Protein AF-0000000087553576 (afdb_homodimer)

Foldseek 3Di:
DQPFPDDLLFKFWAFKFKFFQQATDLLCVLVCPVDDRHPRLPNPVCRVVVLQDVVQPVFAFPQLSQLLRRLVRRCVVLVCLVVCVVCLQQEEEEEQEQLLRQVLVVVLVVCCVVVNVVPSPPVSNGPNPSQSNQVSNCVSSVHNHHGGYAYDWLQRQLVRVQVVSVCQSVSSHAKYKGKYWDDDDPSVVVVCVVVVPPWAAFGTMMMITMMGGPNVQVVVVGFGLWTWPDKDKDFDPDPPDDLLRVVLVVVVVCVVVPQDAQEEEEWGAVSLDPVVVNVVNCVVVVPNHDYHYSCNVRNHHINCGQVSRVVVVSCQLVVSDPDHDPIQWYKYWHAHNRGMIMIIIIGRGSD/DQPFPDDLLFKFWAFKFKFFQQATDLLCVLVCPVDDRHPRLPNPVCPVPVLQDVVLPVQDFSQLSQLLRRLVRRCVVLVCLVVCVVCLAQEEEEEQEQLLRQVLVVVLVVCCVVVNVVPSPPVSNPQNPSQSNQVSNCVSSVHNHHGGYAYDWLQRQLVRVQVVSVCQSVSSHAKYKGKYWDDDDPVVVVVCVVVVPVWAAFGTMMMITMMGGPNVQVVVVGFGLWTWPDKDKDFDPDPPDDLLRVVLVVVVVCVVVPQDAQEEEEWGAVSLDPVVVNVVNCVVVVPNHDYHYSCNVRNHHINCGQVSRVVVVSCQLVVSDPDHDPIQWYWYWHAHNRGMIMIIIIGRGSD

pLDDT: mean 80.17, std 20.2, range [25.12, 98.69]

Secondary structure (DSSP, 8-state):
-----S-TT-EEEEEEEEEBTTBS-HHHHHTT-------TT-BTTB-HHHHS-HHHHTT--HHHHHHHHHHHHHHHHHT-HHHHHH-GGGEEEEEE--SGGGHHHHHHHHHHHHH-GGGS-GGGS----TTHHHHHHHHHHT--S-EEEEEBTBTHHHHHHHHHHHHHHTTS-SEEEEEEEE--SHHHHHHHHHTT--SPBPPPEEEEEEEEEHHHHHHTT---SEEEEEEEEEE---SSS-HHHHHHHHHHHHHHTT--EEEEEE-S-GGGS-HHHHHHHHHHTT---EEE-HHHHH-B-GGGHHHHHHHHHHHHHTT-SS----SSEEEEEEE-TTSEEEEEEEEE---/-----S-TT-EEEEEEEEEBTTBS-HHHHHTT-------TT-BTTB-HHHHS-HHHHTT--HHHHHHHHHHHHHHHHHT-HHHHHH-GGGEEEEEE--SGGGHHHHHHHHHHHHH-GGGS-GGGS-S--TTHHHHHHHHHHT--S-EEEEEBTBTHHHHHHHHHHHHHHTTS-SEEEEEEEE--SHHHHHHHHHTT--SPBPPPEEEEEEEEEHHHHHHTT---SEEEEEEEEEE---SSS-HHHHHHHHHHHHHHTT--EEEEEE-S-GGGS-HHHHHHHHHHTT---EEE-HHHHH-B-GGGHHHHHHHHHHHHHTT-SS----SSEEEEEEE-TTSEEEEEEEEE---

Structure (mmCIF, N/CA/C/O backbone):
data_AF-0000000087553576-model_v1
#
loop_
_entity.id
_entity.type
_entity.pdbx_description
1 polymer 'Beta-ketoacyl synthase-like N-terminal domain-containing protein'
#
loop_
_atom_site.group_PDB
_atom_site.id
_atom_site.type_symbol
_atom_site.label_atom_id
_atom_site.label_alt_id
_atom_site.label_comp_id
_atom_site.label_asym_id
_atom_site.label_entity_id
_atom_site.label_seq_id
_atom_site.pdbx_PDB_ins_code
_atom_site.Cartn_x
_atom_site.Cartn_y
_atom_site.Cartn_z
_atom_site.occupancy
_atom_site.B_iso_or_equiv
_atom_site.auth_seq_id
_atom_site.auth_comp_id
_atom_site.auth_asym_id
_atom_site.auth_atom_id
_atom_site.pdbx_PDB_model_num
ATOM 1 N N . MET A 1 1 ? -10.414 -38.25 12.234 1 25.2 1 MET A N 1
ATOM 2 C CA . MET A 1 1 ? -10.352 -36.812 12.578 1 25.2 1 MET A CA 1
ATOM 3 C C . MET A 1 1 ? -9.25 -36.125 11.789 1 25.2 1 MET A C 1
ATOM 5 O O . MET A 1 1 ? -8.07 -36.469 11.914 1 25.2 1 MET A O 1
ATOM 9 N N . ILE A 1 2 ? -9.43 -35.562 10.648 1 35.22 2 ILE A N 1
ATOM 10 C CA . ILE A 1 2 ? -8.422 -35.094 9.688 1 35.22 2 ILE A CA 1
ATOM 11 C C . ILE A 1 2 ? -7.527 -34.031 10.32 1 35.22 2 ILE A C 1
ATOM 13 O O . ILE A 1 2 ? -8.023 -33.062 10.883 1 35.22 2 ILE A O 1
ATOM 17 N N . GLN A 1 3 ? -6.406 -34.406 10.805 1 36.97 3 GLN A N 1
ATOM 18 C CA . GLN A 1 3 ? -5.426 -33.594 11.516 1 36.97 3 GLN A CA 1
ATOM 19 C C . GLN A 1 3 ? -5.109 -32.312 10.742 1 36.97 3 GLN A C 1
ATOM 21 O O . GLN A 1 3 ? -4.582 -32.375 9.625 1 36.97 3 GLN A O 1
ATOM 26 N N . ASN A 1 4 ? -5.938 -31.297 10.867 1 48.88 4 ASN A N 1
ATOM 27 C CA . ASN A 1 4 ? -5.773 -30 10.227 1 48.88 4 ASN A CA 1
ATOM 28 C C . ASN A 1 4 ? -4.465 -29.328 10.633 1 48.88 4 ASN A C 1
ATOM 30 O O . ASN A 1 4 ? -4.125 -29.281 11.812 1 48.88 4 ASN A O 1
ATOM 34 N N . ASN A 1 5 ? -3.383 -29.453 9.781 1 50.81 5 ASN A N 1
ATOM 35 C CA . ASN A 1 5 ? -2.021 -29 10.039 1 50.81 5 ASN A CA 1
ATOM 36 C C . ASN A 1 5 ? -1.957 -27.484 10.172 1 50.81 5 ASN A C 1
ATOM 38 O O . ASN A 1 5 ? -0.874 -26.891 10.125 1 50.81 5 ASN A O 1
ATOM 42 N N . PHE A 1 6 ? -3.248 -26.891 10.188 1 56.44 6 PHE A N 1
ATOM 43 C CA . PHE A 1 6 ? -3.094 -25.438 10.305 1 56.44 6 PHE A CA 1
ATOM 44 C C . PHE A 1 6 ? -3.834 -24.906 11.531 1 56.44 6 PHE A C 1
ATOM 46 O O . PHE A 1 6 ? -4.844 -25.484 11.938 1 56.44 6 PHE A O 1
ATOM 53 N N . SER A 1 7 ? -3.119 -24.094 12.219 1 68.44 7 SER A N 1
ATOM 54 C CA . SER A 1 7 ? -3.723 -23.453 13.383 1 68.44 7 SER A CA 1
ATOM 55 C C . SER A 1 7 ? -4.918 -22.594 12.984 1 68.44 7 SER A C 1
ATOM 57 O O . SER A 1 7 ? -5.016 -22.141 11.844 1 68.44 7 SER A O 1
ATOM 59 N N . ALA A 1 8 ? -5.852 -22.516 13.781 1 70.5 8 ALA A N 1
ATOM 60 C CA . ALA A 1 8 ? -7.039 -21.688 13.617 1 70.5 8 ALA A CA 1
ATOM 61 C C . ALA A 1 8 ? -6.656 -20.266 13.234 1 70.5 8 ALA A C 1
ATOM 63 O O . ALA A 1 8 ? -7.391 -19.594 12.5 1 70.5 8 ALA A O 1
ATOM 64 N N . GLU A 1 9 ? -5.438 -19.969 13.5 1 83.38 9 GLU A N 1
ATOM 65 C CA . GLU A 1 9 ? -5.047 -18.578 13.305 1 83.38 9 GLU A CA 1
ATOM 66 C C . GLU A 1 9 ? -4.211 -18.406 12.039 1 83.38 9 GLU A C 1
ATOM 68 O O . GLU A 1 9 ? -3.887 -17.281 11.641 1 83.38 9 GLU A O 1
ATOM 73 N N . SER A 1 10 ? -4.07 -19.578 11.406 1 92.56 10 SER A N 1
ATOM 74 C CA . SER A 1 10 ? -3.299 -19.5 10.164 1 92.56 10 SER A CA 1
ATOM 75 C C . SER A 1 10 ? -4.055 -18.719 9.094 1 92.56 10 SER A C 1
ATOM 77 O O . SER A 1 10 ? -5.281 -18.781 9.023 1 92.56 10 SER A O 1
ATOM 79 N N . ILE A 1 11 ? -3.334 -17.984 8.328 1 96.62 11 ILE A N 1
ATOM 80 C CA . ILE A 1 11 ? -3.936 -17.312 7.18 1 96.62 11 ILE A CA 1
ATOM 81 C C . ILE A 1 11 ? -3.924 -18.25 5.973 1 96.62 11 ILE A C 1
ATOM 83 O O . ILE A 1 11 ? -2.877 -18.781 5.605 1 96.62 11 ILE A O 1
ATOM 87 N N . VAL A 1 12 ? -5.09 -18.469 5.363 1 97.38 12 VAL A N 1
ATOM 88 C CA . VAL A 1 12 ? -5.211 -19.438 4.281 1 97.38 12 VAL A CA 1
ATOM 89 C C . VAL A 1 12 ? -5.75 -18.75 3.027 1 97.38 12 VAL A C 1
ATOM 91 O O . VAL A 1 12 ? -6.395 -17.703 3.111 1 97.38 12 VAL A O 1
ATOM 94 N N . ILE A 1 13 ? -5.363 -19.281 1.893 1 98.19 13 ILE A N 1
ATOM 95 C CA . ILE A 1 13 ? -6.02 -18.984 0.626 1 98.19 13 ILE A CA 1
ATOM 96 C C . ILE A 1 13 ? -7.223 -19.891 0.434 1 98.19 13 ILE A C 1
ATOM 98 O O . ILE A 1 13 ? -7.07 -21.109 0.321 1 98.19 13 ILE A O 1
ATOM 102 N N . SER A 1 14 ? -8.375 -19.375 0.372 1 97.44 14 SER A N 1
ATOM 103 C CA . SER A 1 14 ? -9.57 -20.219 0.323 1 97.44 14 SER A CA 1
ATOM 104 C C . SER A 1 14 ? -10.094 -20.359 -1.103 1 97.44 14 SER A C 1
ATOM 106 O O . SER A 1 14 ? -10.742 -21.344 -1.44 1 97.44 14 SER A O 1
ATOM 108 N N . GLU A 1 15 ? -9.836 -19.328 -1.854 1 97.44 15 GLU A N 1
ATOM 109 C CA . GLU A 1 15 ? -10.289 -19.391 -3.238 1 97.44 15 GLU A CA 1
ATOM 110 C C . GLU A 1 15 ? -9.398 -18.562 -4.152 1 97.44 15 GLU A C 1
ATOM 112 O O . GLU A 1 15 ? -8.742 -17.625 -3.701 1 97.44 15 GLU A O 1
ATOM 117 N N . ILE A 1 16 ? -9.375 -18.953 -5.398 1 97.88 16 ILE A N 1
ATOM 118 C CA . ILE A 1 16 ? -8.695 -18.219 -6.457 1 97.88 16 ILE A CA 1
ATOM 119 C C . ILE A 1 16 ? -9.688 -17.859 -7.559 1 97.88 16 ILE A C 1
ATOM 121 O O . ILE A 1 16 ? -10.445 -18.719 -8.023 1 97.88 16 ILE A O 1
ATOM 125 N N . GLY A 1 17 ? -9.789 -16.547 -7.855 1 96.38 17 GLY A N 1
ATOM 126 C CA . GLY A 1 17 ? -10.445 -16.094 -9.07 1 96.38 17 GLY A CA 1
ATOM 127 C C . GLY A 1 17 ? -9.477 -15.836 -10.211 1 96.38 17 GLY A C 1
ATOM 128 O O . GLY A 1 17 ? -8.344 -15.398 -9.984 1 96.38 17 GLY A O 1
ATOM 129 N N . PHE A 1 18 ? -9.898 -16.094 -11.445 1 94.25 18 PHE A N 1
ATOM 130 C CA . PHE A 1 18 ? -9.016 -15.953 -12.602 1 94.25 18 PHE A CA 1
ATOM 131 C C . PHE A 1 18 ? -9.812 -15.609 -13.852 1 94.25 18 PHE A C 1
ATOM 133 O O . PHE A 1 18 ? -10.945 -16.078 -14.023 1 94.25 18 PHE A O 1
ATOM 140 N N . ASN A 1 19 ? -9.172 -14.711 -14.578 1 88.75 19 ASN A N 1
ATOM 141 C CA . ASN A 1 19 ? -9.75 -14.344 -15.867 1 88.75 19 ASN A CA 1
ATOM 142 C C . ASN A 1 19 ? -8.664 -14.133 -16.922 1 88.75 19 ASN A C 1
ATOM 144 O O . ASN A 1 19 ? -7.668 -13.461 -16.672 1 88.75 19 ASN A O 1
ATOM 148 N N . SER A 1 20 ? -8.828 -14.805 -18.078 1 87.44 20 SER A N 1
ATOM 149 C CA . SER A 1 20 ? -7.953 -14.641 -19.234 1 87.44 20 SER A CA 1
ATOM 150 C C . SER A 1 20 ? -8.703 -14.914 -20.531 1 87.44 20 SER A C 1
ATOM 152 O O . SER A 1 20 ? -9.828 -15.406 -20.516 1 87.44 20 SER A O 1
ATOM 154 N N . PRO A 1 21 ? -8.125 -14.547 -21.672 1 82.5 21 PRO A N 1
ATOM 155 C CA . PRO A 1 21 ? -8.766 -14.898 -22.953 1 82.5 21 PRO A CA 1
ATOM 156 C C . PRO A 1 21 ? -8.922 -16.406 -23.141 1 82.5 21 PRO A C 1
ATOM 158 O O . PRO A 1 21 ? -9.672 -16.844 -24.016 1 82.5 21 PRO A O 1
ATOM 161 N N . TYR A 1 22 ? -8.352 -17.203 -22.312 1 84.25 22 TYR A N 1
ATOM 162 C CA . TYR A 1 22 ? -8.398 -18.641 -22.422 1 84.25 22 TYR A CA 1
ATOM 163 C C . TYR A 1 22 ? -9.383 -19.25 -21.422 1 84.25 22 TYR A C 1
ATOM 165 O O . TYR A 1 22 ? -9.484 -20.469 -21.297 1 84.25 22 TYR A O 1
ATOM 173 N N . GLY A 1 23 ? -10.07 -18.328 -20.703 1 83.69 23 GLY A N 1
ATOM 174 C CA . GLY A 1 23 ? -11.07 -18.812 -19.766 1 83.69 23 GLY A CA 1
ATOM 175 C C . GLY A 1 23 ? -10.812 -18.359 -18.344 1 83.69 23 GLY A C 1
ATOM 176 O O . GLY A 1 23 ? -9.984 -17.469 -18.109 1 83.69 23 GLY A O 1
ATOM 177 N N . THR A 1 24 ? -11.539 -18.969 -17.391 1 87.88 24 THR A N 1
ATOM 178 C CA . THR A 1 24 ? -11.5 -18.516 -16 1 87.88 24 THR A CA 1
ATOM 179 C C . THR A 1 24 ? -10.953 -19.609 -15.086 1 87.88 24 THR A C 1
ATOM 181 O O . THR A 1 24 ? -10.922 -19.453 -13.867 1 87.88 24 THR A O 1
ATOM 184 N N . ASP A 1 25 ? -10.555 -20.734 -15.703 1 89.12 25 ASP A N 1
ATOM 185 C CA . ASP A 1 25 ? -9.961 -21.812 -14.922 1 89.12 25 ASP A CA 1
ATOM 186 C C . ASP A 1 25 ? -8.438 -21.766 -15 1 89.12 25 ASP A C 1
ATOM 188 O O . ASP A 1 25 ? -7.852 -22.078 -16.047 1 89.12 25 ASP A O 1
ATOM 192 N N . ILE A 1 26 ? -7.852 -21.547 -13.844 1 91.94 26 ILE A N 1
ATOM 193 C CA . ILE A 1 26 ? -6.418 -21.266 -13.82 1 91.94 26 ILE A CA 1
ATOM 194 C C . ILE A 1 26 ? -5.641 -22.547 -14.125 1 91.94 26 ILE A C 1
ATOM 196 O O . ILE A 1 26 ? -4.574 -22.5 -14.742 1 91.94 26 ILE A O 1
ATOM 200 N N . ASN A 1 27 ? -6.117 -23.719 -13.734 1 92.56 27 ASN A N 1
ATOM 201 C CA . ASN A 1 27 ? -5.434 -24.984 -14.039 1 92.56 27 ASN A CA 1
ATOM 202 C C . ASN A 1 27 ? -5.477 -25.297 -15.531 1 92.56 27 ASN A C 1
ATOM 204 O O . ASN A 1 27 ? -4.516 -25.828 -16.078 1 92.56 27 ASN A O 1
ATOM 208 N N . SER A 1 28 ? -6.598 -24.953 -16.125 1 89.62 28 SER A N 1
ATOM 209 C CA . SER A 1 28 ? -6.676 -25.094 -17.578 1 89.62 28 SER A CA 1
ATOM 210 C C . SER A 1 28 ? -5.688 -24.156 -18.266 1 89.62 28 SER A C 1
ATOM 212 O O . SER A 1 28 ? -5.105 -24.516 -19.297 1 89.62 28 SER A O 1
ATOM 214 N N . TYR A 1 29 ? -5.531 -22.969 -17.719 1 90.69 29 TYR A N 1
ATOM 215 C CA . TYR A 1 29 ? -4.551 -22.031 -18.25 1 90.69 29 TYR A CA 1
ATOM 216 C C . TYR A 1 29 ? -3.143 -22.609 -18.156 1 90.69 29 TYR A C 1
ATOM 218 O O . TYR A 1 29 ? -2.371 -22.531 -19.109 1 90.69 29 TYR A O 1
ATOM 226 N N . PHE A 1 30 ? -2.771 -23.25 -17.016 1 93.38 30 PHE A N 1
ATOM 227 C CA . PHE A 1 30 ? -1.439 -23.797 -16.797 1 93.38 30 PHE A CA 1
ATOM 228 C C . PHE A 1 30 ? -1.208 -25.031 -17.672 1 93.38 30 PHE A C 1
ATOM 230 O O . PHE A 1 30 ? -0.065 -25.359 -17.984 1 93.38 30 PHE A O 1
ATOM 237 N N . SER A 1 31 ? -2.166 -25.688 -18.047 1 84.81 31 SER A N 1
ATOM 238 C CA . SER A 1 31 ? -2.025 -26.906 -18.859 1 84.81 31 SER A CA 1
ATOM 239 C C . SER A 1 31 ? -1.972 -26.562 -20.344 1 84.81 31 SER A C 1
ATOM 241 O O . SER A 1 31 ? -1.744 -27.438 -21.172 1 84.81 31 SER A O 1
ATOM 243 N N . GLN A 1 32 ? -1.809 -25.109 -20.641 1 67.38 32 GLN A N 1
ATOM 244 C CA . GLN A 1 32 ? -1.728 -24.625 -22.016 1 67.38 32 GLN A CA 1
ATOM 245 C C . GLN A 1 32 ? -2.723 -25.359 -22.906 1 67.38 32 GLN A C 1
ATOM 247 O O . GLN A 1 32 ? -2.449 -25.578 -24.094 1 67.38 32 GLN A O 1
ATOM 252 N N . VAL A 1 33 ? -3.611 -26 -22.297 1 52.41 33 VAL A N 1
ATOM 253 C CA . VAL A 1 33 ? -4.57 -26.641 -23.188 1 52.41 33 VAL A CA 1
ATOM 254 C C . VAL A 1 33 ? -5.199 -25.594 -24.109 1 52.41 33 VAL A C 1
ATOM 256 O O . VAL A 1 33 ? -5.82 -24.641 -23.641 1 52.41 33 VAL A O 1
ATOM 259 N N . ALA A 1 34 ? -4.387 -25.125 -25.094 1 47.47 34 ALA A N 1
ATOM 260 C CA . ALA A 1 34 ? -4.676 -24.234 -26.203 1 47.47 34 ALA A CA 1
ATOM 261 C C . ALA A 1 34 ? -6.18 -24.062 -26.406 1 47.47 34 ALA A C 1
ATOM 263 O O . ALA A 1 34 ? -6.797 -24.844 -27.141 1 47.47 34 ALA A O 1
ATOM 264 N N . SER A 1 35 ? -6.863 -23.984 -25.359 1 51.59 35 SER A N 1
ATOM 265 C CA . SER A 1 35 ? -8.227 -23.781 -25.828 1 51.59 35 SER A CA 1
ATOM 266 C C . SER A 1 35 ? -8.367 -22.469 -26.594 1 51.59 35 SER A C 1
ATOM 268 O O . SER A 1 35 ? -7.527 -21.578 -26.453 1 51.59 35 SER A O 1
ATOM 270 N N . LYS A 1 36 ? -9.258 -22.438 -27.625 1 52.62 36 LYS A N 1
ATOM 271 C CA . LYS A 1 36 ? -9.711 -21.312 -28.438 1 52.62 36 LYS A CA 1
ATOM 272 C C . LYS A 1 36 ? -9.859 -20.062 -27.594 1 52.62 36 LYS A C 1
ATOM 274 O O . LYS A 1 36 ? -10.406 -20.109 -26.484 1 52.62 36 LYS A O 1
ATOM 279 N N . GLN A 1 37 ? -8.992 -19.109 -27.859 1 54.78 37 GLN A N 1
ATOM 280 C CA . GLN A 1 37 ? -9.07 -17.781 -27.266 1 54.78 37 GLN A CA 1
ATOM 281 C C . GLN A 1 37 ? -10.523 -17.344 -27.078 1 54.78 37 GLN A C 1
ATOM 283 O O . GLN A 1 37 ? -11.32 -17.422 -28.031 1 54.78 37 GLN A O 1
ATOM 288 N N . ILE A 1 38 ? -11.141 -17.422 -25.922 1 48.62 38 ILE A N 1
ATOM 289 C CA . ILE A 1 38 ? -12.438 -16.812 -25.656 1 48.62 38 ILE A CA 1
ATOM 290 C C . ILE A 1 38 ? -12.25 -15.375 -25.203 1 48.62 38 ILE A C 1
ATOM 292 O O . ILE A 1 38 ? -11.227 -15.039 -24.594 1 48.62 38 ILE A O 1
ATOM 296 N N . SER A 1 39 ? -12.992 -14.391 -25.719 1 44.31 39 SER A N 1
ATOM 297 C CA . SER A 1 39 ? -12.883 -12.984 -25.344 1 44.31 39 SER A CA 1
ATOM 298 C C . SER A 1 39 ? -12.781 -12.82 -23.844 1 44.31 39 SER A C 1
ATOM 300 O O . SER A 1 39 ? -13.594 -13.367 -23.094 1 44.31 39 SER A O 1
ATOM 302 N N . SER A 1 40 ? -11.703 -12.562 -23.234 1 47.59 40 SER A N 1
ATOM 303 C CA . SER A 1 40 ? -11.227 -12.438 -21.875 1 47.59 40 SER A CA 1
ATOM 304 C C . SER A 1 40 ? -12.195 -11.617 -21.016 1 47.59 40 SER A C 1
ATOM 306 O O . SER A 1 40 ? -12.125 -11.633 -19.797 1 47.59 40 SER A O 1
ATOM 308 N N . HIS A 1 41 ? -12.953 -10.625 -21.609 1 46.41 41 HIS A N 1
ATOM 309 C CA . HIS A 1 41 ? -13.703 -9.641 -20.844 1 46.41 41 HIS A CA 1
ATOM 310 C C . HIS A 1 41 ? -15.008 -10.227 -20.312 1 46.41 41 HIS A C 1
ATOM 312 O O . HIS A 1 41 ? -15.688 -9.609 -19.5 1 46.41 41 HIS A O 1
ATOM 318 N N . ILE A 1 42 ? -15.523 -11.328 -21.031 1 41.41 42 ILE A N 1
ATOM 319 C CA . ILE A 1 42 ? -16.875 -11.781 -20.703 1 41.41 42 ILE A CA 1
ATOM 320 C C . ILE A 1 42 ? -16.797 -13.062 -19.875 1 41.41 42 ILE A C 1
ATOM 322 O O . ILE A 1 42 ? -16.312 -14.094 -20.359 1 41.41 42 ILE A O 1
ATOM 326 N N . ILE A 1 43 ? -16.516 -12.906 -18.703 1 46.59 43 ILE A N 1
ATOM 327 C CA . ILE A 1 43 ? -16.828 -14.125 -17.953 1 46.59 43 ILE A CA 1
ATOM 328 C C . ILE A 1 43 ? -18.281 -14.516 -18.188 1 46.59 43 ILE A C 1
ATOM 330 O O . ILE A 1 43 ? -19.203 -13.758 -17.875 1 46.59 43 ILE A O 1
ATOM 334 N N . GLU A 1 44 ? -18.594 -15.297 -19.047 1 40 44 GLU A N 1
ATOM 335 C CA . GLU A 1 44 ? -19.922 -15.719 -19.438 1 40 44 GLU A CA 1
ATOM 336 C C . GLU A 1 44 ? -20.922 -15.555 -18.281 1 40 44 GLU A C 1
ATOM 338 O O . GLU A 1 44 ? -22.016 -15.047 -18.484 1 40 44 GLU A O 1
ATOM 343 N N . ASP A 1 45 ? -20.703 -16.25 -17.297 1 40.25 45 ASP A N 1
ATOM 344 C CA . ASP A 1 45 ? -21.75 -16.391 -16.281 1 40.25 45 ASP A CA 1
ATOM 345 C C . ASP A 1 45 ? -21.828 -15.141 -15.406 1 40.25 45 ASP A C 1
ATOM 347 O O . ASP A 1 45 ? -22.703 -15.031 -14.547 1 40.25 45 ASP A O 1
ATOM 351 N N . HIS A 1 46 ? -20.766 -14.359 -15.305 1 37.88 46 HIS A N 1
ATOM 352 C CA . HIS A 1 46 ? -20.875 -13.188 -14.445 1 37.88 46 HIS A CA 1
ATOM 353 C C . HIS A 1 46 ? -20.734 -11.898 -15.25 1 37.88 46 HIS A C 1
ATOM 355 O O . HIS A 1 46 ? -19.641 -11.57 -15.727 1 37.88 46 HIS A O 1
ATOM 361 N N . ASP A 1 47 ? -21.516 -11.523 -16.047 1 40.72 47 ASP A N 1
ATOM 362 C CA . ASP A 1 47 ? -21.594 -10.203 -16.672 1 40.72 47 ASP A CA 1
ATOM 363 C C . ASP A 1 47 ? -21.25 -9.102 -15.664 1 40.72 47 ASP A C 1
ATOM 365 O O . ASP A 1 47 ? -22 -8.867 -14.719 1 40.72 47 ASP A O 1
ATOM 369 N N . PRO A 1 48 ? -19.953 -8.828 -15.57 1 44.31 48 PRO A N 1
ATOM 370 C CA . PRO A 1 48 ? -19.703 -7.742 -14.625 1 44.31 48 PRO A CA 1
ATOM 371 C C . PRO A 1 48 ? -20.828 -6.703 -14.602 1 44.31 48 PRO A C 1
ATOM 373 O O . PRO A 1 48 ? -21.078 -6.07 -13.57 1 44.31 48 PRO A O 1
ATOM 376 N N . GLN A 1 49 ? -21.344 -6.516 -15.836 1 43.16 49 GLN A N 1
ATOM 377 C CA . GLN A 1 49 ? -22.438 -5.566 -15.945 1 43.16 49 GLN A CA 1
ATOM 378 C C . GLN A 1 49 ? -23.641 -6.008 -15.102 1 43.16 49 GLN A C 1
ATOM 380 O O . GLN A 1 49 ? -24.484 -5.191 -14.742 1 43.16 49 GLN A O 1
ATOM 385 N N . LYS A 1 50 ? -23.609 -7.238 -15.023 1 45.56 50 LYS A N 1
ATOM 386 C CA . LYS A 1 50 ? -24.75 -7.684 -14.211 1 45.56 50 LYS A CA 1
ATOM 387 C C . LYS A 1 50 ? -24.547 -7.324 -12.742 1 45.56 50 LYS A C 1
ATOM 389 O O . LYS A 1 50 ? -25.516 -7.191 -11.992 1 45.56 50 LYS A O 1
ATOM 394 N N . PHE A 1 51 ? -23.406 -7.328 -12.438 1 44.44 51 PHE A N 1
ATOM 395 C CA . PHE A 1 51 ? -23.172 -7.055 -11.023 1 44.44 51 PHE A CA 1
ATOM 396 C C . PHE A 1 51 ? -22.812 -5.594 -10.805 1 44.44 51 PHE A C 1
ATOM 398 O O . PHE A 1 51 ? -22.75 -5.125 -9.672 1 44.44 51 PHE A O 1
ATOM 405 N N . LEU A 1 52 ? -22.344 -5.062 -11.883 1 51.66 52 LEU A N 1
ATOM 406 C CA . LEU A 1 52 ? -22 -3.65 -11.742 1 51.66 52 LEU A CA 1
ATOM 407 C C . LEU A 1 52 ? -23.25 -2.781 -11.789 1 51.66 52 LEU A C 1
ATOM 409 O O . LEU A 1 52 ? -24.141 -3.012 -12.617 1 51.66 52 LEU A O 1
ATOM 413 N N . LYS A 1 53 ? -23.5 -2.109 -10.891 1 47.5 53 LYS A N 1
ATOM 414 C CA . LYS A 1 53 ? -24.562 -1.117 -10.938 1 47.5 53 LYS A CA 1
ATOM 415 C C . LYS A 1 53 ? -24.422 -0.211 -12.156 1 47.5 53 LYS A C 1
ATOM 417 O O . LYS A 1 53 ? -23.312 0.041 -12.625 1 47.5 53 LYS A O 1
ATOM 422 N N . PRO A 1 54 ? -25.5 -0.127 -12.969 1 42.62 54 PRO A N 1
ATOM 423 C CA . PRO A 1 54 ? -25.5 0.661 -14.203 1 42.62 54 PRO A CA 1
ATOM 424 C C . PRO A 1 54 ? -24.656 1.927 -14.109 1 42.62 54 PRO A C 1
ATOM 426 O O . PRO A 1 54 ? -23.984 2.305 -15.07 1 42.62 54 PRO A O 1
ATOM 429 N N . LYS A 1 55 ? -24.891 2.777 -13.273 1 40.62 55 LYS A N 1
ATOM 430 C CA . LYS A 1 55 ? -24.266 4.098 -13.25 1 40.62 55 LYS A CA 1
ATOM 431 C C . LYS A 1 55 ? -22.75 3.988 -13.227 1 40.62 55 LYS A C 1
ATOM 433 O O . LYS A 1 55 ? -22.047 4.934 -13.586 1 40.62 55 LYS A O 1
ATOM 438 N N . GLY A 1 56 ? -22.188 2.83 -12.914 1 42.97 56 GLY A N 1
ATOM 439 C CA . GLY A 1 56 ? -20.75 2.795 -12.656 1 42.97 56 GLY A CA 1
ATOM 440 C C . GLY A 1 56 ? -19.953 2.213 -13.805 1 42.97 56 GLY A C 1
ATOM 441 O O . GLY A 1 56 ? -18.719 2.271 -13.805 1 42.97 56 GLY A O 1
ATOM 442 N N . GLN A 1 57 ? -20.656 1.512 -14.773 1 42.66 57 GLN A N 1
ATOM 443 C CA . GLN A 1 57 ? -19.922 0.715 -15.75 1 42.66 57 GLN A CA 1
ATOM 444 C C . GLN A 1 57 ? -19.359 1.591 -16.875 1 42.66 57 GLN A C 1
ATOM 446 O O . GLN A 1 57 ? -18.312 1.289 -17.453 1 42.66 57 GLN A O 1
ATOM 451 N N . ARG A 1 58 ? -20.203 2.625 -17.219 1 41.53 58 ARG A N 1
ATOM 452 C CA . ARG A 1 58 ? -19.906 3.268 -18.5 1 41.53 58 ARG A CA 1
ATOM 453 C C . ARG A 1 58 ? -18.516 3.883 -18.5 1 41.53 58 ARG A C 1
ATOM 455 O O . ARG A 1 58 ? -17.938 4.16 -19.562 1 41.53 58 ARG A O 1
ATOM 462 N N . PHE A 1 59 ? -17.969 3.832 -17.234 1 47.84 59 PHE A N 1
ATOM 463 C CA . PHE A 1 59 ? -16.75 4.629 -17.328 1 47.84 59 PHE A CA 1
ATOM 464 C C . PHE A 1 59 ? -15.586 3.902 -16.672 1 47.84 59 PHE A C 1
ATOM 466 O O . PHE A 1 59 ? -14.617 4.535 -16.25 1 47.84 59 PHE A O 1
ATOM 473 N N . LEU A 1 60 ? -15.773 2.443 -16.891 1 60.31 60 LEU A N 1
ATOM 474 C CA . LEU A 1 60 ? -14.633 1.796 -16.25 1 60.31 60 LEU A CA 1
ATOM 475 C C . LEU A 1 60 ? -13.586 1.409 -17.281 1 60.31 60 LEU A C 1
ATOM 477 O O . LEU A 1 60 ? -13.922 0.94 -18.375 1 60.31 60 LEU A O 1
ATOM 481 N N . ASN A 1 61 ? -12.383 1.674 -16.953 1 64.56 61 ASN A N 1
ATOM 482 C CA . ASN A 1 61 ? -11.312 1.229 -17.844 1 64.56 61 ASN A CA 1
ATOM 483 C C . ASN A 1 61 ? -11.141 -0.286 -17.781 1 64.56 61 ASN A C 1
ATOM 485 O O . ASN A 1 61 ? -11.68 -0.95 -16.906 1 64.56 61 ASN A O 1
ATOM 489 N N . LYS A 1 62 ? -10.508 -0.814 -18.781 1 71.25 62 LYS A N 1
ATOM 490 C CA . LYS A 1 62 ? -10.375 -2.256 -18.969 1 71.25 62 LYS A CA 1
ATOM 491 C C . LYS A 1 62 ? -9.742 -2.916 -17.75 1 71.25 62 LYS A C 1
ATOM 493 O O . LYS A 1 62 ? -10.172 -3.994 -17.328 1 71.25 62 LYS A O 1
ATOM 498 N N . ALA A 1 63 ? -8.695 -2.297 -17.172 1 77.31 63 ALA A N 1
ATOM 499 C CA . ALA A 1 63 ? -8.039 -2.85 -15.992 1 77.31 63 ALA A CA 1
ATOM 500 C C . ALA A 1 63 ? -9.023 -2.979 -14.836 1 77.31 63 ALA A C 1
ATOM 502 O O . ALA A 1 63 ? -9 -3.969 -14.102 1 77.31 63 ALA A O 1
ATOM 503 N N . THR A 1 64 ? -9.844 -1.995 -14.672 1 77.62 64 THR A N 1
ATOM 504 C CA . THR A 1 64 ? -10.844 -2.006 -13.602 1 77.62 64 THR A CA 1
ATOM 505 C C . THR A 1 64 ? -11.883 -3.098 -13.844 1 77.62 64 THR A C 1
ATOM 507 O O . THR A 1 64 ? -12.297 -3.777 -12.906 1 77.62 64 THR A O 1
ATOM 510 N N . LEU A 1 65 ? -12.242 -3.262 -15.094 1 77.81 65 LEU A N 1
ATOM 511 C CA . LEU A 1 65 ? -13.211 -4.297 -15.43 1 77.81 65 LEU A CA 1
ATOM 512 C C . LEU A 1 65 ? -12.656 -5.684 -15.125 1 77.81 65 LEU A C 1
ATOM 514 O O . LEU A 1 65 ? -13.359 -6.523 -14.555 1 77.81 65 LEU A O 1
ATOM 518 N N . ILE A 1 66 ? -11.453 -5.93 -15.523 1 82.75 66 ILE A N 1
ATOM 519 C CA . ILE A 1 66 ? -10.828 -7.227 -15.289 1 82.75 66 ILE A CA 1
ATOM 520 C C . ILE A 1 66 ? -10.656 -7.449 -13.789 1 82.75 66 ILE A C 1
ATOM 522 O O . ILE A 1 66 ? -10.883 -8.555 -13.281 1 82.75 66 ILE A O 1
ATOM 526 N N . TYR A 1 67 ? -10.273 -6.375 -13.094 1 86.56 67 TYR A N 1
ATOM 527 C CA . TYR A 1 67 ? -10.133 -6.441 -11.641 1 86.56 67 TYR A CA 1
ATOM 528 C C . TYR A 1 67 ? -11.438 -6.871 -10.984 1 86.56 67 TYR A C 1
ATOM 530 O O . TYR A 1 67 ? -11.453 -7.793 -10.164 1 86.56 67 TYR A O 1
ATOM 538 N N . CYS A 1 68 ? -12.516 -6.184 -11.336 1 84.75 68 CYS A N 1
ATOM 539 C CA . CYS A 1 68 ? -13.82 -6.461 -10.734 1 84.75 68 CYS A CA 1
ATOM 540 C C . CYS A 1 68 ? -14.289 -7.867 -11.086 1 84.75 68 CYS A C 1
ATOM 542 O O . CYS A 1 68 ? -14.797 -8.586 -10.227 1 84.75 68 CYS A O 1
ATOM 544 N N . ASN A 1 69 ? -14.062 -8.273 -12.297 1 85.62 69 ASN A N 1
ATOM 545 C CA . ASN A 1 69 ? -14.5 -9.594 -12.734 1 85.62 69 ASN A CA 1
ATOM 546 C C . ASN A 1 69 ? -13.797 -10.703 -11.961 1 85.62 69 ASN A C 1
ATOM 548 O O . ASN A 1 69 ? -14.43 -11.664 -11.523 1 85.62 69 ASN A O 1
ATOM 552 N N . THR A 1 70 ? -12.539 -10.562 -11.867 1 91.88 70 THR A N 1
ATOM 553 C CA . THR A 1 70 ? -11.781 -11.617 -11.203 1 91.88 70 THR A CA 1
ATOM 554 C C . THR A 1 70 ? -12.078 -11.641 -9.711 1 91.88 70 THR A C 1
ATOM 556 O O . THR A 1 70 ? -12.164 -12.703 -9.102 1 91.88 70 THR A O 1
ATOM 559 N N . ALA A 1 71 ? -12.227 -10.461 -9.078 1 92.38 71 ALA A N 1
ATOM 560 C CA . ALA A 1 71 ? -12.57 -10.375 -7.66 1 92.38 71 ALA A CA 1
ATOM 561 C C . ALA A 1 71 ? -13.938 -11 -7.391 1 92.38 71 ALA A C 1
ATOM 563 O O . ALA A 1 71 ? -14.102 -11.766 -6.441 1 92.38 71 ALA A O 1
ATOM 564 N N . PHE A 1 72 ? -14.914 -10.719 -8.25 1 90.12 72 PHE A N 1
ATOM 565 C CA . PHE A 1 72 ? -16.25 -11.281 -8.086 1 90.12 72 PHE A CA 1
ATOM 566 C C . PHE A 1 72 ? -16.234 -12.797 -8.289 1 90.12 72 PHE A C 1
ATOM 568 O O . PHE A 1 72 ? -16.969 -13.523 -7.633 1 90.12 72 PHE A O 1
ATOM 575 N N . HIS A 1 73 ? -15.43 -13.188 -9.258 1 91.56 73 HIS A N 1
ATOM 576 C CA . HIS A 1 73 ? -15.281 -14.625 -9.477 1 91.56 73 HIS A CA 1
ATOM 577 C C . HIS A 1 73 ? -14.852 -15.336 -8.203 1 91.56 73 HIS A C 1
ATOM 579 O O . HIS A 1 73 ? -15.445 -16.344 -7.828 1 91.56 73 HIS A O 1
ATOM 585 N N . ALA A 1 74 ? -13.883 -14.805 -7.5 1 94.88 74 ALA A N 1
ATOM 586 C CA . ALA A 1 74 ? -13.398 -15.406 -6.262 1 94.88 74 ALA A CA 1
ATOM 587 C C . ALA A 1 74 ? -14.445 -15.32 -5.16 1 94.88 74 ALA A C 1
ATOM 589 O O . ALA A 1 74 ? -14.648 -16.266 -4.402 1 94.88 74 ALA A O 1
ATOM 590 N N . ILE A 1 75 ? -15.125 -14.203 -5.035 1 94.25 75 ILE A N 1
ATOM 591 C CA . ILE A 1 75 ? -16.141 -13.969 -4.012 1 94.25 75 ILE A CA 1
ATOM 592 C C . ILE A 1 75 ? -17.281 -14.977 -4.176 1 94.25 75 ILE A C 1
ATOM 594 O O . ILE A 1 75 ? -17.75 -15.555 -3.195 1 94.25 75 ILE A O 1
ATOM 598 N N . HIS A 1 76 ? -17.656 -15.203 -5.41 1 91.44 76 HIS A N 1
ATOM 599 C CA . HIS A 1 76 ? -18.734 -16.141 -5.699 1 91.44 76 HIS A CA 1
ATOM 600 C C . HIS A 1 76 ? -18.312 -17.578 -5.402 1 91.44 76 HIS A C 1
ATOM 602 O O . HIS A 1 76 ? -19.078 -18.328 -4.785 1 91.44 76 HIS A O 1
ATOM 608 N N . LYS A 1 77 ? -17.156 -17.938 -5.867 1 92.25 77 LYS A N 1
ATOM 609 C CA . LYS A 1 77 ? -16.656 -19.281 -5.633 1 92.25 77 LYS A CA 1
ATOM 610 C C . LYS A 1 77 ? -16.547 -19.578 -4.141 1 92.25 77 LYS A C 1
ATOM 612 O O . LYS A 1 77 ? -16.797 -20.703 -3.705 1 92.25 77 LYS A O 1
ATOM 617 N N . ARG A 1 78 ? -16.203 -18.562 -3.344 1 95.69 78 ARG A N 1
ATOM 618 C CA . ARG A 1 78 ? -16.047 -18.719 -1.902 1 95.69 78 ARG A CA 1
ATOM 619 C C . ARG A 1 78 ? -17.375 -18.562 -1.184 1 95.69 78 ARG A C 1
ATOM 621 O O . ARG A 1 78 ? -17.484 -18.859 0.01 1 95.69 78 ARG A O 1
ATOM 628 N N . ASN A 1 79 ? -18.453 -18.094 -1.912 1 93.5 79 ASN A N 1
ATOM 629 C CA . ASN A 1 79 ? -19.766 -17.797 -1.334 1 93.5 79 ASN A CA 1
ATOM 630 C C . ASN A 1 79 ? -19.656 -16.781 -0.196 1 93.5 79 ASN A C 1
ATOM 632 O O . ASN A 1 79 ? -20.141 -17.031 0.908 1 93.5 79 ASN A O 1
ATOM 636 N N . LEU A 1 80 ? -19 -15.633 -0.455 1 94.19 80 LEU A N 1
ATOM 637 C CA . LEU A 1 80 ? -18.719 -14.633 0.571 1 94.19 80 LEU A CA 1
ATOM 638 C C . LEU A 1 80 ? -19.766 -13.531 0.564 1 94.19 80 LEU A C 1
ATOM 640 O O . LEU A 1 80 ? -19.719 -12.617 1.394 1 94.19 80 LEU A O 1
ATOM 644 N N . SER A 1 81 ? -20.719 -13.594 -0.31 1 90.88 81 SER A N 1
ATOM 645 C CA . SER A 1 81 ? -21.703 -12.523 -0.46 1 90.88 81 SER A CA 1
ATOM 646 C C . SER A 1 81 ? -22.438 -12.258 0.85 1 90.88 81 SER A C 1
ATOM 648 O O . SER A 1 81 ? -22.656 -11.102 1.223 1 90.88 81 SER A O 1
ATOM 650 N N . ASP A 1 82 ? -22.75 -13.289 1.499 1 91.94 82 ASP A N 1
ATOM 651 C CA . ASP A 1 82 ? -23.469 -13.141 2.76 1 91.94 82 ASP A CA 1
ATOM 652 C C . ASP A 1 82 ? -22.609 -12.453 3.812 1 91.94 82 ASP A C 1
ATOM 654 O O . ASP A 1 82 ? -23.078 -11.594 4.555 1 91.94 82 ASP A O 1
ATOM 658 N N . GLU A 1 83 ? -21.375 -12.883 3.893 1 93.44 83 GLU A N 1
ATOM 659 C CA . GLU A 1 83 ? -20.453 -12.289 4.855 1 93.44 83 GLU A CA 1
ATOM 660 C C . GLU A 1 83 ? -20.219 -10.805 4.547 1 93.44 83 GLU A C 1
ATOM 662 O O . GLU A 1 83 ? -20.125 -9.984 5.465 1 93.44 83 GLU A O 1
ATOM 667 N N . ILE A 1 84 ? -20.125 -10.484 3.279 1 92.44 84 ILE A N 1
ATOM 668 C CA . ILE A 1 84 ? -19.938 -9.102 2.861 1 92.44 84 ILE A CA 1
ATOM 669 C C . ILE A 1 84 ? -21.141 -8.266 3.287 1 92.44 84 ILE A C 1
ATOM 671 O O . ILE A 1 84 ? -20.984 -7.137 3.756 1 92.44 84 ILE A O 1
ATOM 675 N N . ASN A 1 85 ? -22.312 -8.805 3.238 1 90.62 85 ASN A N 1
ATOM 676 C CA . ASN A 1 85 ? -23.531 -8.094 3.613 1 90.62 85 ASN A CA 1
ATOM 677 C C . ASN A 1 85 ? -23.641 -7.922 5.125 1 90.62 85 ASN A C 1
ATOM 679 O O . ASN A 1 85 ? -24.094 -6.883 5.609 1 90.62 85 ASN A O 1
ATOM 683 N N . LYS A 1 86 ? -23.234 -8.898 5.816 1 93.81 86 LYS A N 1
ATOM 684 C CA . LYS A 1 86 ? -23.375 -8.898 7.266 1 93.81 86 LYS A CA 1
ATOM 685 C C . LYS A 1 86 ? -22.328 -8.008 7.926 1 93.81 86 LYS A C 1
ATOM 687 O O . LYS A 1 86 ? -22.625 -7.277 8.867 1 93.81 86 LYS A O 1
ATOM 692 N N . THR A 1 87 ? -21.109 -8.148 7.453 1 93.56 87 THR A N 1
ATOM 693 C CA . THR A 1 87 ? -20.016 -7.395 8.07 1 93.56 87 THR A CA 1
ATOM 694 C C . THR A 1 87 ? -19.141 -6.746 7.004 1 93.56 87 THR A C 1
ATOM 696 O O . THR A 1 87 ? -17.953 -7.051 6.902 1 93.56 87 THR A O 1
ATOM 699 N N . PRO A 1 88 ? -19.672 -5.73 6.266 1 91.81 88 PRO A N 1
ATOM 700 C CA . PRO A 1 88 ? -18.938 -5.129 5.152 1 91.81 88 PRO A CA 1
ATOM 701 C C . PRO A 1 88 ? -17.656 -4.426 5.598 1 91.81 88 PRO A C 1
ATOM 703 O O . PRO A 1 88 ? -16.703 -4.316 4.824 1 91.81 88 PRO A O 1
ATOM 706 N N . GLN A 1 89 ? -17.547 -4.023 6.875 1 88.75 89 GLN A N 1
ATOM 707 C CA . GLN A 1 89 ? -16.391 -3.305 7.395 1 88.75 89 GLN A CA 1
ATOM 708 C C . GLN A 1 89 ? -15.234 -4.258 7.676 1 88.75 89 GLN A C 1
ATOM 710 O O . GLN A 1 89 ? -14.086 -3.824 7.84 1 88.75 89 GLN A O 1
ATOM 715 N N . ARG A 1 90 ? -15.555 -5.578 7.715 1 94.81 90 ARG A N 1
ATOM 716 C CA . ARG A 1 90 ? -14.547 -6.574 8.078 1 94.81 90 ARG A CA 1
ATOM 717 C C . ARG A 1 90 ? -13.992 -7.266 6.84 1 94.81 90 ARG A C 1
ATOM 719 O O . ARG A 1 90 ? -13.32 -8.289 6.945 1 94.81 90 ARG A O 1
ATOM 726 N N . VAL A 1 91 ? -14.359 -6.75 5.684 1 95.44 91 VAL A N 1
ATOM 727 C CA . VAL A 1 91 ? -13.836 -7.262 4.422 1 95.44 91 VAL A CA 1
ATOM 728 C C . VAL A 1 91 ? -12.969 -6.199 3.752 1 95.44 91 VAL A C 1
ATOM 730 O O . VAL A 1 91 ? -13.406 -5.059 3.568 1 95.44 91 VAL A O 1
ATOM 733 N N . GLY A 1 92 ? -11.688 -6.555 3.439 1 94.62 92 GLY A N 1
ATOM 734 C CA . GLY A 1 92 ? -10.773 -5.625 2.793 1 94.62 92 GLY A CA 1
ATOM 735 C C . GLY A 1 92 ? -10.562 -5.926 1.32 1 94.62 92 GLY A C 1
ATOM 736 O O . GLY A 1 92 ? -10.711 -7.07 0.888 1 94.62 92 GLY A O 1
ATOM 737 N N . LEU A 1 93 ? -10.266 -4.84 0.551 1 93.38 93 LEU A N 1
ATOM 738 C CA . LEU A 1 93 ? -9.977 -4.922 -0.876 1 93.38 93 LEU A CA 1
ATOM 739 C C . LEU A 1 93 ? -8.57 -4.406 -1.174 1 93.38 93 LEU A C 1
ATOM 741 O O . LEU A 1 93 ? -8.219 -3.289 -0.788 1 93.38 93 LEU A O 1
ATOM 745 N N . TYR A 1 94 ? -7.781 -5.242 -1.866 1 93.06 94 TYR A N 1
ATOM 746 C CA . TYR A 1 94 ? -6.383 -4.918 -2.139 1 93.06 94 TYR A CA 1
ATOM 747 C C . TYR A 1 94 ? -6.062 -5.098 -3.619 1 93.06 94 TYR A C 1
ATOM 749 O O . TYR A 1 94 ? -6.344 -6.152 -4.199 1 93.06 94 TYR A O 1
ATOM 757 N N . ASP A 1 95 ? -5.508 -4.07 -4.152 1 91.19 95 ASP A N 1
ATOM 758 C CA . ASP A 1 95 ? -5.113 -4.102 -5.555 1 91.19 95 ASP A CA 1
ATOM 759 C C . ASP A 1 95 ? -3.598 -3.988 -5.703 1 91.19 95 ASP A C 1
ATOM 761 O O . ASP A 1 95 ? -3.016 -2.939 -5.414 1 91.19 95 ASP A O 1
ATOM 765 N N . GLY A 1 96 ? -2.953 -5.113 -6.047 1 89.62 96 GLY A N 1
ATOM 766 C CA . GLY A 1 96 ? -1.561 -5.047 -6.457 1 89.62 96 GLY A CA 1
ATOM 767 C C . GLY A 1 96 ? -1.382 -4.609 -7.898 1 89.62 96 GLY A C 1
ATOM 768 O O . GLY A 1 96 ? -1.774 -5.324 -8.82 1 89.62 96 GLY A O 1
ATOM 769 N N . THR A 1 97 ? -0.798 -3.352 -8.109 1 80.12 97 THR A N 1
ATOM 770 C CA . THR A 1 97 ? -0.797 -2.816 -9.469 1 80.12 97 THR A CA 1
ATOM 771 C C . THR A 1 97 ? 0.528 -2.125 -9.773 1 80.12 97 THR A C 1
ATOM 773 O O . THR A 1 97 ? 1.251 -1.724 -8.859 1 80.12 97 THR A O 1
ATOM 776 N N . GLU A 1 98 ? 0.949 -2.199 -11.07 1 67.69 98 GLU A N 1
ATOM 777 C CA . GLU A 1 98 ? 2.045 -1.357 -11.531 1 67.69 98 GLU A CA 1
ATOM 778 C C . GLU A 1 98 ? 1.522 -0.149 -12.305 1 67.69 98 GLU A C 1
ATOM 780 O O . GLU A 1 98 ? 2.291 0.55 -12.969 1 67.69 98 GLU A O 1
ATOM 785 N N . LEU A 1 99 ? 0.294 0.235 -12.008 1 55.31 99 LEU A N 1
ATOM 786 C CA . LEU A 1 99 ? -0.374 1.396 -12.586 1 55.31 99 LEU A CA 1
ATOM 787 C C . LEU A 1 99 ? -0.604 1.199 -14.086 1 55.31 99 LEU A C 1
ATOM 789 O O . LEU A 1 99 ? -0.529 2.156 -14.859 1 55.31 99 LEU A O 1
ATOM 793 N N . SER A 1 100 ? -0.648 0.017 -14.586 1 49.16 100 SER A N 1
ATOM 794 C CA . SER A 1 100 ? -0.938 -0.277 -15.984 1 49.16 100 SER A CA 1
ATOM 795 C C . SER A 1 100 ? -2.248 0.366 -16.422 1 49.16 100 SER A C 1
ATOM 797 O O . SER A 1 100 ? -2.518 0.481 -17.625 1 49.16 100 SER A O 1
ATOM 799 N N . ASN A 1 101 ? -3.025 0.753 -15.523 1 48.28 101 ASN A N 1
ATOM 800 C CA . ASN A 1 101 ? -4.371 1.211 -15.852 1 48.28 101 ASN A CA 1
ATOM 801 C C . ASN A 1 101 ? -4.379 2.686 -16.25 1 48.28 101 ASN A C 1
ATOM 803 O O . ASN A 1 101 ? -5.445 3.285 -16.391 1 48.28 101 ASN A O 1
ATOM 807 N N . LEU A 1 102 ? -3.158 3.1 -16.344 1 48.53 102 LEU A N 1
ATOM 808 C CA . LEU A 1 102 ? -3.068 4.547 -16.484 1 48.53 102 LEU A CA 1
ATOM 809 C C . LEU A 1 102 ? -3.447 4.973 -17.906 1 48.53 102 LEU A C 1
ATOM 811 O O . LEU A 1 102 ? -3.523 6.168 -18.203 1 48.53 102 LEU A O 1
ATOM 815 N N . GLU A 1 103 ? -3.678 3.904 -18.656 1 44.97 103 GLU A N 1
ATOM 816 C CA . GLU A 1 103 ? -4.055 4.289 -20.016 1 44.97 103 GLU A CA 1
ATOM 817 C C . GLU A 1 103 ? -5.121 5.379 -20 1 44.97 103 GLU A C 1
ATOM 819 O O . GLU A 1 103 ? -5.094 6.289 -20.844 1 44.97 103 GLU A O 1
ATOM 824 N N . ASP A 1 104 ? -6.051 5.105 -19.141 1 42.44 104 ASP A N 1
ATOM 825 C CA . ASP A 1 104 ? -7.168 6.043 -19.203 1 42.44 104 ASP A CA 1
ATOM 826 C C . ASP A 1 104 ? -6.719 7.457 -18.844 1 42.44 104 ASP A C 1
ATOM 828 O O . ASP A 1 104 ? -7.266 8.438 -19.359 1 42.44 104 ASP A O 1
ATOM 832 N N . CYS A 1 105 ? -5.738 7.426 -18.016 1 43.03 105 CYS A N 1
ATOM 833 C CA . CYS A 1 105 ? -5.219 8.75 -17.672 1 43.03 105 CYS A CA 1
ATOM 834 C C . CYS A 1 105 ? -4.566 9.406 -18.875 1 43.03 105 CYS A C 1
ATOM 836 O O . CYS A 1 105 ? -4.684 10.617 -19.078 1 43.03 105 CYS A O 1
ATOM 838 N N . PHE A 1 106 ? -4.051 8.477 -19.734 1 42.62 106 PHE A N 1
ATOM 839 C CA . PHE A 1 106 ? -3.287 8.961 -20.891 1 42.62 106 PHE A CA 1
ATOM 840 C C . PHE A 1 106 ? -4.215 9.359 -22.031 1 42.62 106 PHE A C 1
ATOM 842 O O . PHE A 1 106 ? -3.924 10.289 -22.781 1 42.62 106 PHE A O 1
ATOM 849 N N . VAL A 1 107 ? -5.094 8.562 -22.094 1 40 107 VAL A N 1
ATOM 850 C CA . VAL A 1 107 ? -6.008 8.883 -23.188 1 40 107 VAL A CA 1
ATOM 851 C C . VAL A 1 107 ? -6.582 10.281 -23 1 40 107 VAL A C 1
ATOM 853 O O . VAL A 1 107 ? -6.766 11.023 -23.953 1 40 107 VAL A O 1
ATOM 856 N N . PHE A 1 108 ? -6.672 10.594 -21.766 1 39.69 108 PHE A N 1
ATOM 857 C CA . PHE A 1 108 ? -7.148 11.938 -21.484 1 39.69 108 PHE A CA 1
ATOM 858 C C . PHE A 1 108 ? -6.176 12.984 -22.016 1 39.69 108 PHE A C 1
ATOM 860 O O . PHE A 1 108 ? -6.59 13.992 -22.594 1 39.69 108 PHE A O 1
ATOM 867 N N . ASP A 1 109 ? -4.969 12.742 -21.703 1 41.62 109 ASP A N 1
ATOM 868 C CA . ASP A 1 109 ? -3.973 13.727 -22.125 1 41.62 109 ASP A CA 1
ATOM 869 C C . ASP A 1 109 ? -3.961 13.883 -23.641 1 41.62 109 ASP A C 1
ATOM 871 O O . ASP A 1 109 ? -3.883 15 -24.156 1 41.62 109 ASP A O 1
ATOM 875 N N . LEU A 1 110 ? -4.055 12.758 -24.266 1 39.47 110 LEU A N 1
ATOM 876 C CA . LEU A 1 110 ? -3.992 12.859 -25.719 1 39.47 110 LEU A CA 1
ATOM 877 C C . LEU A 1 110 ? -5.18 13.648 -26.25 1 39.47 110 LEU A C 1
ATOM 879 O O . LEU A 1 110 ? -5.031 14.453 -27.172 1 39.47 110 LEU A O 1
ATOM 883 N N . THR A 1 111 ? -6.203 13.383 -25.594 1 38.31 111 THR A N 1
ATOM 884 C CA . THR A 1 111 ? -7.379 14.094 -26.094 1 38.31 111 THR A CA 1
ATOM 885 C C . THR A 1 111 ? -7.344 15.555 -25.656 1 38.31 111 THR A C 1
ATOM 887 O O . THR A 1 111 ? -7.715 16.438 -26.422 1 38.31 111 THR A O 1
ATOM 890 N N . ALA A 1 112 ? -6.836 15.75 -24.406 1 39.44 112 ALA A N 1
ATOM 891 C CA . ALA A 1 112 ? -6.73 17.125 -23.938 1 39.44 112 ALA A CA 1
ATOM 892 C C . ALA A 1 112 ? -5.715 17.922 -24.75 1 39.44 112 ALA A C 1
ATOM 894 O O . ALA A 1 112 ? -5.926 19.094 -25.047 1 39.44 112 ALA A O 1
ATOM 895 N N . LYS A 1 113 ? -4.574 17.344 -24.984 1 40.34 113 LYS A N 1
ATOM 896 C CA . LYS A 1 113 ? -3.541 18 -25.766 1 40.34 113 LYS A CA 1
ATOM 897 C C . LYS A 1 113 ? -4.008 18.234 -27.203 1 40.34 113 LYS A C 1
ATOM 899 O O . LYS A 1 113 ? -3.727 19.266 -27.797 1 40.34 113 LYS A O 1
ATOM 904 N N . ASN A 1 114 ? -4.535 17.219 -27.672 1 40.06 114 ASN A N 1
ATOM 905 C CA . ASN A 1 114 ? -4.883 17.344 -29.094 1 40.06 114 ASN A CA 1
ATOM 906 C C . ASN A 1 114 ? -6.148 18.172 -29.297 1 40.06 114 ASN A C 1
ATOM 908 O O . ASN A 1 114 ? -6.312 18.828 -30.328 1 40.06 114 ASN A O 1
ATOM 912 N N . GLN A 1 115 ? -6.98 18.031 -28.328 1 40.59 115 GLN A N 1
ATOM 913 C CA . GLN A 1 115 ? -8.234 18.703 -28.641 1 40.59 115 GLN A CA 1
ATOM 914 C C . GLN A 1 115 ? -8.516 19.828 -27.656 1 40.59 115 GLN A C 1
ATOM 916 O O . GLN A 1 115 ? -9.508 20.547 -27.797 1 40.59 115 GLN A O 1
ATOM 921 N N . GLY A 1 116 ? -7.555 20.297 -26.875 1 37.69 116 GLY A N 1
ATOM 922 C CA . GLY A 1 116 ? -7.711 21.359 -25.891 1 37.69 116 GLY A CA 1
ATOM 923 C C . GLY A 1 116 ? -8.352 20.891 -24.594 1 37.69 116 GLY A C 1
ATOM 924 O O . GLY A 1 116 ? -9.055 19.875 -24.578 1 37.69 116 GLY A O 1
ATOM 925 N N . PRO A 1 117 ? -7.871 21.422 -23.469 1 39.47 117 PRO A N 1
ATOM 926 C CA . PRO A 1 117 ? -8.414 21.047 -22.156 1 39.47 117 PRO A CA 1
ATOM 927 C C . PRO A 1 117 ? -9.945 21.031 -22.141 1 39.47 117 PRO A C 1
ATOM 929 O O . PRO A 1 117 ? -10.539 20.297 -21.359 1 39.47 117 PRO A O 1
ATOM 932 N N . ASP A 1 118 ? -10.562 21.844 -22.875 1 33.5 118 ASP A N 1
ATOM 933 C CA . ASP A 1 118 ? -12.008 22.062 -22.875 1 33.5 118 ASP A CA 1
ATOM 934 C C . ASP A 1 118 ? -12.75 20.844 -23.453 1 33.5 118 ASP A C 1
ATOM 936 O O . ASP A 1 118 ? -13.969 20.734 -23.312 1 33.5 118 ASP A O 1
ATOM 940 N N . ARG A 1 119 ? -12.219 20.328 -24.391 1 31.81 119 ARG A N 1
ATOM 941 C CA . ARG A 1 119 ? -12.992 19.25 -24.984 1 31.81 119 ARG A CA 1
ATOM 942 C C . ARG A 1 119 ? -12.727 17.922 -24.297 1 31.81 119 ARG A C 1
ATOM 944 O O . ARG A 1 119 ? -13.094 16.859 -24.797 1 31.81 119 ARG A O 1
ATOM 951 N N . VAL A 1 120 ? -11.922 17.844 -23.469 1 37.19 120 VAL A N 1
ATOM 952 C CA . VAL A 1 120 ? -11.836 16.656 -22.641 1 37.19 120 VAL A CA 1
ATOM 953 C C . VAL A 1 120 ? -13.07 16.562 -21.734 1 37.19 120 VAL A C 1
ATOM 955 O O . VAL A 1 120 ? -13.391 17.5 -21.016 1 37.19 120 VAL A O 1
ATOM 958 N N . SER A 1 121 ? -14.125 16 -22.312 1 30.14 121 SER A N 1
ATOM 959 C CA . SER A 1 121 ? -15.32 15.805 -21.484 1 30.14 121 SER A CA 1
ATOM 960 C C . SER A 1 121 ? -14.953 15.43 -20.062 1 30.14 121 SER A C 1
ATOM 962 O O . SER A 1 121 ? -14.109 14.562 -19.828 1 30.14 121 SER A O 1
ATOM 964 N N . PRO A 1 122 ? -15.188 16.359 -19.188 1 34 122 PRO A N 1
ATOM 965 C CA . PRO A 1 122 ? -15.039 16.078 -17.75 1 34 122 PRO A CA 1
ATOM 966 C C . PRO A 1 122 ? -15.406 14.641 -17.406 1 34 122 PRO A C 1
ATOM 968 O O . PRO A 1 122 ? -14.859 14.078 -16.438 1 34 122 PRO A O 1
ATOM 971 N N . MET A 1 123 ? -16.516 14.219 -18.109 1 30.12 123 MET A N 1
ATOM 972 C CA . MET A 1 123 ? -17.016 12.898 -17.734 1 30.12 123 MET A CA 1
ATOM 973 C C . MET A 1 123 ? -15.961 11.828 -18 1 30.12 123 MET A C 1
ATOM 975 O O . MET A 1 123 ? -16.031 10.727 -17.453 1 30.12 123 MET A O 1
ATOM 979 N N . LYS A 1 124 ? -15.211 12.375 -18.969 1 31.7 124 LYS A N 1
ATOM 980 C CA . LYS A 1 124 ? -14.188 11.406 -19.344 1 31.7 124 LYS A CA 1
ATOM 981 C C . LYS A 1 124 ? -12.93 11.555 -18.5 1 31.7 124 LYS A C 1
ATOM 983 O O . LYS A 1 124 ? -11.859 11.078 -18.859 1 31.7 124 LYS A O 1
ATOM 988 N N . ALA A 1 125 ? -12.914 12.641 -17.781 1 33.03 125 ALA A N 1
ATOM 989 C CA . ALA A 1 125 ? -11.82 12.742 -16.828 1 33.03 125 ALA A CA 1
ATOM 990 C C . ALA A 1 125 ? -11.641 11.438 -16.062 1 33.03 125 ALA A C 1
ATOM 992 O O . ALA A 1 125 ? -12.461 11.094 -15.203 1 33.03 125 ALA A O 1
ATOM 993 N N . PRO A 1 126 ? -11.438 10.453 -16.719 1 35.28 126 PRO A N 1
ATOM 994 C CA . PRO A 1 126 ? -11.328 9.062 -16.266 1 35.28 126 PRO A CA 1
ATOM 995 C C . PRO A 1 126 ? -10.773 8.938 -14.859 1 35.28 126 PRO A C 1
ATOM 997 O O . PRO A 1 126 ? -10.133 9.867 -14.352 1 35.28 126 PRO 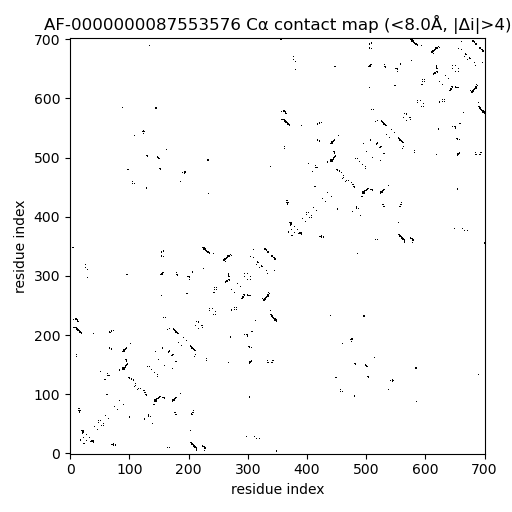A O 1
ATOM 1000 N N . SER A 1 127 ? -11.234 7.816 -14.297 1 36.31 127 SER A N 1
ATOM 1001 C CA . SER A 1 127 ? -10.883 6.91 -13.211 1 36.31 127 SER A CA 1
ATOM 1002 C C . SER A 1 127 ? -9.367 6.805 -13.047 1 36.31 127 SER A C 1
ATOM 1004 O O . SER A 1 127 ? -8.797 5.734 -13.25 1 36.31 127 SER A O 1
ATOM 1006 N N . THR A 1 128 ? -8.727 7.867 -13.57 1 39.59 128 THR A N 1
ATOM 1007 C CA . THR A 1 128 ? -7.27 7.883 -13.539 1 39.59 128 THR A CA 1
ATOM 1008 C C . THR A 1 128 ? -6.762 7.703 -12.109 1 39.59 128 THR A C 1
ATOM 1010 O O . THR A 1 128 ? -5.582 7.938 -11.828 1 39.59 128 THR A O 1
ATOM 1013 N N . ILE A 1 129 ? -7.738 7.418 -11.266 1 46.75 129 ILE A N 1
ATOM 1014 C CA . ILE A 1 129 ? -7.242 7.25 -9.906 1 46.75 129 ILE A CA 1
ATOM 1015 C C . ILE A 1 129 ? -6.652 5.848 -9.742 1 46.75 129 ILE A C 1
ATOM 1017 O O . ILE A 1 129 ? -7.273 4.859 -10.133 1 46.75 129 ILE A O 1
ATOM 1021 N N . ALA A 1 130 ? -5.379 5.832 -9.57 1 54.66 130 ALA A N 1
ATOM 1022 C CA . ALA A 1 130 ? -4.637 4.586 -9.383 1 54.66 130 ALA A CA 1
ATOM 1023 C C . ALA A 1 130 ? -5.418 3.607 -8.516 1 54.66 130 ALA A C 1
ATOM 1025 O O . ALA A 1 130 ? -5.328 2.393 -8.703 1 54.66 130 ALA A O 1
ATOM 1026 N N . ASN A 1 131 ? -6.332 4.16 -7.707 1 59.12 131 ASN A N 1
ATOM 1027 C CA . ASN A 1 131 ? -7.047 3.211 -6.855 1 59.12 131 ASN A CA 1
ATOM 1028 C C . ASN A 1 131 ? -8.477 2.994 -7.34 1 59.12 131 ASN A C 1
ATOM 1030 O O . ASN A 1 131 ? -9.352 2.602 -6.559 1 59.12 131 ASN A O 1
ATOM 1034 N N . ALA A 1 132 ? -8.672 3.16 -8.562 1 65 132 ALA A N 1
ATOM 1035 C CA . ALA A 1 132 ? -10.016 3.111 -9.141 1 65 132 ALA A CA 1
ATOM 1036 C C . ALA A 1 132 ? -10.578 1.695 -9.086 1 65 132 ALA A C 1
ATOM 1038 O O . ALA A 1 132 ? -11.758 1.503 -8.773 1 65 132 ALA A O 1
ATOM 1039 N N . ALA A 1 133 ? -9.719 0.818 -9.305 1 75.69 133 ALA A N 1
ATOM 1040 C CA . ALA A 1 133 ? -10.203 -0.557 -9.391 1 75.69 133 ALA A CA 1
ATOM 1041 C C . ALA A 1 133 ? -10.758 -1.03 -8.047 1 75.69 133 ALA A C 1
ATOM 1043 O O . ALA A 1 133 ? -11.898 -1.476 -7.961 1 75.69 133 ALA A O 1
ATOM 1044 N N . ALA A 1 134 ? -10 -0.83 -7.012 1 77.81 134 ALA A N 1
ATOM 1045 C CA . ALA A 1 134 ? -10.43 -1.264 -5.684 1 77.81 134 ALA A CA 1
ATOM 1046 C C . ALA A 1 134 ? -11.633 -0.463 -5.207 1 77.81 134 ALA A C 1
ATOM 1048 O O . ALA A 1 134 ? -12.547 -1.015 -4.594 1 77.81 134 ALA A O 1
ATOM 1049 N N . SER A 1 135 ? -11.633 0.757 -5.512 1 75.06 135 SER A N 1
ATOM 1050 C CA . SER A 1 135 ? -12.742 1.613 -5.094 1 75.06 135 SER A CA 1
ATOM 1051 C C . SER A 1 135 ? -14.039 1.229 -5.801 1 75.06 135 SER A C 1
ATOM 1053 O O . SER A 1 135 ? -15.102 1.19 -5.18 1 75.06 135 SER A O 1
ATOM 1055 N N . GLN A 1 136 ? -13.898 0.995 -7.062 1 75.19 136 GLN A N 1
ATOM 1056 C CA . GLN A 1 136 ? -15.078 0.576 -7.816 1 75.19 136 GLN A CA 1
ATOM 1057 C C . GLN A 1 136 ? -15.609 -0.758 -7.305 1 75.19 136 GLN A C 1
ATOM 1059 O O . GLN A 1 136 ? -16.828 -0.959 -7.234 1 75.19 136 GLN A O 1
ATOM 1064 N N . MET A 1 137 ? -14.734 -1.577 -7.004 1 84.12 137 MET A N 1
ATOM 1065 C CA . MET A 1 137 ? -15.141 -2.877 -6.473 1 84.12 137 MET A CA 1
ATOM 1066 C C . MET A 1 137 ? -15.844 -2.723 -5.133 1 84.12 137 MET A C 1
ATOM 1068 O O . MET A 1 137 ? -16.766 -3.48 -4.824 1 84.12 137 MET A O 1
ATOM 1072 N N . ALA A 1 138 ? -15.359 -1.814 -4.332 1 83.38 138 ALA A N 1
ATOM 1073 C CA . ALA A 1 138 ? -15.992 -1.555 -3.039 1 83.38 138 ALA A CA 1
ATOM 1074 C C . ALA A 1 138 ? -17.453 -1.129 -3.217 1 83.38 138 ALA A C 1
ATOM 1076 O O . ALA A 1 138 ? -18.328 -1.611 -2.506 1 83.38 138 ALA A O 1
ATOM 1077 N N . ILE A 1 139 ? -17.656 -0.304 -4.16 1 77 139 ILE A N 1
ATOM 1078 C CA . ILE A 1 139 ? -19 0.188 -4.449 1 77 139 ILE A CA 1
ATOM 1079 C C . ILE A 1 139 ? -19.859 -0.958 -4.957 1 77 139 ILE A C 1
ATOM 1081 O O . ILE A 1 139 ? -20.984 -1.151 -4.484 1 77 139 ILE A O 1
ATOM 1085 N N . GLN A 1 140 ? -19.297 -1.737 -5.848 1 77.38 140 GLN A N 1
ATOM 1086 C CA . GLN A 1 140 ? -20.078 -2.779 -6.516 1 77.38 140 GLN A CA 1
ATOM 1087 C C . GLN A 1 140 ? -20.406 -3.918 -5.559 1 77.38 140 GLN A C 1
ATOM 1089 O O . GLN A 1 140 ? -21.484 -4.504 -5.637 1 77.38 140 GLN A O 1
ATOM 1094 N N . ALA A 1 141 ? -19.516 -4.219 -4.68 1 85.62 141 ALA A N 1
ATOM 1095 C CA . ALA A 1 141 ? -19.688 -5.383 -3.816 1 85.62 141 ALA A CA 1
ATOM 1096 C C . ALA A 1 141 ? -20.234 -4.977 -2.451 1 85.62 141 ALA A C 1
ATOM 1098 O O . ALA A 1 141 ? -20.641 -5.828 -1.66 1 85.62 141 ALA A O 1
ATOM 1099 N N . GLY A 1 142 ? -20.266 -3.672 -2.191 1 83.5 142 GLY A N 1
ATOM 1100 C CA . GLY A 1 142 ? -20.703 -3.186 -0.898 1 83.5 142 GLY A CA 1
ATOM 1101 C C . GLY A 1 142 ? -19.703 -3.424 0.213 1 83.5 142 GLY A C 1
ATOM 1102 O O . GLY A 1 142 ? -20.078 -3.615 1.37 1 83.5 142 GLY A O 1
ATOM 1103 N N . ILE A 1 143 ? -18.484 -3.506 -0.107 1 89 143 ILE A N 1
ATOM 1104 C CA . ILE A 1 143 ? -17.422 -3.723 0.864 1 89 143 ILE A CA 1
ATOM 1105 C C . ILE A 1 143 ? -17.016 -2.391 1.492 1 89 143 ILE A C 1
ATOM 1107 O O . ILE A 1 143 ? -16.859 -1.39 0.79 1 89 143 ILE A O 1
ATOM 1111 N N . LYS A 1 144 ? -16.828 -2.369 2.852 1 88.31 144 LYS A N 1
ATOM 1112 C CA . LYS A 1 144 ? -16.625 -1.1 3.543 1 88.31 144 LYS A CA 1
ATOM 1113 C C . LYS A 1 144 ? -15.359 -1.133 4.395 1 88.31 144 LYS A C 1
ATOM 1115 O O . LYS A 1 144 ? -15.117 -0.226 5.195 1 88.31 144 LYS A O 1
ATOM 1120 N N . GLY A 1 145 ? -14.531 -2.174 4.258 1 90.06 145 GLY A N 1
ATOM 1121 C CA . GLY A 1 145 ? -13.242 -2.236 4.93 1 90.06 145 GLY A CA 1
ATOM 1122 C C . GLY A 1 145 ? -12.148 -1.489 4.195 1 90.06 145 GLY A C 1
ATOM 1123 O O . GLY A 1 145 ? -12.43 -0.637 3.35 1 90.06 145 GLY A O 1
ATOM 1124 N N . PRO A 1 146 ? -10.914 -1.746 4.57 1 87.5 146 PRO A N 1
ATOM 1125 C CA . PRO A 1 146 ? -9.797 -1.088 3.887 1 87.5 146 PRO A CA 1
ATOM 1126 C C . PRO A 1 146 ? -9.773 -1.369 2.385 1 87.5 146 PRO A C 1
ATOM 1128 O O . PRO A 1 146 ? -10.055 -2.492 1.961 1 87.5 146 PRO A O 1
ATOM 1131 N N . ASN A 1 147 ? -9.523 -0.296 1.641 1 85.88 147 ASN A N 1
ATOM 1132 C CA . ASN A 1 147 ? -9.469 -0.395 0.186 1 85.88 147 ASN A CA 1
ATOM 1133 C C . ASN A 1 147 ? -8.391 0.514 -0.397 1 85.88 147 ASN A C 1
ATOM 1135 O O . ASN A 1 147 ? -8.445 1.734 -0.239 1 85.88 147 ASN A O 1
ATOM 1139 N N . PHE A 1 148 ? -7.355 -0.123 -1.06 1 83 148 PHE A N 1
ATOM 1140 C CA . PHE A 1 148 ? -6.312 0.689 -1.672 1 83 148 PHE A CA 1
ATOM 1141 C C . PHE A 1 148 ? -5.48 -0.14 -2.645 1 83 148 PHE A C 1
ATOM 1143 O O . PHE A 1 148 ? -5.668 -1.354 -2.748 1 83 148 PHE A O 1
ATOM 1150 N N . SER A 1 149 ? -4.723 0.578 -3.418 1 85.44 149 SER A N 1
ATOM 1151 C CA . SER A 1 149 ? -3.791 -0.049 -4.348 1 85.44 149 SER A CA 1
ATOM 1152 C C . SER A 1 149 ? -2.35 0.105 -3.877 1 85.44 149 SER A C 1
ATOM 1154 O O . SER A 1 149 ? -1.995 1.115 -3.264 1 85.44 149 SER A O 1
ATOM 1156 N N . VAL A 1 150 ? -1.629 -0.92 -4.129 1 87.31 150 VAL A N 1
ATOM 1157 C CA . VAL A 1 150 ? -0.218 -0.889 -3.758 1 87.31 150 VAL A CA 1
ATOM 1158 C C . VAL A 1 150 ? 0.646 -1.158 -4.988 1 87.31 150 VAL A C 1
ATOM 1160 O O . VAL A 1 150 ? 0.296 -1.988 -5.832 1 87.31 150 VAL A O 1
ATOM 1163 N N . CYS A 1 151 ? 1.713 -0.376 -5.051 1 82.88 151 CYS A N 1
ATOM 1164 C CA . CYS A 1 151 ? 2.666 -0.515 -6.148 1 82.88 151 CYS A CA 1
ATOM 1165 C C . CYS A 1 151 ? 4.066 -0.809 -5.617 1 82.88 151 CYS A C 1
ATOM 1167 O O . CYS A 1 151 ? 4.637 -0.002 -4.887 1 82.88 151 CYS A O 1
ATOM 1169 N N . ALA A 1 152 ? 4.566 -1.989 -5.973 1 81.81 152 ALA A N 1
ATOM 1170 C CA . ALA A 1 152 ? 5.926 -2.412 -5.656 1 81.81 152 ALA A CA 1
ATOM 1171 C C . ALA A 1 152 ? 6.617 -3.006 -6.883 1 81.81 152 ALA A C 1
ATOM 1173 O O . ALA A 1 152 ? 7.188 -4.094 -6.816 1 81.81 152 ALA A O 1
ATOM 1174 N N . GLY A 1 153 ? 6.465 -2.301 -8 1 78.81 153 GLY A N 1
ATOM 1175 C CA . GLY A 1 153 ? 6.996 -2.836 -9.242 1 78.81 153 GLY A CA 1
ATOM 1176 C C . GLY A 1 153 ? 6.395 -4.176 -9.617 1 78.81 153 GLY A C 1
ATOM 1177 O O . GLY A 1 153 ? 5.176 -4.34 -9.602 1 78.81 153 GLY A O 1
ATOM 1178 N N . MET A 1 154 ? 7.297 -5.086 -9.969 1 81.75 154 MET A N 1
ATOM 1179 C CA . MET A 1 154 ? 6.844 -6.402 -10.406 1 81.75 154 MET A CA 1
ATOM 1180 C C . MET A 1 154 ? 6.438 -7.262 -9.211 1 81.75 154 MET A C 1
ATOM 1182 O O . MET A 1 154 ? 5.812 -8.312 -9.375 1 81.75 154 MET A O 1
ATOM 1186 N N . ALA A 1 155 ? 6.637 -6.742 -8.031 1 88.38 155 ALA A N 1
ATOM 1187 C CA . ALA A 1 155 ? 6.301 -7.496 -6.824 1 88.38 155 ALA A CA 1
ATOM 1188 C C . ALA A 1 155 ? 4.996 -6.996 -6.211 1 88.38 155 ALA A C 1
ATOM 1190 O O . ALA A 1 155 ? 4.66 -7.352 -5.078 1 88.38 155 ALA A O 1
ATOM 1191 N N . GLY A 1 156 ? 4.277 -6.281 -6.934 1 89 156 GLY A N 1
ATOM 1192 C CA . GLY A 1 156 ? 3.105 -5.594 -6.422 1 89 156 GLY A CA 1
ATOM 1193 C C . GLY A 1 156 ? 2.041 -6.539 -5.898 1 89 156 GLY A C 1
ATOM 1194 O O . GLY A 1 156 ? 1.396 -6.258 -4.887 1 89 156 GLY A O 1
ATOM 1195 N N . SER A 1 157 ? 1.787 -7.629 -6.547 1 95 157 SER A N 1
ATOM 1196 C CA . SER A 1 157 ? 0.725 -8.531 -6.125 1 95 157 SER A CA 1
ATOM 1197 C C . SER A 1 157 ? 1.074 -9.219 -4.809 1 95 157 SER A C 1
ATOM 1199 O O . SER A 1 157 ? 0.209 -9.406 -3.949 1 95 157 SER A O 1
ATOM 1201 N N . LEU A 1 158 ? 2.35 -9.57 -4.59 1 96.5 158 LEU A N 1
ATOM 1202 C CA . LEU A 1 158 ? 2.752 -10.164 -3.318 1 96.5 158 LEU A CA 1
ATOM 1203 C C . LEU A 1 158 ? 2.713 -9.125 -2.201 1 96.5 158 LEU A C 1
ATOM 1205 O O . LEU A 1 158 ? 2.408 -9.453 -1.053 1 96.5 158 LEU A O 1
ATOM 1209 N N . GLN A 1 159 ? 3.016 -7.934 -2.59 1 92 159 GLN A N 1
ATOM 1210 C CA . GLN A 1 159 ? 2.934 -6.871 -1.595 1 92 159 GLN A CA 1
ATOM 1211 C C . GLN A 1 159 ? 1.5 -6.684 -1.108 1 92 159 GLN A C 1
ATOM 1213 O O . GLN A 1 159 ? 1.267 -6.469 0.083 1 92 159 GLN A O 1
ATOM 1218 N N . ALA A 1 160 ? 0.607 -6.672 -2.082 1 93.75 160 ALA A N 1
ATOM 1219 C CA . ALA A 1 160 ? -0.801 -6.57 -1.712 1 93.75 160 ALA A CA 1
ATOM 1220 C C . ALA A 1 160 ? -1.211 -7.711 -0.786 1 93.75 160 ALA A C 1
ATOM 1222 O O . ALA A 1 160 ? -1.945 -7.5 0.182 1 93.75 160 ALA A O 1
ATOM 1223 N N . LEU A 1 161 ? -0.745 -8.906 -1.033 1 97.12 161 LEU A N 1
ATOM 1224 C CA . LEU A 1 161 ? -1.03 -10.062 -0.183 1 97.12 161 LEU A CA 1
ATOM 1225 C C . LEU A 1 161 ? -0.442 -9.867 1.21 1 97.12 161 LEU A C 1
ATOM 1227 O O . LEU A 1 161 ? -1.083 -10.195 2.211 1 97.12 161 LEU A O 1
ATOM 1231 N N . ASP A 1 162 ? 0.714 -9.375 1.258 1 94.12 162 ASP A N 1
ATOM 1232 C CA . ASP A 1 162 ? 1.393 -9.141 2.529 1 94.12 162 ASP A CA 1
ATOM 1233 C C . ASP A 1 162 ? 0.584 -8.203 3.422 1 94.12 162 ASP A C 1
ATOM 1235 O O . ASP A 1 162 ? 0.409 -8.469 4.613 1 94.12 162 ASP A O 1
ATOM 1239 N N . ILE A 1 163 ? 0.099 -7.117 2.801 1 91.88 163 ILE A N 1
ATOM 1240 C CA . ILE A 1 163 ? -0.669 -6.133 3.559 1 91.88 163 ILE A CA 1
ATOM 1241 C C . ILE A 1 163 ? -1.976 -6.762 4.039 1 91.88 163 ILE A C 1
ATOM 1243 O O . ILE A 1 163 ? -2.385 -6.555 5.184 1 91.88 163 ILE A O 1
ATOM 1247 N N . ALA A 1 164 ? -2.596 -7.535 3.209 1 95.31 164 ALA A N 1
ATOM 1248 C CA . ALA A 1 164 ? -3.83 -8.211 3.609 1 95.31 164 ALA A CA 1
ATOM 1249 C C . ALA A 1 164 ? -3.582 -9.156 4.777 1 95.31 164 ALA A C 1
ATOM 1251 O O . ALA A 1 164 ? -4.387 -9.227 5.707 1 95.31 164 ALA A O 1
ATOM 1252 N N . CYS A 1 165 ? -2.457 -9.867 4.738 1 94.81 165 CYS A N 1
ATOM 1253 C CA . CYS A 1 165 ? -2.104 -10.766 5.828 1 94.81 165 CYS A CA 1
ATOM 1254 C C . CYS A 1 165 ? -1.921 -10 7.133 1 94.81 165 CYS A C 1
ATOM 1256 O O . CYS A 1 165 ? -2.346 -10.469 8.195 1 94.81 165 CYS A O 1
ATOM 1258 N N . MET A 1 166 ? -1.36 -8.867 7.039 1 89.56 166 MET A N 1
ATOM 1259 C CA . MET A 1 166 ? -1.143 -8.055 8.234 1 89.56 166 MET A CA 1
ATOM 1260 C C . MET A 1 166 ? -2.469 -7.574 8.812 1 89.56 166 MET A C 1
ATOM 1262 O O . MET A 1 166 ? -2.656 -7.578 10.031 1 89.56 166 MET A O 1
ATOM 1266 N N . HIS A 1 167 ? -3.377 -7.145 7.934 1 91 167 HIS A N 1
ATOM 1267 C CA . HIS A 1 167 ? -4.684 -6.699 8.398 1 91 167 HIS A CA 1
ATOM 1268 C C . HIS A 1 167 ? -5.449 -7.844 9.062 1 91 167 HIS A C 1
ATOM 1270 O O . HIS A 1 167 ? -6.141 -7.633 10.062 1 91 167 HIS A O 1
ATOM 1276 N N . LEU A 1 168 ? -5.293 -9.031 8.516 1 93.44 168 LEU A N 1
ATOM 1277 C CA . LEU A 1 168 ? -5.914 -10.203 9.109 1 93.44 168 LEU A CA 1
ATOM 1278 C C . LEU A 1 168 ? -5.309 -10.5 10.477 1 93.44 168 LEU A C 1
ATOM 1280 O O . LEU A 1 168 ? -6.031 -10.719 11.453 1 93.44 168 LEU A O 1
ATOM 1284 N N . ASN A 1 169 ? -4.023 -10.453 10.586 1 89.81 169 ASN A N 1
ATOM 1285 C CA . ASN A 1 169 ? -3.314 -10.758 11.82 1 89.81 169 ASN A CA 1
ATOM 1286 C C . ASN A 1 169 ? -3.66 -9.758 12.93 1 89.81 169 ASN A C 1
ATOM 1288 O O . ASN A 1 169 ? -3.688 -10.117 14.102 1 89.81 169 ASN A O 1
ATOM 1292 N N . GLN A 1 170 ? -3.99 -8.547 12.5 1 85.25 170 GLN A N 1
ATOM 1293 C CA . GLN A 1 170 ? -4.285 -7.504 13.484 1 85.25 170 GLN A CA 1
ATOM 1294 C C . GLN A 1 170 ? -5.777 -7.465 13.812 1 85.25 170 GLN A C 1
ATOM 1296 O O . GLN A 1 170 ? -6.219 -6.648 14.625 1 85.25 170 GLN A O 1
ATOM 1301 N N . GLY A 1 171 ? -6.535 -8.281 13.133 1 87.31 171 GLY A N 1
ATOM 1302 C CA . GLY A 1 171 ? -7.961 -8.359 13.406 1 87.31 171 GLY A CA 1
ATOM 1303 C C . GLY A 1 171 ? -8.742 -7.215 12.797 1 87.31 171 GLY A C 1
ATOM 1304 O O . GLY A 1 171 ? -9.891 -6.973 13.172 1 87.31 171 GLY A O 1
ATOM 1305 N N . MET A 1 172 ? -8.125 -6.523 11.875 1 85.81 172 MET A N 1
ATOM 1306 C CA . MET A 1 172 ? -8.797 -5.41 11.219 1 85.81 172 MET A CA 1
ATOM 1307 C C . MET A 1 172 ? -9.875 -5.914 10.258 1 85.81 172 MET A C 1
ATOM 1309 O O . MET A 1 172 ? -10.883 -5.242 10.039 1 85.81 172 MET A O 1
ATOM 1313 N N . ILE A 1 173 ? -9.57 -7.07 9.68 1 93.88 173 ILE A N 1
ATOM 1314 C CA . ILE A 1 173 ? -10.516 -7.68 8.75 1 93.88 173 ILE A CA 1
ATOM 1315 C C . ILE A 1 173 ? -10.641 -9.172 9.047 1 93.88 173 ILE A C 1
ATOM 1317 O O . ILE A 1 173 ? -9.797 -9.742 9.75 1 93.88 173 ILE A O 1
ATOM 1321 N N . ASP A 1 174 ? -11.695 -9.781 8.508 1 96.31 174 ASP A N 1
ATOM 1322 C CA . ASP A 1 174 ? -11.883 -11.227 8.586 1 96.31 174 ASP A CA 1
ATOM 1323 C C . ASP A 1 174 ? -11.641 -11.883 7.227 1 96.31 174 ASP A C 1
ATOM 1325 O O . ASP A 1 174 ? -11.281 -13.062 7.156 1 96.31 174 ASP A O 1
ATOM 1329 N N . TYR A 1 175 ? -11.867 -11.07 6.172 1 97.5 175 TYR A N 1
ATOM 1330 C CA . TYR A 1 175 ? -11.656 -11.547 4.809 1 97.5 175 TYR A CA 1
ATOM 1331 C C . TYR A 1 175 ? -10.914 -10.508 3.977 1 97.5 175 TYR A C 1
ATOM 1333 O O . TYR A 1 175 ? -11.211 -9.32 4.047 1 97.5 175 TYR A O 1
ATOM 1341 N N . GLY A 1 176 ? -9.906 -10.984 3.305 1 97.81 176 GLY A N 1
ATOM 1342 C CA . GLY A 1 176 ? -9.234 -10.148 2.326 1 97.81 176 GLY A CA 1
ATOM 1343 C C . GLY A 1 176 ? -9.461 -10.602 0.896 1 97.81 176 GLY A C 1
ATOM 1344 O O . GLY A 1 176 ? -9.344 -11.789 0.588 1 97.81 176 GLY A O 1
ATOM 1345 N N . VAL A 1 177 ? -9.883 -9.664 0.048 1 97.81 177 VAL A N 1
ATOM 1346 C CA . VAL A 1 177 ? -9.969 -9.898 -1.39 1 97.81 177 VAL A CA 1
ATOM 1347 C C . VAL A 1 177 ? -8.828 -9.188 -2.104 1 97.81 177 VAL A C 1
ATOM 1349 O O . VAL A 1 177 ? -8.812 -7.953 -2.188 1 97.81 177 VAL A O 1
ATOM 1352 N N . ILE A 1 178 ? -7.836 -9.93 -2.586 1 97.69 178 ILE A N 1
ATOM 1353 C CA . ILE A 1 178 ? -6.676 -9.383 -3.281 1 97.69 178 ILE A CA 1
ATOM 1354 C C . ILE A 1 178 ? -6.777 -9.688 -4.773 1 97.69 178 ILE A C 1
ATOM 1356 O O . ILE A 1 178 ? -7.145 -10.805 -5.164 1 97.69 178 ILE A O 1
ATOM 1360 N N . ALA A 1 179 ? -6.539 -8.688 -5.578 1 95.44 179 ALA A N 1
ATOM 1361 C CA . ALA A 1 179 ? -6.551 -8.945 -7.02 1 95.44 179 ALA A CA 1
ATOM 1362 C C . ALA A 1 179 ? -5.453 -8.156 -7.723 1 95.44 179 ALA A C 1
ATOM 1364 O O . ALA A 1 179 ? -4.973 -7.145 -7.203 1 95.44 179 ALA A O 1
ATOM 1365 N N . SER A 1 180 ? -4.984 -8.656 -8.742 1 93.56 180 SER A N 1
ATOM 1366 C CA . SER A 1 180 ? -4.012 -8.031 -9.633 1 93.56 180 SER A CA 1
ATOM 1367 C C . SER A 1 180 ? -4.34 -8.312 -11.102 1 93.56 180 SER A C 1
ATOM 1369 O O . SER A 1 180 ? -4.832 -9.391 -11.43 1 93.56 180 SER A O 1
ATOM 1371 N N . THR A 1 181 ? -4.117 -7.266 -11.906 1 88.19 181 THR A N 1
ATOM 1372 C CA . THR A 1 181 ? -4.496 -7.367 -13.312 1 88.19 181 THR A CA 1
ATOM 1373 C C . THR A 1 181 ? -3.352 -6.91 -14.211 1 88.19 181 THR A C 1
ATOM 1375 O O . THR A 1 181 ? -2.543 -6.066 -13.82 1 88.19 181 THR A O 1
ATOM 1378 N N . GLU A 1 182 ? -3.281 -7.543 -15.336 1 85.81 182 GLU A N 1
ATOM 1379 C CA . GLU A 1 182 ? -2.367 -7.109 -16.391 1 85.81 182 GLU A CA 1
ATOM 1380 C C . GLU A 1 182 ? -3.096 -6.949 -17.719 1 85.81 182 GLU A C 1
ATOM 1382 O O . GLU A 1 182 ? -3.602 -7.926 -18.281 1 85.81 182 GLU A O 1
ATOM 1387 N N . VAL A 1 183 ? -3.145 -5.656 -18.078 1 78.5 183 VAL A N 1
ATOM 1388 C CA . VAL A 1 183 ? -3.73 -5.359 -19.391 1 78.5 183 VAL A CA 1
ATOM 1389 C C . VAL A 1 183 ? -2.627 -5.25 -20.438 1 78.5 183 VAL A C 1
ATOM 1391 O O . VAL A 1 183 ? -1.48 -4.938 -20.109 1 78.5 183 VAL A O 1
ATOM 1394 N N . ARG A 1 184 ? -2.975 -5.676 -21.672 1 77.88 184 ARG A N 1
ATOM 1395 C CA . ARG A 1 184 ? -2.021 -5.574 -22.781 1 77.88 184 ARG A CA 1
ATOM 1396 C C . ARG A 1 184 ? -2.441 -4.492 -23.766 1 77.88 184 ARG A C 1
ATOM 1398 O O . ARG A 1 184 ? -3.316 -4.719 -24.609 1 77.88 184 ARG A O 1
ATOM 1405 N N . ASN A 1 185 ? -1.931 -3.338 -23.453 1 65.12 185 ASN A N 1
ATOM 1406 C CA . ASN A 1 185 ? -2.182 -2.201 -24.328 1 65.12 185 ASN A CA 1
ATOM 1407 C C . ASN A 1 185 ? -0.884 -1.499 -24.719 1 65.12 185 ASN A C 1
ATOM 1409 O O . ASN A 1 185 ? 0.207 -1.985 -24.422 1 65.12 185 ASN A O 1
ATOM 1413 N N . PHE A 1 186 ? -1.001 -0.552 -25.469 1 60.62 186 PHE A N 1
ATOM 1414 C CA . PHE A 1 186 ? 0.164 0.143 -26 1 60.62 186 PHE A CA 1
ATOM 1415 C C . PHE A 1 186 ? 0.994 0.753 -24.891 1 60.62 186 PHE A C 1
ATOM 1417 O O . PHE A 1 186 ? 2.223 0.801 -24.969 1 60.62 186 PHE A O 1
ATOM 1424 N N . TYR A 1 187 ? 0.339 1.128 -23.906 1 59.53 187 TYR A N 1
ATOM 1425 C CA . TYR A 1 187 ? 1.047 1.734 -22.781 1 59.53 187 TYR A CA 1
ATOM 1426 C C . TYR A 1 187 ? 1.909 0.706 -22.062 1 59.53 187 TYR A C 1
ATOM 1428 O O . TYR A 1 187 ? 3.062 0.981 -21.719 1 59.53 187 TYR A O 1
ATOM 1436 N N . GLN A 1 188 ? 1.306 -0.31 -21.875 1 66.5 188 GLN A N 1
ATOM 1437 C CA . GLN A 1 188 ? 2.045 -1.389 -21.234 1 66.5 188 GLN A CA 1
ATOM 1438 C C . GLN A 1 188 ? 3.23 -1.831 -22.078 1 66.5 188 GLN A C 1
ATOM 1440 O O . GLN A 1 188 ? 4.281 -2.193 -21.547 1 66.5 188 GLN A O 1
ATOM 1445 N N . GLN A 1 189 ? 2.98 -1.835 -23.281 1 66.31 189 GLN A N 1
ATOM 1446 C CA . GLN A 1 189 ? 4.062 -2.188 -24.188 1 66.31 189 GLN A CA 1
ATOM 1447 C C . GLN A 1 189 ? 5.211 -1.188 -24.094 1 66.31 189 GLN A C 1
ATOM 1449 O O . GLN A 1 189 ? 6.379 -1.57 -24.172 1 66.31 189 GLN A O 1
ATOM 1454 N N . SER A 1 190 ? 4.859 0.015 -23.953 1 61.53 190 SER A N 1
ATOM 1455 C CA . SER A 1 190 ? 5.867 1.064 -23.844 1 61.53 190 SER A CA 1
ATOM 1456 C C . SER A 1 190 ? 6.664 0.934 -22.562 1 61.53 190 SER A C 1
ATOM 1458 O O . SER A 1 190 ? 7.875 1.148 -22.547 1 61.53 190 SER A O 1
ATOM 1460 N N . ILE A 1 191 ? 5.953 0.593 -21.5 1 62.41 191 ILE A N 1
ATOM 1461 C CA . ILE A 1 191 ? 6.609 0.393 -20.219 1 62.41 191 ILE A CA 1
ATOM 1462 C C . ILE A 1 191 ? 7.574 -0.788 -20.312 1 62.41 191 ILE A C 1
ATOM 1464 O O . ILE A 1 191 ? 8.711 -0.708 -19.844 1 62.41 191 ILE A O 1
ATOM 1468 N N . ARG A 1 192 ? 7.176 -1.783 -20.906 1 67.62 192 ARG A N 1
ATOM 1469 C CA . ARG A 1 192 ? 7.988 -2.988 -21.031 1 67.62 192 ARG A CA 1
ATOM 1470 C C . ARG A 1 192 ? 9.242 -2.723 -21.859 1 67.62 192 ARG A C 1
ATOM 1472 O O . ARG A 1 192 ? 10.32 -3.225 -21.547 1 67.62 192 ARG A O 1
ATOM 1479 N N . LYS A 1 193 ? 9.031 -2.002 -22.922 1 63.59 193 LYS A N 1
ATOM 1480 C CA . LYS A 1 193 ? 10.172 -1.645 -23.766 1 63.59 193 LYS A CA 1
ATOM 1481 C C . LYS A 1 193 ? 11.18 -0.792 -23 1 63.59 193 LYS A C 1
ATOM 1483 O O . LYS A 1 193 ? 12.391 -0.982 -23.125 1 63.59 193 LYS A O 1
ATOM 1488 N N . GLY A 1 194 ? 10.594 0.057 -22.25 1 59.47 194 GLY A N 1
ATOM 1489 C CA . GLY A 1 194 ? 11.461 0.897 -21.438 1 59.47 194 GLY A CA 1
ATOM 1490 C C . GLY A 1 194 ? 12.258 0.115 -20.422 1 59.47 194 GLY A C 1
ATOM 1491 O O . GLY A 1 194 ? 13.406 0.456 -20.125 1 59.47 194 GLY A O 1
ATOM 1492 N N . HIS A 1 195 ? 11.602 -0.943 -19.938 1 60.16 195 HIS A N 1
ATOM 1493 C CA . HIS A 1 195 ? 12.25 -1.765 -18.938 1 60.16 195 HIS A CA 1
ATOM 1494 C C . HIS A 1 195 ? 13.18 -2.793 -19.562 1 60.16 195 HIS A C 1
ATOM 1496 O O . HIS A 1 195 ? 13.828 -3.57 -18.859 1 60.16 195 HIS A O 1
ATOM 1502 N N . GLN A 1 196 ? 13.258 -2.707 -20.844 1 58.69 196 GLN A N 1
ATOM 1503 C CA . GLN A 1 196 ? 14.062 -3.68 -21.578 1 58.69 196 GLN A CA 1
ATOM 1504 C C . GLN A 1 196 ? 13.719 -5.105 -21.156 1 58.69 196 GLN A C 1
ATOM 1506 O O . GLN A 1 196 ? 14.609 -5.918 -20.906 1 58.69 196 GLN A O 1
ATOM 1511 N N . ASN A 1 197 ? 12.438 -5.141 -20.953 1 62.38 197 ASN A N 1
ATOM 1512 C CA . ASN A 1 197 ? 11.945 -6.473 -20.609 1 62.38 197 ASN A CA 1
ATOM 1513 C C . ASN A 1 197 ? 11.977 -7.402 -21.812 1 62.38 197 ASN A C 1
ATOM 1515 O O . ASN A 1 197 ? 11.227 -7.203 -22.781 1 62.38 197 ASN A O 1
ATOM 1519 N N . GLU A 1 198 ? 12.82 -8.352 -21.703 1 68.62 198 GLU A N 1
ATOM 1520 C CA . GLU A 1 198 ? 13.078 -9.188 -22.859 1 68.62 198 GLU A CA 1
ATOM 1521 C C . GLU A 1 198 ? 12.07 -10.328 -22.953 1 68.62 198 GLU A C 1
ATOM 1523 O O . GLU A 1 198 ? 11.953 -10.977 -24 1 68.62 198 GLU A O 1
ATOM 1528 N N . LEU A 1 199 ? 11.352 -10.477 -21.938 1 81.06 199 LEU A N 1
ATOM 1529 C CA . LEU A 1 199 ? 10.391 -11.578 -21.984 1 81.06 199 LEU A CA 1
ATOM 1530 C C . LEU A 1 199 ? 9.109 -11.156 -22.688 1 81.06 199 LEU A C 1
ATOM 1532 O O . LEU A 1 199 ? 8.625 -10.031 -22.484 1 81.06 199 LEU A O 1
ATOM 1536 N N . ASN A 1 200 ? 8.672 -12.023 -23.531 1 85.81 200 ASN A N 1
ATOM 1537 C CA . ASN A 1 200 ? 7.363 -11.758 -24.109 1 85.81 200 ASN A CA 1
ATOM 1538 C C . ASN A 1 200 ? 6.277 -11.695 -23.047 1 85.81 200 ASN A C 1
ATOM 1540 O O . ASN A 1 200 ? 6.293 -12.469 -22.078 1 85.81 200 ASN A O 1
ATOM 1544 N N . PRO A 1 201 ? 5.395 -10.75 -23.25 1 87.56 201 PRO A N 1
ATOM 1545 C CA . PRO A 1 201 ? 4.316 -10.648 -22.266 1 87.56 201 PRO A CA 1
ATOM 1546 C C . PRO A 1 201 ? 3.34 -11.82 -22.328 1 87.56 201 PRO A C 1
ATOM 1548 O O . PRO A 1 201 ? 3.109 -12.375 -23.391 1 87.56 201 PRO A O 1
ATOM 1551 N N . SER A 1 202 ? 2.836 -12.172 -21.234 1 88.81 202 SER A N 1
ATOM 1552 C CA . SER A 1 202 ? 1.706 -13.094 -21.203 1 88.81 202 SER A CA 1
ATOM 1553 C C . SER A 1 202 ? 0.464 -12.461 -21.828 1 88.81 202 SER A C 1
ATOM 1555 O O . SER A 1 202 ? 0.474 -11.281 -22.188 1 88.81 202 SER A O 1
ATOM 1557 N N . SER A 1 203 ? -0.56 -13.312 -21.953 1 86.75 203 SER A N 1
ATOM 1558 C CA . SER A 1 203 ? -1.868 -12.758 -22.297 1 86.75 203 SER A CA 1
ATOM 1559 C C . SER A 1 203 ? -2.371 -11.828 -21.188 1 86.75 203 SER A C 1
ATOM 1561 O O . SER A 1 203 ? -1.881 -11.875 -20.062 1 86.75 203 SER A O 1
ATOM 1563 N N . GLU A 1 204 ? -3.307 -10.984 -21.562 1 86.88 204 GLU A N 1
ATOM 1564 C CA . GLU A 1 204 ? -4.027 -10.219 -20.547 1 86.88 204 GLU A CA 1
ATOM 1565 C C . GLU A 1 204 ? -4.688 -11.141 -19.531 1 86.88 204 GLU A C 1
ATOM 1567 O O . GLU A 1 204 ? -5.18 -12.211 -19.875 1 86.88 204 GLU A O 1
ATOM 1572 N N . LEU A 1 205 ? -4.672 -10.672 -18.297 1 90.44 205 LEU A N 1
ATOM 1573 C CA . LEU A 1 205 ? -5.266 -11.562 -17.312 1 90.44 205 LEU A CA 1
ATOM 1574 C C . LEU A 1 205 ? -5.566 -10.82 -16.016 1 90.44 205 LEU A C 1
ATOM 1576 O O . LEU A 1 205 ? -5.074 -9.711 -15.805 1 90.44 205 LEU A O 1
ATOM 1580 N N . GLY A 1 206 ? -6.449 -11.359 -15.258 1 91.38 206 GLY A N 1
ATOM 1581 C CA . GLY A 1 206 ? -6.723 -10.992 -13.883 1 91.38 206 GLY A CA 1
ATOM 1582 C C . GLY A 1 206 ? -6.707 -12.18 -12.938 1 91.38 206 GLY A C 1
ATOM 1583 O O . GLY A 1 206 ? -7.172 -13.273 -13.289 1 91.38 206 GLY A O 1
ATOM 1584 N N . ILE A 1 207 ? -6.086 -12.008 -11.781 1 96.44 207 ILE A N 1
ATOM 1585 C CA . ILE A 1 207 ? -6.086 -13.047 -10.758 1 96.44 207 ILE A CA 1
ATOM 1586 C C . ILE A 1 207 ? -6.508 -12.453 -9.422 1 96.44 207 ILE A C 1
ATOM 1588 O O . ILE A 1 207 ? -6.188 -11.297 -9.117 1 96.44 207 ILE A O 1
ATOM 1592 N N . SER A 1 208 ? -7.277 -13.18 -8.648 1 97.38 208 SER A N 1
ATOM 1593 C CA . SER A 1 208 ? -7.676 -12.766 -7.305 1 97.38 208 SER A CA 1
ATOM 1594 C C . SER A 1 208 ? -7.559 -13.914 -6.312 1 97.38 208 SER A C 1
ATOM 1596 O O . SER A 1 208 ? -7.527 -15.078 -6.707 1 97.38 208 SER A O 1
ATOM 1598 N N . MET A 1 209 ? -7.41 -13.602 -5.078 1 98.62 209 MET A N 1
ATOM 1599 C CA . MET A 1 209 ? -7.363 -14.57 -3.988 1 98.62 209 MET A CA 1
ATOM 1600 C C . MET A 1 209 ? -8.164 -14.078 -2.785 1 98.62 209 MET A C 1
ATOM 1602 O O . MET A 1 209 ? -8.148 -12.883 -2.473 1 98.62 209 MET A O 1
ATOM 1606 N N . ILE A 1 210 ? -8.867 -15 -2.188 1 98.5 210 ILE A N 1
ATOM 1607 C CA . ILE A 1 210 ? -9.516 -14.711 -0.912 1 98.5 210 ILE A CA 1
ATOM 1608 C C . ILE A 1 210 ? -8.656 -15.242 0.233 1 98.5 210 ILE A C 1
ATOM 1610 O O . ILE A 1 210 ? -8.312 -16.438 0.262 1 98.5 210 ILE A O 1
ATOM 1614 N N . LEU A 1 211 ? -8.266 -14.336 1.146 1 98.31 211 LEU A N 1
ATOM 1615 C CA . LEU A 1 211 ? -7.543 -14.719 2.354 1 98.31 211 LEU A CA 1
ATOM 1616 C C . LEU A 1 211 ? -8.453 -14.648 3.576 1 98.31 211 LEU A C 1
ATOM 1618 O O . LEU A 1 211 ? -9.273 -13.742 3.697 1 98.31 211 LEU A O 1
ATOM 1622 N N . GLU A 1 212 ? -8.352 -15.547 4.434 1 97.5 212 GLU A N 1
ATOM 1623 C CA . GLU A 1 212 ? -9.07 -15.594 5.707 1 97.5 212 GLU A CA 1
ATOM 1624 C C . GLU A 1 212 ? -8.367 -16.5 6.707 1 97.5 212 GLU A C 1
ATOM 1626 O O . GLU A 1 212 ? -7.41 -17.203 6.352 1 97.5 212 GLU A O 1
ATOM 1631 N N . HIS A 1 213 ? -8.766 -16.453 7.938 1 95.88 213 HIS A N 1
ATOM 1632 C CA . HIS A 1 213 ? -8.234 -17.391 8.922 1 95.88 213 HIS A CA 1
ATOM 1633 C C . HIS A 1 213 ? -8.766 -18.797 8.68 1 95.88 213 HIS A C 1
ATOM 1635 O O . HIS A 1 213 ? -9.914 -18.969 8.25 1 95.88 213 HIS A O 1
ATOM 1641 N N . GLY A 1 214 ? -7.941 -19.781 9.008 1 93.12 214 GLY A N 1
ATOM 1642 C CA . GLY A 1 214 ? -8.344 -21.172 8.867 1 93.12 214 GLY A CA 1
ATOM 1643 C C . GLY A 1 214 ? -9.617 -21.5 9.617 1 93.12 214 GLY A C 1
ATOM 1644 O O . GLY A 1 214 ? -10.43 -22.312 9.156 1 93.12 214 GLY A O 1
ATOM 1645 N N . GLU A 1 215 ? -9.836 -20.859 10.695 1 89.69 215 GLU A N 1
ATOM 1646 C CA . GLU A 1 215 ? -11 -21.109 11.531 1 89.69 215 GLU A CA 1
ATOM 1647 C C . GLU A 1 215 ? -12.297 -20.766 10.789 1 89.69 215 GLU A C 1
ATOM 1649 O O . GLU A 1 215 ? -13.266 -21.531 10.844 1 89.69 215 GLU A O 1
ATOM 1654 N N . SER A 1 216 ? -12.305 -19.641 10.164 1 90.44 216 SER A N 1
ATOM 1655 C CA . SER A 1 216 ? -13.5 -19.219 9.43 1 90.44 216 SER A CA 1
ATOM 1656 C C . SER A 1 216 ? -13.82 -20.203 8.297 1 90.44 216 SER A C 1
ATOM 1658 O O . SER A 1 216 ? -14.992 -20.484 8.047 1 90.44 216 SER A O 1
ATOM 1660 N N . LEU A 1 217 ? -12.836 -20.672 7.695 1 90.88 217 LEU A N 1
ATOM 1661 C CA . LEU A 1 217 ? -13.008 -21.609 6.582 1 90.88 217 LEU A CA 1
ATOM 1662 C C . LEU A 1 217 ? -13.508 -22.953 7.078 1 90.88 217 LEU A C 1
ATOM 1664 O O . LEU A 1 217 ? -14.391 -23.562 6.457 1 90.88 217 LEU A O 1
ATOM 1668 N N . GLN A 1 218 ? -12.961 -23.406 8.141 1 86.19 218 GLN A N 1
ATOM 1669 C CA . GLN A 1 218 ? -13.359 -24.672 8.727 1 86.19 218 GLN A CA 1
ATOM 1670 C C . GLN A 1 218 ? -14.82 -24.641 9.188 1 86.19 218 GLN A C 1
ATOM 1672 O O . GLN A 1 218 ? -15.547 -25.625 9.031 1 86.19 218 GLN A O 1
ATOM 1677 N N . LYS A 1 219 ? -15.203 -23.578 9.75 1 87.38 219 LYS A N 1
ATOM 1678 C CA . LYS A 1 219 ? -16.578 -23.406 10.211 1 87.38 219 LYS A CA 1
ATOM 1679 C C . LYS A 1 219 ? -17.562 -23.562 9.062 1 87.38 219 LYS A C 1
ATOM 1681 O O . LYS A 1 219 ? -18.703 -24 9.266 1 87.38 219 LYS A O 1
ATOM 1686 N N . ASN A 1 220 ? -17.109 -23.297 7.906 1 88.5 220 ASN A N 1
ATOM 1687 C CA . ASN A 1 220 ? -17.984 -23.391 6.734 1 88.5 220 ASN A CA 1
ATOM 1688 C C . ASN A 1 220 ? -17.812 -24.719 6.023 1 88.5 220 ASN A C 1
ATOM 1690 O O . ASN A 1 220 ? -18.359 -24.922 4.938 1 88.5 220 ASN A O 1
ATOM 1694 N N . GLY A 1 221 ? -16.969 -25.672 6.535 1 87.56 221 GLY A N 1
ATOM 1695 C CA . GLY A 1 221 ? -16.797 -27.016 6 1 87.56 221 GLY A CA 1
ATOM 1696 C C . GLY A 1 221 ? -15.961 -27.047 4.742 1 87.56 221 GLY A C 1
ATOM 1697 O O . GLY A 1 221 ? -16.062 -27.984 3.945 1 87.56 221 GLY A O 1
ATOM 1698 N N . ARG A 1 222 ? -15.188 -26.062 4.605 1 91.19 222 ARG A N 1
ATOM 1699 C CA . ARG A 1 222 ? -14.359 -25.984 3.404 1 91.19 222 ARG A CA 1
ATOM 1700 C C . ARG A 1 222 ? -12.883 -26.219 3.74 1 91.19 222 ARG A C 1
ATOM 1702 O O . ARG A 1 222 ? -12.477 -26.062 4.891 1 91.19 222 ARG A O 1
ATOM 1709 N N . LYS A 1 223 ? -12.172 -26.578 2.744 1 91.31 223 LYS A N 1
ATOM 1710 C CA . LYS A 1 223 ? -10.727 -26.781 2.885 1 91.31 223 LYS A CA 1
ATOM 1711 C C . LYS A 1 223 ? -9.953 -25.656 2.197 1 91.31 223 LYS A C 1
ATOM 1713 O O . LYS A 1 223 ? -10.352 -25.188 1.133 1 91.31 223 LYS A O 1
ATOM 1718 N N . PRO A 1 224 ? -8.852 -25.297 2.857 1 95.44 224 PRO A N 1
ATOM 1719 C CA . PRO A 1 224 ? -8.031 -24.266 2.213 1 95.44 224 PRO A CA 1
ATOM 1720 C C . PRO A 1 224 ? -7.297 -24.797 0.98 1 95.44 224 PRO A C 1
ATOM 1722 O O . PRO A 1 224 ? -7.004 -25.984 0.891 1 95.44 224 PRO A O 1
ATOM 1725 N N . LEU A 1 225 ? -7.039 -23.922 0.049 1 96.44 225 LEU A N 1
ATOM 1726 C CA . LEU A 1 225 ? -6.188 -24.266 -1.086 1 96.44 225 LEU A CA 1
ATOM 1727 C C . LEU A 1 225 ? -4.723 -24.328 -0.668 1 96.44 225 LEU A C 1
ATOM 1729 O O . LEU A 1 225 ? -3.971 -25.188 -1.144 1 96.44 225 LEU A O 1
ATOM 1733 N N . ALA A 1 226 ? -4.328 -23.438 0.209 1 97.12 226 ALA A N 1
ATOM 1734 C CA . ALA A 1 226 ? -2.971 -23.375 0.745 1 97.12 226 ALA A CA 1
ATOM 1735 C C . ALA A 1 226 ? -2.91 -22.469 1.974 1 97.12 226 ALA A C 1
ATOM 1737 O O . ALA A 1 226 ? -3.879 -21.766 2.287 1 97.12 226 ALA A O 1
ATOM 1738 N N . ILE A 1 227 ? -1.844 -22.562 2.697 1 96.81 227 ILE A N 1
ATOM 1739 C CA . ILE A 1 227 ? -1.574 -21.734 3.865 1 96.81 227 ILE A CA 1
ATOM 1740 C C . ILE A 1 227 ? -0.436 -20.766 3.561 1 96.81 227 ILE A C 1
ATOM 1742 O O . ILE A 1 227 ? 0.569 -21.156 2.957 1 96.81 227 ILE A O 1
ATOM 1746 N N . ILE A 1 228 ? -0.646 -19.5 3.861 1 97 228 ILE A N 1
ATOM 1747 C CA . ILE A 1 228 ? 0.454 -18.547 3.783 1 97 228 ILE A CA 1
ATOM 1748 C C . ILE A 1 228 ? 1.236 -18.547 5.094 1 97 228 ILE A C 1
ATOM 1750 O O . ILE A 1 228 ? 0.788 -17.984 6.094 1 97 228 ILE A O 1
ATOM 1754 N N . GLN A 1 229 ? 2.406 -19.062 5.074 1 93.75 229 GLN A N 1
ATOM 1755 C CA . GLN A 1 229 ? 3.211 -19.156 6.289 1 93.75 229 GLN A CA 1
ATOM 1756 C C . GLN A 1 229 ? 3.887 -17.828 6.609 1 93.75 229 GLN A C 1
ATOM 1758 O O . GLN A 1 229 ? 3.951 -17.422 7.773 1 93.75 229 GLN A O 1
ATOM 1763 N N . LYS A 1 230 ? 4.41 -17.297 5.531 1 90.25 230 LYS A N 1
ATOM 1764 C CA . LYS A 1 230 ? 5.168 -16.062 5.742 1 90.25 230 LYS A CA 1
ATOM 1765 C C . LYS A 1 230 ? 5.355 -15.305 4.43 1 90.25 230 LYS A C 1
ATOM 1767 O O . LYS A 1 230 ? 5.516 -15.914 3.371 1 90.25 230 LYS A O 1
ATOM 1772 N N . ILE A 1 231 ? 5.211 -14.023 4.504 1 92.38 231 ILE A N 1
ATOM 1773 C CA . ILE A 1 231 ? 5.629 -13.141 3.422 1 92.38 231 ILE A CA 1
ATOM 1774 C C . ILE A 1 231 ? 6.676 -12.156 3.936 1 92.38 231 ILE A C 1
ATOM 1776 O O . ILE A 1 231 ? 6.516 -11.578 5.016 1 92.38 231 ILE A O 1
ATOM 1780 N N . GLN A 1 232 ? 7.719 -12.07 3.182 1 86.25 232 GLN A N 1
ATOM 1781 C CA . GLN A 1 232 ? 8.82 -11.203 3.582 1 86.25 232 GLN A CA 1
ATOM 1782 C C . GLN A 1 232 ? 9.25 -10.297 2.434 1 86.25 232 GLN A C 1
ATOM 1784 O O . GLN A 1 232 ? 9.328 -10.734 1.283 1 86.25 232 GLN A O 1
ATOM 1789 N N . SER A 1 233 ? 9.453 -9.07 2.766 1 86.62 233 SER A N 1
ATOM 1790 C CA . SER A 1 233 ? 9.883 -8.094 1.771 1 86.62 233 SER A CA 1
ATOM 1791 C C . SER A 1 233 ? 11.234 -7.496 2.131 1 86.62 233 SER A C 1
ATOM 1793 O O . SER A 1 233 ? 11.516 -7.23 3.303 1 86.62 233 SER A O 1
ATOM 1795 N N . GLU A 1 234 ? 12.109 -7.344 1.129 1 83.56 234 GLU A N 1
ATOM 1796 C CA . GLU A 1 234 ? 13.406 -6.695 1.265 1 83.56 234 GLU A CA 1
ATOM 1797 C C . GLU A 1 234 ? 13.797 -5.965 -0.017 1 83.56 234 GLU A C 1
ATOM 1799 O O . GLU A 1 234 ? 13.18 -6.164 -1.064 1 83.56 234 GLU A O 1
ATOM 1804 N N . THR A 1 235 ? 14.75 -5.09 0.162 1 83.44 235 THR A N 1
ATOM 1805 C CA . THR A 1 235 ? 15.281 -4.367 -0.992 1 83.44 235 THR A CA 1
ATOM 1806 C C . THR A 1 235 ? 16.781 -4.602 -1.135 1 83.44 235 THR A C 1
ATOM 1808 O O . THR A 1 235 ? 17.531 -4.457 -0.167 1 83.44 235 THR A O 1
ATOM 1811 N N . HIS A 1 236 ? 17.141 -5.047 -2.285 1 84.75 236 HIS A N 1
ATOM 1812 C CA . HIS A 1 236 ? 18.562 -5.238 -2.596 1 84.75 236 HIS A CA 1
ATOM 1813 C C . HIS A 1 236 ? 19.125 -4.02 -3.311 1 84.75 236 HIS A C 1
ATOM 1815 O O . HIS A 1 236 ? 18.781 -3.748 -4.461 1 84.75 236 HIS A O 1
ATOM 1821 N N . THR A 1 237 ? 19.969 -3.316 -2.629 1 76.62 237 THR A N 1
ATOM 1822 C CA . THR A 1 237 ? 20.594 -2.135 -3.215 1 76.62 237 THR A CA 1
ATOM 1823 C C . THR A 1 237 ? 22.109 -2.291 -3.264 1 76.62 237 THR A C 1
ATOM 1825 O O . THR A 1 237 ? 22.828 -1.377 -3.686 1 76.62 237 THR A O 1
ATOM 1828 N N . ASP A 1 238 ? 22.641 -3.426 -2.955 1 76 238 ASP A N 1
ATOM 1829 C CA . ASP A 1 238 ? 24.078 -3.643 -2.838 1 76 238 ASP A CA 1
ATOM 1830 C C . ASP A 1 238 ? 24.734 -3.672 -4.211 1 76 238 ASP A C 1
ATOM 1832 O O . ASP A 1 238 ? 24.25 -4.332 -5.133 1 76 238 ASP A O 1
ATOM 1836 N N . GLU A 1 239 ? 25.812 -2.957 -4.246 1 73.94 239 GLU A N 1
ATOM 1837 C CA . GLU A 1 239 ? 26.547 -2.91 -5.508 1 73.94 239 GLU A CA 1
ATOM 1838 C C . GLU A 1 239 ? 27.594 -4.008 -5.566 1 73.94 239 GLU A C 1
ATOM 1840 O O . GLU A 1 239 ? 28.047 -4.379 -6.652 1 73.94 239 GLU A O 1
ATOM 1845 N N . VAL A 1 240 ? 27.906 -4.516 -4.453 1 81.94 240 VAL A N 1
ATOM 1846 C CA . VAL A 1 240 ? 29 -5.477 -4.379 1 81.94 240 VAL A CA 1
ATOM 1847 C C . VAL A 1 240 ? 28.438 -6.895 -4.516 1 81.94 240 VAL A C 1
ATOM 1849 O O . VAL A 1 240 ? 28.984 -7.707 -5.27 1 81.94 240 VAL A O 1
ATOM 1852 N N . VAL A 1 241 ? 27.438 -7.168 -3.84 1 88 241 VAL A N 1
ATOM 1853 C CA . VAL A 1 241 ? 26.797 -8.484 -3.877 1 88 241 VAL A CA 1
ATOM 1854 C C . VAL A 1 241 ? 25.734 -8.516 -4.969 1 88 241 VAL A C 1
ATOM 1856 O O . VAL A 1 241 ? 24.828 -7.684 -4.984 1 88 241 VAL A O 1
ATOM 1859 N N . SER A 1 242 ? 25.906 -9.453 -5.859 1 91.81 242 SER A N 1
ATOM 1860 C CA . SER A 1 242 ? 24.922 -9.562 -6.93 1 91.81 242 SER A CA 1
ATOM 1861 C C . SER A 1 242 ? 23.547 -9.938 -6.379 1 91.81 242 SER A C 1
ATOM 1863 O O . SER A 1 242 ? 23.438 -10.5 -5.289 1 91.81 242 SER A O 1
ATOM 1865 N N . LEU A 1 243 ? 22.5 -9.641 -7.113 1 92.38 243 LEU A N 1
ATOM 1866 C CA . LEU A 1 243 ? 21.141 -10.008 -6.746 1 92.38 243 LEU A CA 1
ATOM 1867 C C . LEU A 1 243 ? 21.016 -11.516 -6.566 1 92.38 243 LEU A C 1
ATOM 1869 O O . LEU A 1 243 ? 20.375 -11.984 -5.621 1 92.38 243 LEU A O 1
ATOM 1873 N N . GLU A 1 244 ? 21.625 -12.328 -7.484 1 94.81 244 GLU A N 1
ATOM 1874 C CA . GLU A 1 244 ? 21.531 -13.781 -7.473 1 94.81 244 GLU A CA 1
ATOM 1875 C C . GLU A 1 244 ? 22.172 -14.359 -6.211 1 94.81 244 GLU A C 1
ATOM 1877 O O . GLU A 1 244 ? 21.625 -15.281 -5.602 1 94.81 244 GLU A O 1
ATOM 1882 N N . ASN A 1 245 ? 23.266 -13.773 -5.848 1 94.75 245 ASN A N 1
ATOM 1883 C CA . ASN A 1 245 ? 23.906 -14.211 -4.609 1 94.75 245 ASN A CA 1
ATOM 1884 C C . ASN A 1 245 ? 23.047 -13.891 -3.393 1 94.75 245 ASN A C 1
ATOM 1886 O O . ASN A 1 245 ? 22.953 -14.695 -2.469 1 94.75 245 ASN A O 1
ATOM 1890 N N . HIS A 1 246 ? 22.547 -12.695 -3.445 1 93.56 246 HIS A N 1
ATOM 1891 C CA . HIS A 1 246 ? 21.672 -12.273 -2.346 1 93.56 246 HIS A CA 1
ATOM 1892 C C . HIS A 1 246 ? 20.469 -13.195 -2.213 1 93.56 246 HIS A C 1
ATOM 1894 O O . HIS A 1 246 ? 20.109 -13.594 -1.104 1 93.56 246 HIS A O 1
ATOM 1900 N N . LEU A 1 247 ? 19.859 -13.492 -3.336 1 95 247 LEU A N 1
ATOM 1901 C CA . LEU A 1 247 ? 18.703 -14.391 -3.346 1 95 247 LEU A CA 1
ATOM 1902 C C . LEU A 1 247 ? 19.078 -15.758 -2.787 1 95 247 LEU A C 1
ATOM 1904 O O . LEU A 1 247 ? 18.328 -16.344 -2.006 1 95 247 LEU A O 1
ATOM 1908 N N . CYS A 1 248 ? 20.219 -16.297 -3.146 1 95.62 248 CYS A N 1
ATOM 1909 C CA . CYS A 1 248 ? 20.688 -17.578 -2.662 1 95.62 248 CYS A CA 1
ATOM 1910 C C . CYS A 1 248 ? 20.875 -17.562 -1.149 1 95.62 248 CYS A C 1
ATOM 1912 O O . CYS A 1 248 ? 20.484 -18.516 -0.461 1 95.62 248 CYS A O 1
ATOM 1914 N N . VAL A 1 249 ? 21.422 -16.484 -0.674 1 93.56 249 VAL A N 1
ATOM 1915 C CA . VAL A 1 249 ? 21.641 -16.344 0.761 1 93.56 249 VAL A CA 1
ATOM 1916 C C . VAL A 1 249 ? 20.297 -16.328 1.49 1 93.56 249 VAL A C 1
ATOM 1918 O O . VAL A 1 249 ? 20.156 -16.938 2.551 1 93.56 249 VAL A O 1
ATOM 1921 N N . MET A 1 250 ? 19.344 -15.648 0.938 1 92.31 250 MET A N 1
ATOM 1922 C CA . MET A 1 250 ? 18.016 -15.57 1.548 1 92.31 250 MET A CA 1
ATOM 1923 C C . MET A 1 250 ? 17.375 -16.953 1.627 1 92.31 250 MET A C 1
ATOM 1925 O O . MET A 1 250 ? 16.781 -17.297 2.65 1 92.31 250 MET A O 1
ATOM 1929 N N . LEU A 1 251 ? 17.484 -17.703 0.58 1 95.56 251 LEU A N 1
ATOM 1930 C CA . LEU A 1 251 ? 16.922 -19.062 0.554 1 95.56 251 LEU A CA 1
ATOM 1931 C C . LEU A 1 251 ? 17.625 -19.953 1.568 1 95.56 251 LEU A C 1
ATOM 1933 O O . LEU A 1 251 ? 16.969 -20.719 2.289 1 95.56 251 LEU A O 1
ATOM 1937 N N . SER A 1 252 ? 18.953 -19.812 1.629 1 95.06 252 SER A N 1
ATOM 1938 C CA . SER A 1 252 ? 19.734 -20.594 2.59 1 95.06 252 SER A CA 1
ATOM 1939 C C . SER A 1 252 ? 19.312 -20.266 4.023 1 95.06 252 SER A C 1
ATOM 1941 O O . SER A 1 252 ? 19.203 -21.172 4.859 1 95.06 252 SER A O 1
ATOM 1943 N N . ASN A 1 253 ? 19.094 -18.984 4.258 1 92.12 253 ASN A N 1
ATOM 1944 C CA . ASN A 1 253 ? 18.672 -18.562 5.586 1 92.12 253 ASN A CA 1
ATOM 1945 C C . ASN A 1 253 ? 17.312 -19.141 5.953 1 92.12 253 ASN A C 1
ATOM 1947 O O . ASN A 1 253 ? 17.078 -19.5 7.109 1 92.12 253 ASN A O 1
ATOM 1951 N N . MET A 1 254 ? 16.406 -19.234 5 1 92.25 254 MET A N 1
ATOM 1952 C CA . MET A 1 254 ? 15.094 -19.828 5.238 1 92.25 254 MET A CA 1
ATOM 1953 C C . MET A 1 254 ? 15.227 -21.297 5.625 1 92.25 254 MET A C 1
ATOM 1955 O O . MET A 1 254 ? 14.523 -21.781 6.52 1 92.25 254 MET A O 1
ATOM 1959 N N . MET A 1 255 ? 16.109 -21.984 4.984 1 92.44 255 MET A N 1
ATOM 1960 C CA . MET A 1 255 ? 16.344 -23.391 5.289 1 92.44 255 MET A CA 1
ATOM 1961 C C . MET A 1 255 ? 16.953 -23.547 6.676 1 92.44 255 MET A C 1
ATOM 1963 O O . MET A 1 255 ? 16.594 -24.453 7.422 1 92.44 255 MET A O 1
ATOM 1967 N N . LEU A 1 256 ? 17.828 -22.656 7.023 1 92.25 256 LEU A N 1
ATOM 1968 C CA . LEU A 1 256 ? 18.484 -22.688 8.328 1 92.25 256 LEU A CA 1
ATOM 1969 C C . LEU A 1 256 ? 17.484 -22.438 9.445 1 92.25 256 LEU A C 1
ATOM 1971 O O . LEU A 1 256 ? 17.641 -22.938 10.562 1 92.25 256 LEU A O 1
ATOM 1975 N N . LEU A 1 257 ? 16.469 -21.703 9.102 1 90.56 257 LEU A N 1
ATOM 1976 C CA . LEU A 1 257 ? 15.43 -21.391 10.078 1 90.56 257 LEU A CA 1
ATOM 1977 C C . LEU A 1 257 ? 14.438 -22.547 10.203 1 90.56 257 LEU A C 1
ATOM 1979 O O . LEU A 1 257 ? 13.453 -22.438 10.938 1 90.56 257 LEU A O 1
ATOM 1983 N N . GLY A 1 258 ? 14.602 -23.578 9.406 1 91.81 258 GLY A N 1
ATOM 1984 C CA . GLY A 1 258 ? 13.812 -24.797 9.578 1 91.81 258 GLY A CA 1
ATOM 1985 C C . GLY A 1 258 ? 12.656 -24.891 8.594 1 91.81 258 GLY A C 1
ATOM 1986 O O . GLY A 1 258 ? 11.789 -25.75 8.734 1 91.81 258 GLY A O 1
ATOM 1987 N N . ILE A 1 259 ? 12.562 -24.016 7.633 1 92 259 ILE A N 1
ATOM 1988 C CA . ILE A 1 259 ? 11.523 -24.109 6.617 1 92 259 ILE A CA 1
ATOM 1989 C C . ILE A 1 259 ? 11.875 -25.219 5.613 1 92 259 ILE A C 1
ATOM 1991 O O . ILE A 1 259 ? 12.914 -25.141 4.957 1 92 259 ILE A O 1
ATOM 1995 N N . ALA A 1 260 ? 11.055 -26.203 5.496 1 93.56 260 ALA A N 1
ATOM 1996 C CA . ALA A 1 260 ? 11.305 -27.359 4.625 1 93.56 260 ALA A CA 1
ATOM 1997 C C . ALA A 1 260 ? 10.742 -27.125 3.227 1 93.56 260 ALA A C 1
ATOM 1999 O O . ALA A 1 260 ? 9.523 -27.141 3.031 1 93.56 260 ALA A O 1
ATOM 2000 N N . PHE A 1 261 ? 11.555 -26.844 2.318 1 96.19 261 PHE A N 1
ATOM 2001 C CA . PHE A 1 261 ? 11.156 -26.703 0.922 1 96.19 261 PHE A CA 1
ATOM 2002 C C . PHE A 1 261 ? 12.258 -27.203 -0.006 1 96.19 261 PHE A C 1
ATOM 2004 O O . PHE A 1 261 ? 13.43 -27.266 0.386 1 96.19 261 PHE A O 1
ATOM 2011 N N . ASP A 1 262 ? 11.883 -27.625 -1.188 1 97.12 262 ASP A N 1
ATOM 2012 C CA . ASP A 1 262 ? 12.844 -28.016 -2.217 1 97.12 262 ASP A CA 1
ATOM 2013 C C . ASP A 1 262 ? 12.484 -27.391 -3.564 1 97.12 262 ASP A C 1
ATOM 2015 O O . ASP A 1 262 ? 13.031 -27.781 -4.598 1 97.12 262 ASP A O 1
ATOM 2019 N N . THR A 1 263 ? 11.469 -26.547 -3.553 1 98.12 263 THR A N 1
ATOM 2020 C CA . THR A 1 263 ? 10.977 -25.922 -4.77 1 98.12 263 THR A CA 1
ATOM 2021 C C . THR A 1 263 ? 10.875 -24.406 -4.586 1 98.12 263 THR A C 1
ATOM 2023 O O . THR A 1 263 ? 10.312 -23.938 -3.594 1 98.12 263 THR A O 1
ATOM 2026 N N . VAL A 1 264 ? 11.469 -23.641 -5.5 1 98.06 264 VAL A N 1
ATOM 2027 C CA . VAL A 1 264 ? 11.367 -22.172 -5.555 1 98.06 264 VAL A CA 1
ATOM 2028 C C . VAL A 1 264 ? 10.75 -21.75 -6.887 1 98.06 264 VAL A C 1
ATOM 2030 O O . VAL A 1 264 ? 11.172 -22.219 -7.945 1 98.06 264 VAL A O 1
ATOM 2033 N N . ILE A 1 265 ? 9.742 -20.938 -6.828 1 98.12 265 ILE A N 1
ATOM 2034 C CA . ILE A 1 265 ? 9.102 -20.406 -8.023 1 98.12 265 ILE A CA 1
ATOM 2035 C C . ILE A 1 265 ? 9.383 -18.906 -8.148 1 98.12 265 ILE A C 1
ATOM 2037 O O . ILE A 1 265 ? 8.984 -18.125 -7.281 1 98.12 265 ILE A O 1
ATOM 2041 N N . PHE A 1 266 ? 10.117 -18.531 -9.148 1 97.56 266 PHE A N 1
ATOM 2042 C CA . PHE A 1 266 ? 10.242 -17.109 -9.469 1 97.56 266 PHE A CA 1
ATOM 2043 C C . PHE A 1 266 ? 9.164 -16.688 -10.461 1 97.56 266 PHE A C 1
ATOM 2045 O O . PHE A 1 266 ? 9.086 -17.203 -11.57 1 97.56 266 PHE A O 1
ATOM 2052 N N . SER A 1 267 ? 8.32 -15.852 -10.016 1 96.69 267 SER A N 1
ATOM 2053 C CA . SER A 1 267 ? 7.215 -15.32 -10.805 1 96.69 267 SER A CA 1
ATOM 2054 C C . SER A 1 267 ? 6.953 -13.859 -10.484 1 96.69 267 SER A C 1
ATOM 2056 O O . SER A 1 267 ? 6.746 -13.5 -9.32 1 96.69 267 SER A O 1
ATOM 2058 N N . GLY A 1 268 ? 6.957 -12.992 -11.461 1 92.44 268 GLY A N 1
ATOM 2059 C CA . GLY A 1 268 ? 6.977 -11.547 -11.297 1 92.44 268 GLY A CA 1
ATOM 2060 C C . GLY A 1 268 ? 8.383 -10.969 -11.273 1 92.44 268 GLY A C 1
ATOM 2061 O O . GLY A 1 268 ? 9.062 -11.016 -10.25 1 92.44 268 GLY A O 1
ATOM 2062 N N . GLY A 1 269 ? 8.836 -10.438 -12.398 1 88.56 269 GLY A N 1
ATOM 2063 C CA . GLY A 1 269 ? 10.141 -9.789 -12.477 1 88.56 269 GLY A CA 1
ATOM 2064 C C . GLY A 1 269 ? 11.25 -10.734 -12.875 1 88.56 269 GLY A C 1
ATOM 2065 O O . GLY A 1 269 ? 12.414 -10.523 -12.516 1 88.56 269 GLY A O 1
ATOM 2066 N N . LEU A 1 270 ? 10.906 -11.805 -13.523 1 90.12 270 LEU A N 1
ATOM 2067 C CA . LEU A 1 270 ? 11.906 -12.781 -13.938 1 90.12 270 LEU A CA 1
ATOM 2068 C C . LEU A 1 270 ? 13.023 -12.109 -14.734 1 90.12 270 LEU A C 1
ATOM 2070 O O . LEU A 1 270 ? 14.18 -12.539 -14.656 1 90.12 270 LEU A O 1
ATOM 2074 N N . SER A 1 271 ? 12.711 -11.086 -15.445 1 86.06 271 SER A N 1
ATOM 2075 C CA . SER A 1 271 ? 13.688 -10.391 -16.281 1 86.06 271 SER A CA 1
ATOM 2076 C C . SER A 1 271 ? 14.773 -9.734 -15.43 1 86.06 271 SER A C 1
ATOM 2078 O O . SER A 1 271 ? 15.844 -9.391 -15.938 1 86.06 271 SER A O 1
ATOM 2080 N N . ALA A 1 272 ? 14.508 -9.578 -14.211 1 86.06 272 ALA A N 1
ATOM 2081 C CA . ALA A 1 272 ? 15.477 -8.93 -13.32 1 86.06 272 ALA A CA 1
ATOM 2082 C C . ALA A 1 272 ? 16.531 -9.922 -12.852 1 86.06 272 ALA A C 1
ATOM 2084 O O . ALA A 1 272 ? 17.578 -9.531 -12.32 1 86.06 272 ALA A O 1
ATOM 2085 N N . ILE A 1 273 ? 16.297 -11.203 -13.055 1 91.5 273 ILE A N 1
ATOM 2086 C CA . ILE A 1 273 ? 17.172 -12.242 -12.523 1 91.5 273 ILE A CA 1
ATOM 2087 C C . ILE A 1 273 ? 17.984 -12.867 -13.664 1 91.5 273 ILE A C 1
ATOM 2089 O O . ILE A 1 273 ? 17.422 -13.273 -14.68 1 91.5 273 ILE A O 1
ATOM 2093 N N . ALA A 1 274 ? 19.281 -12.852 -13.5 1 92.62 274 ALA A N 1
ATOM 2094 C CA . ALA A 1 274 ? 20.094 -13.688 -14.375 1 92.62 274 ALA A CA 1
ATOM 2095 C C . ALA A 1 274 ? 19.953 -15.164 -14.016 1 92.62 274 ALA A C 1
ATOM 2097 O O . ALA A 1 274 ? 20.719 -15.688 -13.195 1 92.62 274 ALA A O 1
ATOM 2098 N N . GLN A 1 275 ? 19.078 -15.844 -14.75 1 92.94 275 GLN A N 1
ATOM 2099 C CA . GLN A 1 275 ? 18.625 -17.172 -14.383 1 92.94 275 GLN A CA 1
ATOM 2100 C C . GLN A 1 275 ? 19.781 -18.172 -14.312 1 92.94 275 GLN A C 1
ATOM 2102 O O . GLN A 1 275 ? 19.922 -18.906 -13.336 1 92.94 275 GLN A O 1
ATOM 2107 N N . SER A 1 276 ? 20.625 -18.188 -15.336 1 94.31 276 SER A N 1
ATOM 2108 C CA . SER A 1 276 ? 21.734 -19.141 -15.391 1 94.31 276 SER A CA 1
ATOM 2109 C C . SER A 1 276 ? 22.719 -18.906 -14.25 1 94.31 276 SER A C 1
ATOM 2111 O O . SER A 1 276 ? 23.219 -19.859 -13.656 1 94.31 276 SER A O 1
ATOM 2113 N N . SER A 1 277 ? 22.969 -17.609 -14.039 1 94.94 277 SER A N 1
ATOM 2114 C CA . SER A 1 277 ? 23.859 -17.266 -12.945 1 94.94 277 SER A CA 1
ATOM 2115 C C . SER A 1 277 ? 23.297 -17.703 -11.602 1 94.94 277 SER A C 1
ATOM 2117 O O . SER A 1 277 ? 24.031 -18.219 -10.75 1 94.94 277 SER A O 1
ATOM 2119 N N . PHE A 1 278 ? 22.031 -17.5 -11.414 1 96.56 278 PHE A N 1
ATOM 2120 C CA . PHE A 1 278 ? 21.391 -17.875 -10.164 1 96.56 278 PHE A CA 1
ATOM 2121 C C . PHE A 1 278 ? 21.453 -19.391 -9.953 1 96.56 278 PHE A C 1
ATOM 2123 O O . PHE A 1 278 ? 21.828 -19.859 -8.867 1 96.56 278 PHE A O 1
ATOM 2130 N N . GLU A 1 279 ? 21.141 -20.156 -10.969 1 95.31 279 GLU A N 1
ATOM 2131 C CA . GLU A 1 279 ? 21.156 -21.609 -10.867 1 95.31 279 GLU A CA 1
ATOM 2132 C C . GLU A 1 279 ? 22.562 -22.141 -10.578 1 95.31 279 GLU A C 1
ATOM 2134 O O . GLU A 1 279 ? 22.734 -23.109 -9.836 1 95.31 279 GLU A O 1
ATOM 2139 N N . GLN A 1 280 ? 23.547 -21.484 -11.164 1 95.88 280 GLN A N 1
ATOM 2140 C CA . GLN A 1 280 ? 24.938 -21.859 -10.898 1 95.88 280 GLN A CA 1
ATOM 2141 C C . GLN A 1 280 ? 25.312 -21.609 -9.445 1 95.88 280 GLN A C 1
ATOM 2143 O O . GLN A 1 280 ? 25.969 -22.438 -8.812 1 95.88 280 GLN A O 1
ATOM 2148 N N . ILE A 1 281 ? 24.875 -20.453 -8.961 1 95.94 281 ILE A N 1
ATOM 2149 C CA . ILE A 1 281 ? 25.156 -20.078 -7.586 1 95.94 281 ILE A CA 1
ATOM 2150 C C . ILE A 1 281 ? 24.484 -21.062 -6.629 1 95.94 281 ILE A C 1
ATOM 2152 O O . ILE A 1 281 ? 25.078 -21.469 -5.625 1 95.94 281 ILE A O 1
ATOM 2156 N N . VAL A 1 282 ? 23.297 -21.422 -6.91 1 95.75 282 VAL A N 1
ATOM 2157 C CA . VAL A 1 282 ? 22.547 -22.375 -6.094 1 95.75 282 VAL A CA 1
ATOM 2158 C C . VAL A 1 282 ? 23.266 -23.719 -6.055 1 95.75 282 VAL A C 1
ATOM 2160 O O . VAL A 1 282 ? 23.406 -24.328 -4.992 1 95.75 282 VAL A O 1
ATOM 2163 N N . LYS A 1 283 ? 23.766 -24.141 -7.211 1 94.06 283 LYS A N 1
ATOM 2164 C CA . LYS A 1 283 ? 24.516 -25.391 -7.309 1 94.06 283 LYS A CA 1
ATOM 2165 C C . LYS A 1 283 ? 25.828 -25.328 -6.527 1 94.06 283 LYS A C 1
ATOM 2167 O O . LYS A 1 283 ? 26.172 -26.25 -5.809 1 94.06 283 LYS A O 1
ATOM 2172 N N . GLU A 1 284 ? 26.469 -24.266 -6.629 1 95.5 284 GLU A N 1
ATOM 2173 C CA . GLU A 1 284 ? 27.766 -24.078 -5.977 1 95.5 284 GLU A CA 1
ATOM 2174 C C . GLU A 1 284 ? 27.609 -24.047 -4.461 1 95.5 284 GLU A C 1
ATOM 2176 O O . GLU A 1 284 ? 28.547 -24.391 -3.732 1 95.5 284 GLU A O 1
ATOM 2181 N N . ASN A 1 285 ? 26.516 -23.594 -4.023 1 94.88 285 ASN A N 1
ATOM 2182 C CA . ASN A 1 285 ? 26.281 -23.5 -2.588 1 94.88 285 ASN A CA 1
ATOM 2183 C C . ASN A 1 285 ? 25.578 -24.75 -2.057 1 94.88 285 ASN A C 1
ATOM 2185 O O . ASN A 1 285 ? 25.172 -24.781 -0.894 1 94.88 285 ASN A O 1
ATOM 2189 N N . ASP A 1 286 ? 25.312 -25.781 -2.852 1 92.5 286 ASP A N 1
ATOM 2190 C CA . ASP A 1 286 ? 24.766 -27.094 -2.516 1 92.5 286 ASP A CA 1
ATOM 2191 C C . ASP A 1 286 ? 23.359 -26.953 -1.938 1 92.5 286 ASP A C 1
ATOM 2193 O O . ASP A 1 286 ? 23.016 -27.609 -0.956 1 92.5 286 ASP A O 1
ATOM 2197 N N . LEU A 1 287 ? 22.672 -25.922 -2.461 1 92.62 287 LEU A N 1
ATOM 2198 C CA . LEU A 1 287 ? 21.266 -25.844 -2.088 1 92.62 287 LEU A CA 1
ATOM 2199 C C . LEU A 1 287 ? 20.422 -26.828 -2.898 1 92.62 287 LEU A C 1
ATOM 2201 O O . LEU A 1 287 ? 20.422 -26.781 -4.129 1 92.62 287 LEU A O 1
ATOM 2205 N N . ASN A 1 288 ? 19.828 -27.781 -2.322 1 90.62 288 ASN A N 1
ATOM 2206 C CA . ASN A 1 288 ? 19.016 -28.781 -2.992 1 90.62 288 ASN A CA 1
ATOM 2207 C C . ASN A 1 288 ? 17.625 -28.266 -3.309 1 90.62 288 ASN A C 1
ATOM 2209 O O . ASN A 1 288 ? 16.625 -28.703 -2.713 1 90.62 288 ASN A O 1
ATOM 2213 N N . VAL A 1 289 ? 17.531 -27.328 -4.242 1 95.12 289 VAL A N 1
ATOM 2214 C CA . VAL A 1 289 ? 16.234 -26.75 -4.602 1 95.12 289 VAL A CA 1
ATOM 2215 C C . VAL A 1 289 ? 16.062 -26.797 -6.117 1 95.12 289 VAL A C 1
ATOM 2217 O O . VAL A 1 289 ? 17.031 -26.641 -6.867 1 95.12 289 VAL A O 1
ATOM 2220 N N . SER A 1 290 ? 14.883 -27.141 -6.547 1 96 290 SER A N 1
ATOM 2221 C CA . SER A 1 290 ? 14.461 -26.953 -7.934 1 96 290 SER A CA 1
ATOM 2222 C C . SER A 1 290 ? 13.852 -25.578 -8.156 1 96 290 SER A C 1
ATOM 2224 O O . SER A 1 290 ? 13.039 -25.125 -7.352 1 96 290 SER A O 1
ATOM 2226 N N . VAL A 1 291 ? 14.281 -24.891 -9.219 1 97.06 291 VAL A N 1
ATOM 2227 C CA . VAL A 1 291 ? 13.789 -23.547 -9.508 1 97.06 291 VAL A CA 1
ATOM 2228 C C . VAL A 1 291 ? 12.859 -23.594 -10.727 1 97.06 291 VAL A C 1
ATOM 2230 O O . VAL A 1 291 ? 13.234 -24.109 -11.781 1 97.06 291 VAL A O 1
ATOM 2233 N N . LEU A 1 292 ? 11.672 -23.078 -10.555 1 97.12 292 LEU A N 1
ATOM 2234 C CA . LEU A 1 292 ? 10.68 -23.047 -11.625 1 97.12 292 LEU A CA 1
ATOM 2235 C C . LEU A 1 292 ? 10.43 -21.609 -12.086 1 97.12 292 LEU A C 1
ATOM 2237 O O . LEU A 1 292 ? 10.414 -20.688 -11.266 1 97.12 292 LEU A O 1
ATOM 2241 N N . TYR A 1 293 ? 10.219 -21.484 -13.414 1 95.5 293 TYR A N 1
ATOM 2242 C CA . TYR A 1 293 ? 9.977 -20.188 -14.031 1 95.5 293 TYR A CA 1
ATOM 2243 C C . TYR A 1 293 ? 8.719 -20.203 -14.891 1 95.5 293 TYR A C 1
ATOM 2245 O O . TYR A 1 293 ? 8.805 -20.219 -16.125 1 95.5 293 TYR A O 1
ATOM 2253 N N . PRO A 1 294 ? 7.566 -20.109 -14.25 1 95.44 294 PRO A N 1
ATOM 2254 C CA . PRO A 1 294 ? 6.336 -20.156 -15.047 1 95.44 294 PRO A CA 1
ATOM 2255 C C . PRO A 1 294 ? 6.312 -19.109 -16.156 1 95.44 294 PRO A C 1
ATOM 2257 O O . PRO A 1 294 ? 5.723 -19.344 -17.219 1 95.44 294 PRO A O 1
ATOM 2260 N N . GLU A 1 295 ? 6.988 -18.031 -15.977 1 93.75 295 GLU A N 1
ATOM 2261 C CA . GLU A 1 295 ? 6.949 -16.953 -16.953 1 93.75 295 GLU A CA 1
ATOM 2262 C C . GLU A 1 295 ? 7.715 -17.344 -18.219 1 93.75 295 GLU A C 1
ATOM 2264 O O . GLU A 1 295 ? 7.547 -16.703 -19.266 1 93.75 295 GLU A O 1
ATOM 2269 N N . LYS A 1 296 ? 8.57 -18.328 -18.172 1 91.44 296 LYS A N 1
ATOM 2270 C CA . LYS A 1 296 ? 9.219 -18.844 -19.375 1 91.44 296 LYS A CA 1
ATOM 2271 C C . LYS A 1 296 ? 8.227 -19.594 -20.25 1 91.44 296 LYS A C 1
ATOM 2273 O O . LYS A 1 296 ? 8.406 -19.688 -21.469 1 91.44 296 LYS A O 1
ATOM 2278 N N . ILE A 1 297 ? 7.27 -20.125 -19.625 1 90.5 297 ILE A N 1
ATOM 2279 C CA . ILE A 1 297 ? 6.285 -20.938 -20.328 1 90.5 297 ILE A CA 1
ATOM 2280 C C . ILE A 1 297 ? 5.121 -20.062 -20.781 1 90.5 297 ILE A C 1
ATOM 2282 O O . ILE A 1 297 ? 4.68 -20.156 -21.938 1 90.5 297 ILE A O 1
ATOM 2286 N N . PHE A 1 298 ? 4.656 -19.125 -19.969 1 92.06 298 PHE A N 1
ATOM 2287 C CA . PHE A 1 298 ? 3.379 -18.469 -20.203 1 92.06 298 PHE A CA 1
ATOM 2288 C C . PHE A 1 298 ? 3.588 -17 -20.594 1 92.06 298 PHE A C 1
ATOM 2290 O O . PHE A 1 298 ? 2.633 -16.312 -20.953 1 92.06 298 PHE A O 1
ATOM 2297 N N . GLY A 1 299 ? 4.82 -16.578 -20.562 1 90.56 299 GLY A N 1
ATOM 2298 C CA . GLY A 1 299 ? 5.113 -15.172 -20.766 1 90.56 299 GLY A CA 1
ATOM 2299 C C . GLY A 1 299 ? 5.18 -14.383 -19.469 1 90.56 299 GLY A C 1
ATOM 2300 O O . GLY A 1 299 ? 4.785 -14.883 -18.422 1 90.56 299 GLY A O 1
ATOM 2301 N N . ASP A 1 300 ? 5.602 -13.164 -19.531 1 91.31 300 ASP A N 1
ATOM 2302 C CA . ASP A 1 300 ? 5.77 -12.289 -18.391 1 91.31 300 ASP A CA 1
ATOM 2303 C C . ASP A 1 300 ? 4.418 -11.875 -17.812 1 91.31 300 ASP A C 1
ATOM 2305 O O . ASP A 1 300 ? 3.621 -11.219 -18.484 1 91.31 300 ASP A O 1
ATOM 2309 N N . PHE A 1 301 ? 4.254 -12.195 -16.531 1 91.94 301 PHE A N 1
ATOM 2310 C CA . PHE A 1 301 ? 3.004 -11.875 -15.859 1 91.94 301 PHE A CA 1
ATOM 2311 C C . PHE A 1 301 ? 3.045 -10.461 -15.281 1 91.94 301 PHE A C 1
ATOM 2313 O O . PHE A 1 301 ? 2.049 -9.977 -14.742 1 91.94 301 PHE A O 1
ATOM 2320 N N . ASP A 1 302 ? 4.156 -9.828 -15.328 1 88.5 302 ASP A N 1
ATOM 2321 C CA . ASP A 1 302 ? 4.355 -8.492 -14.781 1 88.5 302 ASP A CA 1
ATOM 2322 C C . ASP A 1 302 ? 3.889 -8.422 -13.328 1 88.5 302 ASP A C 1
ATOM 2324 O O . ASP A 1 302 ? 4.266 -9.258 -12.508 1 88.5 302 ASP A O 1
ATOM 2328 N N . ASN A 1 303 ? 3.141 -7.465 -12.953 1 85.38 303 ASN A N 1
ATOM 2329 C CA . ASN A 1 303 ? 2.82 -7.246 -11.547 1 85.38 303 ASN A CA 1
ATOM 2330 C C . ASN A 1 303 ? 1.923 -8.352 -10.992 1 85.38 303 ASN A C 1
ATOM 2332 O O . ASN A 1 303 ? 1.872 -8.57 -9.781 1 85.38 303 ASN A O 1
ATOM 2336 N N . ALA A 1 304 ? 1.204 -9.07 -11.859 1 93.12 304 ALA A N 1
ATOM 2337 C CA . ALA A 1 304 ? 0.364 -10.172 -11.406 1 93.12 304 ALA A CA 1
ATOM 2338 C C . ALA A 1 304 ? 1.2 -11.414 -11.125 1 93.12 304 ALA A C 1
ATOM 2340 O O . ALA A 1 304 ? 0.688 -12.414 -10.609 1 93.12 304 ALA A O 1
ATOM 2341 N N . GLY A 1 305 ? 2.461 -11.344 -11.383 1 95.5 305 GLY A N 1
ATOM 2342 C CA . GLY A 1 305 ? 3.344 -12.5 -11.391 1 95.5 305 GLY A CA 1
ATOM 2343 C C . GLY A 1 305 ? 3.416 -13.211 -10.047 1 95.5 305 GLY A C 1
ATOM 2344 O O . GLY A 1 305 ? 3.453 -14.438 -9.992 1 95.5 305 GLY A O 1
ATOM 2345 N N . GLY A 1 306 ? 3.469 -12.469 -8.977 1 97.69 306 GLY A N 1
ATOM 2346 C CA . GLY A 1 306 ? 3.553 -13.086 -7.664 1 97.69 306 GLY A CA 1
ATOM 2347 C C . GLY A 1 306 ? 2.383 -14 -7.359 1 97.69 306 GLY A C 1
ATOM 2348 O O . GLY A 1 306 ? 2.576 -15.148 -6.953 1 97.69 306 GLY A O 1
ATOM 2349 N N . MET A 1 307 ? 1.198 -13.523 -7.586 1 98.44 307 MET A N 1
ATOM 2350 C CA . MET A 1 307 ? -0.001 -14.312 -7.32 1 98.44 307 MET A CA 1
ATOM 2351 C C . MET A 1 307 ? -0.115 -15.469 -8.305 1 98.44 307 MET A C 1
ATOM 2353 O O . MET A 1 307 ? -0.597 -16.547 -7.949 1 98.44 307 MET A O 1
ATOM 2357 N N . MET A 1 308 ? 0.351 -15.25 -9.516 1 97.62 308 MET A N 1
ATOM 2358 C CA . MET A 1 308 ? 0.39 -16.344 -10.477 1 97.62 308 MET A CA 1
ATOM 2359 C C . MET A 1 308 ? 1.345 -17.438 -10.016 1 97.62 308 MET A C 1
ATOM 2361 O O . MET A 1 308 ? 1.077 -18.625 -10.219 1 97.62 308 MET A O 1
ATOM 2365 N N . GLY A 1 309 ? 2.445 -17.016 -9.43 1 98.44 309 GLY A N 1
ATOM 2366 C CA . GLY A 1 309 ? 3.367 -17.984 -8.852 1 98.44 309 GLY A CA 1
ATOM 2367 C C . GLY A 1 309 ? 2.752 -18.797 -7.727 1 98.44 309 GLY A C 1
ATOM 2368 O O . GLY A 1 309 ? 2.967 -20.016 -7.645 1 98.44 309 GLY A O 1
ATOM 2369 N N . ILE A 1 310 ? 2.01 -18.156 -6.898 1 98.69 310 ILE A N 1
ATOM 2370 C CA . ILE A 1 310 ? 1.342 -18.844 -5.801 1 98.69 310 ILE A CA 1
ATOM 2371 C C . ILE A 1 310 ? 0.307 -19.828 -6.355 1 98.69 310 ILE A C 1
ATOM 2373 O O . ILE A 1 310 ? 0.201 -20.953 -5.887 1 98.69 310 ILE A O 1
ATOM 2377 N N . ALA A 1 311 ? -0.445 -19.375 -7.355 1 98.5 311 ALA A N 1
ATOM 2378 C CA . ALA A 1 311 ? -1.41 -20.266 -7.992 1 98.5 311 ALA A CA 1
ATOM 2379 C C . ALA A 1 311 ? -0.714 -21.469 -8.609 1 98.5 311 ALA A C 1
ATOM 2381 O O . ALA A 1 311 ? -1.243 -22.594 -8.57 1 98.5 311 ALA A O 1
ATOM 2382 N N . TYR A 1 312 ? 0.441 -21.203 -9.211 1 97.94 312 TYR A N 1
ATOM 2383 C CA . TYR A 1 312 ? 1.23 -22.281 -9.781 1 97.94 312 TYR A CA 1
ATOM 2384 C C . TYR A 1 312 ? 1.655 -23.281 -8.711 1 97.94 312 TYR A C 1
ATOM 2386 O O . TYR A 1 312 ? 1.592 -24.5 -8.922 1 97.94 312 TYR A O 1
ATOM 2394 N N . ALA A 1 313 ? 2.055 -22.797 -7.559 1 98.44 313 ALA A N 1
ATOM 2395 C CA . ALA A 1 313 ? 2.41 -23.641 -6.422 1 98.44 313 ALA A CA 1
ATOM 2396 C C . ALA A 1 313 ? 1.219 -24.484 -5.973 1 98.44 313 ALA A C 1
ATOM 2398 O O . ALA A 1 313 ? 1.361 -25.672 -5.691 1 98.44 313 ALA A O 1
ATOM 2399 N N . ILE A 1 314 ? 0.079 -23.875 -5.898 1 97.94 314 ILE A N 1
ATOM 2400 C CA . ILE A 1 314 ? -1.132 -24.562 -5.469 1 97.94 314 ILE A CA 1
ATOM 2401 C C . ILE A 1 314 ? -1.482 -25.672 -6.465 1 97.94 314 ILE A C 1
ATOM 2403 O O . ILE A 1 314 ? -1.875 -26.766 -6.074 1 97.94 314 ILE A O 1
ATOM 2407 N N . SER A 1 315 ? -1.318 -25.328 -7.762 1 96.88 315 SER A N 1
ATOM 2408 C CA . SER A 1 315 ? -1.546 -26.328 -8.789 1 96.88 315 SER A CA 1
ATOM 2409 C C . SER A 1 315 ? -0.649 -27.547 -8.586 1 96.88 315 SER A C 1
ATOM 2411 O O . SER A 1 315 ? -1.075 -28.688 -8.805 1 96.88 315 SER A O 1
ATOM 2413 N N . ILE A 1 316 ? 0.573 -27.312 -8.156 1 96.81 316 ILE A N 1
ATOM 2414 C CA . ILE A 1 316 ? 1.517 -28.391 -7.867 1 96.81 316 ILE A CA 1
ATOM 2415 C C . ILE A 1 316 ? 1.029 -29.188 -6.668 1 96.81 316 ILE A C 1
ATOM 2417 O O . ILE A 1 316 ? 0.994 -30.422 -6.711 1 96.81 316 ILE A O 1
ATOM 2421 N N . PHE A 1 317 ? 0.617 -28.516 -5.613 1 96.56 317 PHE A N 1
ATOM 2422 C CA . PHE A 1 317 ? 0.129 -29.188 -4.414 1 96.56 317 PHE A CA 1
ATOM 2423 C C . PHE A 1 317 ? -1.075 -30.062 -4.734 1 96.56 317 PHE A C 1
ATOM 2425 O O . PHE A 1 317 ? -1.248 -31.141 -4.145 1 96.56 317 PHE A O 1
ATOM 2432 N N . GLU A 1 318 ? -1.906 -29.641 -5.703 1 94.44 318 GLU A N 1
ATOM 2433 C CA . GLU A 1 318 ? -3.146 -30.328 -6.035 1 94.44 318 GLU A CA 1
ATOM 2434 C C . GLU A 1 318 ? -2.9 -31.453 -7.035 1 94.44 318 GLU A C 1
ATOM 2436 O O . GLU A 1 318 ? -3.826 -32.188 -7.406 1 94.44 318 GLU A O 1
ATOM 2441 N N . GLY A 1 319 ? -1.76 -31.562 -7.508 1 93.62 319 GLY A N 1
ATOM 2442 C CA . GLY A 1 319 ? -1.433 -32.594 -8.477 1 93.62 319 GLY A CA 1
ATOM 2443 C C . GLY A 1 319 ? -1.917 -32.281 -9.875 1 93.62 319 GLY A C 1
ATOM 2444 O O . GLY A 1 319 ? -2.139 -33.188 -10.68 1 93.62 319 GLY A O 1
ATOM 2445 N N . LYS A 1 320 ? -2.078 -31.047 -10.141 1 93.38 320 LYS A N 1
ATOM 2446 C CA . LYS A 1 320 ? -2.602 -30.641 -11.445 1 93.38 320 LYS A CA 1
ATOM 2447 C C . LYS A 1 320 ? -1.504 -30.031 -12.305 1 93.38 320 LYS A C 1
ATOM 2449 O O . LYS A 1 320 ? -1.793 -29.344 -13.297 1 93.38 320 LYS A O 1
ATOM 2454 N N . ASN A 1 321 ? -0.279 -30.141 -11.812 1 91.75 321 ASN A N 1
ATOM 2455 C CA . ASN A 1 321 ? 0.917 -29.672 -12.508 1 91.75 321 ASN A CA 1
ATOM 2456 C C . ASN A 1 321 ? 1.854 -30.828 -12.852 1 91.75 321 ASN A C 1
ATOM 2458 O O . ASN A 1 321 ? 1.815 -31.875 -12.211 1 91.75 321 ASN A O 1
ATOM 2462 N N . GLU A 1 322 ? 2.67 -30.625 -13.906 1 91.12 322 GLU A N 1
ATOM 2463 C CA . GLU A 1 322 ? 3.631 -31.656 -14.273 1 91.12 322 GLU A CA 1
ATOM 2464 C C . GLU A 1 322 ? 4.715 -31.812 -13.211 1 91.12 322 GLU A C 1
ATOM 2466 O O . GLU A 1 322 ? 5.195 -32.906 -12.961 1 91.12 322 GLU A O 1
ATOM 2471 N N . TYR A 1 323 ? 5.027 -30.703 -12.609 1 95.38 323 TYR A N 1
ATOM 2472 C CA . TYR A 1 323 ? 6.031 -30.734 -11.547 1 95.38 323 TYR A CA 1
ATOM 2473 C C . TYR A 1 323 ? 5.43 -31.25 -10.25 1 95.38 323 TYR A C 1
ATOM 2475 O O . TYR A 1 323 ? 4.281 -30.938 -9.922 1 95.38 323 TYR A O 1
ATOM 2483 N N . LYS A 1 324 ? 6.219 -32.125 -9.516 1 95.81 324 LYS A N 1
ATOM 2484 C CA . LYS A 1 324 ? 5.777 -32.688 -8.25 1 95.81 324 LYS A CA 1
ATOM 2485 C C . LYS A 1 324 ? 6.816 -32.438 -7.152 1 95.81 324 LYS A C 1
ATOM 2487 O O . LYS A 1 324 ? 8.008 -32.344 -7.438 1 95.81 324 LYS A O 1
ATOM 2492 N N . THR A 1 325 ? 6.336 -32.219 -5.98 1 96 325 THR A N 1
ATOM 2493 C CA . THR A 1 325 ? 7.199 -32.156 -4.809 1 96 325 THR A CA 1
ATOM 2494 C C . THR A 1 325 ? 6.535 -32.844 -3.611 1 96 325 THR A C 1
ATOM 2496 O O . THR A 1 325 ? 5.309 -32.844 -3.494 1 96 325 THR A O 1
ATOM 2499 N N . ASP A 1 326 ? 7.312 -33.469 -2.725 1 93.38 326 ASP A N 1
ATOM 2500 C CA . ASP A 1 326 ? 6.809 -34.094 -1.506 1 93.38 326 ASP A CA 1
ATOM 2501 C C . ASP A 1 326 ? 6.984 -33.156 -0.301 1 93.38 326 ASP A C 1
ATOM 2503 O O . ASP A 1 326 ? 6.512 -33.469 0.796 1 93.38 326 ASP A O 1
ATOM 2507 N N . LYS A 1 327 ? 7.637 -32.031 -0.519 1 94.62 327 LYS A N 1
ATOM 2508 C CA . LYS A 1 327 ? 7.832 -31.094 0.589 1 94.62 327 LYS A CA 1
ATOM 2509 C C . LYS A 1 327 ? 6.555 -30.328 0.891 1 94.62 327 LYS A C 1
ATOM 2511 O O . LYS A 1 327 ? 5.695 -30.172 0.02 1 94.62 327 LYS A O 1
ATOM 2516 N N . LYS A 1 328 ? 6.527 -29.859 2.086 1 94.31 328 LYS A N 1
ATOM 2517 C CA . LYS A 1 328 ? 5.316 -29.219 2.586 1 94.31 328 LYS A CA 1
ATOM 2518 C C . LYS A 1 328 ? 5.223 -27.781 2.105 1 94.31 328 LYS A C 1
ATOM 2520 O O . LYS A 1 328 ? 4.129 -27.203 2.045 1 94.31 328 LYS A O 1
ATOM 2525 N N . ASN A 1 329 ? 6.387 -27.188 1.802 1 97.12 329 ASN A N 1
ATOM 2526 C CA . ASN A 1 329 ? 6.398 -25.766 1.454 1 97.12 329 ASN A CA 1
ATOM 2527 C C . ASN A 1 329 ? 6.977 -25.531 0.06 1 97.12 329 ASN A C 1
ATOM 2529 O O . ASN A 1 329 ? 7.82 -26.312 -0.401 1 97.12 329 ASN A O 1
ATOM 2533 N N . ILE A 1 330 ? 6.461 -24.562 -0.6 1 98.25 330 ILE A N 1
ATOM 2534 C CA . ILE A 1 330 ? 7.051 -24 -1.807 1 98.25 330 ILE A CA 1
ATOM 2535 C C . ILE A 1 330 ? 7.309 -22.5 -1.597 1 98.25 330 ILE A C 1
ATOM 2537 O O . ILE A 1 330 ? 6.48 -21.797 -1.017 1 98.25 330 ILE A O 1
ATOM 2541 N N . VAL A 1 331 ? 8.492 -22.016 -1.953 1 98.19 331 VAL A N 1
ATOM 2542 C CA . VAL A 1 331 ? 8.828 -20.609 -1.853 1 98.19 331 VAL A CA 1
ATOM 2543 C C . VAL A 1 331 ? 8.539 -19.906 -3.182 1 98.19 331 VAL A C 1
ATOM 2545 O O . VAL A 1 331 ? 9.008 -20.359 -4.234 1 98.19 331 VAL A O 1
ATOM 2548 N N . VAL A 1 332 ? 7.711 -18.906 -3.129 1 98.5 332 VAL A N 1
ATOM 2549 C CA . VAL A 1 332 ? 7.422 -18.078 -4.289 1 98.5 332 VAL A CA 1
ATOM 2550 C C . VAL A 1 332 ? 8.086 -16.703 -4.121 1 98.5 332 VAL A C 1
ATOM 2552 O O . VAL A 1 332 ? 8 -16.094 -3.049 1 98.5 332 VAL A O 1
ATOM 2555 N N . ALA A 1 333 ? 8.742 -16.234 -5.156 1 97.19 333 ALA A N 1
ATOM 2556 C CA . ALA A 1 333 ? 9.453 -14.961 -5.043 1 97.19 333 ALA A CA 1
ATOM 2557 C C . ALA A 1 333 ? 9.195 -14.078 -6.254 1 97.19 333 ALA A C 1
ATOM 2559 O O . ALA A 1 333 ? 9.117 -14.562 -7.383 1 97.19 333 ALA A O 1
ATOM 2560 N N . SER A 1 334 ? 9.008 -12.797 -6.043 1 95.44 334 SER A N 1
ATOM 2561 C CA . SER A 1 334 ? 9 -11.742 -7.055 1 95.44 334 SER A CA 1
ATOM 2562 C C . SER A 1 334 ? 10.141 -10.758 -6.836 1 95.44 334 SER A C 1
ATOM 2564 O O . SER A 1 334 ? 10.484 -10.438 -5.695 1 95.44 334 SER A O 1
ATOM 2566 N N . VAL A 1 335 ? 10.695 -10.375 -7.945 1 90 335 VAL A N 1
ATOM 2567 C CA . VAL A 1 335 ? 11.828 -9.461 -7.883 1 90 335 VAL A CA 1
ATOM 2568 C C . VAL A 1 335 ? 11.625 -8.312 -8.867 1 90 335 VAL A C 1
ATOM 2570 O O . VAL A 1 335 ? 11.141 -8.523 -9.984 1 90 335 VAL A O 1
ATOM 2573 N N . ASP A 1 336 ? 11.938 -7.176 -8.422 1 81.62 336 ASP A N 1
ATOM 2574 C CA . ASP A 1 336 ? 11.867 -5.996 -9.281 1 81.62 336 ASP A CA 1
ATOM 2575 C C . ASP A 1 336 ? 13.258 -5.461 -9.594 1 81.62 336 ASP A C 1
ATOM 2577 O O . ASP A 1 336 ? 14.18 -5.586 -8.789 1 81.62 336 ASP A O 1
ATOM 2581 N N . LYS A 1 337 ? 13.398 -4.848 -10.766 1 74.06 337 LYS A N 1
ATOM 2582 C CA . LYS A 1 337 ? 14.688 -4.34 -11.227 1 74.06 337 LYS A CA 1
ATOM 2583 C C . LYS A 1 337 ? 15.219 -3.262 -10.281 1 74.06 337 LYS A C 1
ATOM 2585 O O . LYS A 1 337 ? 16.422 -3.021 -10.227 1 74.06 337 LYS A O 1
ATOM 2590 N N . THR A 1 338 ? 14.367 -2.689 -9.562 1 70.12 338 THR A N 1
ATOM 2591 C CA . THR A 1 338 ? 14.789 -1.652 -8.633 1 70.12 338 THR A CA 1
ATOM 2592 C C . THR A 1 338 ? 15.352 -2.271 -7.355 1 70.12 338 THR A C 1
ATOM 2594 O O . THR A 1 338 ? 15.891 -1.564 -6.5 1 70.12 338 THR A O 1
ATOM 2597 N N . GLY A 1 339 ? 15.164 -3.559 -7.23 1 78.62 339 GLY A N 1
ATOM 2598 C CA . GLY A 1 339 ? 15.773 -4.25 -6.105 1 78.62 339 GLY A CA 1
ATOM 2599 C C . GLY A 1 339 ? 14.758 -4.824 -5.133 1 78.62 339 GLY A C 1
ATOM 2600 O O . GLY A 1 339 ? 15.117 -5.582 -4.23 1 78.62 339 GLY A O 1
ATOM 2601 N N . THR A 1 340 ? 13.508 -4.527 -5.309 1 83.56 340 THR A N 1
ATOM 2602 C CA . THR A 1 340 ? 12.484 -5.055 -4.414 1 83.56 340 THR A CA 1
ATOM 2603 C C . THR A 1 340 ? 12.367 -6.566 -4.559 1 83.56 340 THR A C 1
ATOM 2605 O O . THR A 1 340 ? 12.289 -7.086 -5.676 1 83.56 340 THR A O 1
ATOM 2608 N N . ILE A 1 341 ? 12.477 -7.238 -3.432 1 90.56 341 ILE A N 1
ATOM 2609 C CA . ILE A 1 341 ? 12.32 -8.688 -3.379 1 90.56 341 ILE A CA 1
ATOM 2610 C C . ILE A 1 341 ? 11.227 -9.055 -2.381 1 90.56 341 ILE A C 1
ATOM 2612 O O . ILE A 1 341 ? 11.25 -8.609 -1.23 1 90.56 341 ILE A O 1
ATOM 2616 N N . ILE A 1 342 ? 10.227 -9.789 -2.816 1 93.69 342 ILE A N 1
ATOM 2617 C CA . ILE A 1 342 ? 9.227 -10.297 -1.888 1 93.69 342 ILE A CA 1
ATOM 2618 C C . ILE A 1 342 ? 9.125 -11.812 -2.018 1 93.69 342 ILE A C 1
ATOM 2620 O O . ILE A 1 342 ? 8.938 -12.336 -3.119 1 93.69 342 ILE A O 1
ATOM 2624 N N . PHE A 1 343 ? 9.281 -12.547 -0.876 1 94.94 343 PHE A N 1
ATOM 2625 C CA . PHE A 1 343 ? 9.117 -13.992 -0.79 1 94.94 343 PHE A CA 1
ATOM 2626 C C . PHE A 1 343 ? 7.82 -14.344 -0.074 1 94.94 343 PHE A C 1
ATOM 2628 O O . PHE A 1 343 ? 7.441 -13.688 0.899 1 94.94 343 PHE A O 1
ATOM 2635 N N . ALA A 1 344 ? 7.211 -15.289 -0.58 1 97.06 344 ALA A N 1
ATOM 2636 C CA . ALA A 1 344 ? 6.074 -15.906 0.103 1 97.06 344 ALA A CA 1
ATOM 2637 C C . ALA A 1 344 ? 6.309 -17.406 0.311 1 97.06 344 ALA A C 1
ATOM 2639 O O . ALA A 1 344 ? 6.645 -18.125 -0.632 1 97.06 344 ALA A O 1
ATOM 2640 N N . ILE A 1 345 ? 6.227 -17.859 1.535 1 97.31 345 ILE A N 1
ATOM 2641 C CA . ILE A 1 345 ? 6.281 -19.297 1.84 1 97.31 345 ILE A CA 1
ATOM 2642 C C . ILE A 1 345 ? 4.867 -19.875 1.869 1 97.31 345 ILE A C 1
ATOM 2644 O O . ILE A 1 345 ? 4.07 -19.531 2.75 1 97.31 345 ILE A O 1
ATOM 2648 N N . ILE A 1 346 ? 4.598 -20.703 0.885 1 98.06 346 ILE A N 1
ATOM 2649 C CA . ILE A 1 346 ? 3.27 -21.281 0.722 1 98.06 346 ILE A CA 1
ATOM 2650 C C . ILE A 1 346 ? 3.279 -22.734 1.181 1 98.06 346 ILE A C 1
ATOM 2652 O O . ILE A 1 346 ? 4.078 -23.547 0.697 1 98.06 346 ILE A O 1
ATOM 2656 N N . GLU A 1 347 ? 2.408 -23.062 2.064 1 96.56 347 GLU A N 1
ATOM 2657 C CA . GLU A 1 347 ? 2.348 -24.406 2.645 1 96.56 347 GLU A CA 1
ATOM 2658 C C . GLU A 1 347 ? 1.14 -25.172 2.123 1 96.56 347 GLU A C 1
ATOM 2660 O O . GLU A 1 347 ? 0.05 -24.609 1.985 1 96.56 347 GLU A O 1
ATOM 2665 N N . ARG A 1 348 ? 1.358 -26.438 1.894 1 94.38 348 ARG A N 1
ATOM 2666 C CA . ARG A 1 348 ? 0.297 -27.344 1.458 1 94.38 348 ARG A CA 1
ATOM 2667 C C . ARG A 1 348 ? -0.774 -27.484 2.533 1 94.38 348 ARG A C 1
ATOM 2669 O O . ARG A 1 348 ? -0.459 -27.625 3.717 1 94.38 348 ARG A O 1
ATOM 2676 N N . ALA A 1 349 ? -2.045 -27.297 1.997 1 88.12 349 ALA A N 1
ATOM 2677 C CA . ALA A 1 349 ? -3.145 -27.531 2.932 1 88.12 349 ALA A CA 1
ATOM 2678 C C . ALA A 1 349 ? -3.414 -29.016 3.115 1 88.12 349 ALA A C 1
ATOM 2680 O O . ALA A 1 349 ? -3.297 -29.797 2.166 1 88.12 349 ALA A O 1
ATOM 2681 N N . ASN A 1 350 ? -3.096 -29.531 4.234 1 69.88 350 ASN A N 1
ATOM 2682 C CA . ASN A 1 350 ? -3.285 -30.969 4.441 1 69.88 350 ASN A CA 1
ATOM 2683 C C . ASN A 1 350 ? -4.645 -31.438 3.93 1 69.88 350 ASN A C 1
ATOM 2685 O O . ASN A 1 350 ? -5.668 -30.812 4.215 1 69.88 350 ASN A O 1
ATOM 2689 N N . GLN A 1 351 ? -4.703 -32 2.703 1 51.56 351 GLN A N 1
ATOM 2690 C CA . GLN A 1 351 ? -5.883 -32.75 2.254 1 51.56 351 GLN A CA 1
ATOM 2691 C C . GLN A 1 351 ? -6.238 -33.875 3.23 1 51.56 351 GLN A C 1
ATOM 2693 O O . GLN A 1 351 ? -5.355 -34.438 3.875 1 51.56 351 GLN A O 1
ATOM 2698 N N . MET B 1 1 ? 11.562 13.398 37.156 1 25.12 1 MET B N 1
ATOM 2699 C CA . MET B 1 1 ? 11.469 12.281 36.219 1 25.12 1 MET B CA 1
ATOM 2700 C C . MET B 1 1 ? 10.312 12.477 35.25 1 25.12 1 MET B C 1
ATOM 2702 O O . MET B 1 1 ? 9.156 12.57 35.656 1 25.12 1 MET B O 1
ATOM 2706 N N . ILE B 1 2 ? 10.477 13.047 34.094 1 34.94 2 ILE B N 1
ATOM 2707 C CA . ILE B 1 2 ? 9.406 13.531 33.219 1 34.94 2 ILE B CA 1
ATOM 2708 C C . ILE B 1 2 ? 8.508 12.367 32.812 1 34.94 2 ILE B C 1
ATOM 2710 O O . ILE B 1 2 ? 9 11.336 32.344 1 34.94 2 ILE B O 1
ATOM 2714 N N . GLN B 1 3 ? 7.418 12.195 33.438 1 37.03 3 GLN B N 1
ATOM 2715 C CA . GLN B 1 3 ? 6.434 11.133 33.25 1 37.03 3 GLN B CA 1
ATOM 2716 C C . GLN B 1 3 ? 6.055 10.984 31.781 1 37.03 3 GLN B C 1
ATOM 2718 O O . GLN B 1 3 ? 5.504 11.914 31.172 1 37.03 3 GLN B O 1
ATOM 2723 N N . ASN B 1 4 ? 6.863 10.281 31.016 1 48.28 4 ASN B N 1
ATOM 2724 C CA . ASN B 1 4 ? 6.641 10.031 29.609 1 48.28 4 ASN B CA 1
ATOM 2725 C C . ASN B 1 4 ? 5.336 9.273 29.359 1 48.28 4 ASN B C 1
ATOM 2727 O O . ASN B 1 4 ? 5.051 8.289 30.047 1 48.28 4 ASN B O 1
ATOM 2731 N N . ASN B 1 5 ? 4.238 9.984 28.969 1 50.72 5 ASN B N 1
ATOM 2732 C CA . ASN B 1 5 ? 2.881 9.477 28.797 1 50.72 5 ASN B CA 1
ATOM 2733 C C . ASN B 1 5 ? 2.807 8.43 27.688 1 50.72 5 ASN B C 1
ATOM 2735 O O . ASN B 1 5 ? 1.717 8.062 27.25 1 50.72 5 ASN B O 1
ATOM 2739 N N . PHE B 1 6 ? 4.094 8.07 27.203 1 56.34 6 PHE B N 1
ATOM 2740 C CA . PHE B 1 6 ? 3.928 7.086 26.141 1 56.34 6 PHE B CA 1
ATOM 2741 C C . PHE B 1 6 ? 4.695 5.809 26.453 1 56.34 6 PHE B C 1
ATOM 2743 O O . PHE B 1 6 ? 5.715 5.852 27.156 1 56.34 6 PHE B O 1
ATOM 2750 N N . SER B 1 7 ? 4.012 4.754 26.25 1 67.88 7 SER B N 1
ATOM 2751 C CA . SER B 1 7 ? 4.648 3.455 26.438 1 67.88 7 SER B CA 1
ATOM 2752 C C . SER B 1 7 ? 5.816 3.262 25.484 1 67.88 7 SER B C 1
ATOM 2754 O O . SER B 1 7 ? 5.871 3.893 24.422 1 67.88 7 SER B O 1
ATOM 2756 N N . ALA B 1 8 ? 6.77 2.617 25.875 1 69.75 8 ALA B N 1
ATOM 2757 C CA . ALA B 1 8 ? 7.938 2.258 25.094 1 69.75 8 ALA B CA 1
ATOM 2758 C C . ALA B 1 8 ? 7.527 1.685 23.734 1 69.75 8 ALA B C 1
ATOM 2760 O O . ALA B 1 8 ? 8.234 1.86 22.734 1 69.75 8 ALA B O 1
ATOM 2761 N N . GLU B 1 9 ? 6.32 1.275 23.703 1 83.25 9 GLU B N 1
ATOM 2762 C CA . GLU B 1 9 ? 5.902 0.577 22.484 1 83.25 9 GLU B CA 1
ATOM 2763 C C . GLU B 1 9 ? 5.031 1.469 21.609 1 83.25 9 GLU B C 1
ATOM 2765 O O . GLU B 1 9 ? 4.676 1.09 20.484 1 83.25 9 GLU B O 1
ATOM 2770 N N . SER B 1 10 ? 4.895 2.674 22.141 1 92.56 10 SER B N 1
ATOM 2771 C CA . SER B 1 10 ? 4.09 3.596 21.344 1 92.56 10 SER B CA 1
ATOM 2772 C C . SER B 1 10 ? 4.801 3.98 20.047 1 92.56 10 SER B C 1
ATOM 2774 O O . SER B 1 10 ? 6.027 4.09 20.016 1 92.56 10 SER B O 1
ATOM 2776 N N . ILE B 1 11 ? 4.051 4.125 19.031 1 96.56 11 ILE B N 1
ATOM 2777 C CA . ILE B 1 11 ? 4.605 4.629 17.781 1 96.56 11 ILE B CA 1
ATOM 2778 C C . ILE B 1 11 ? 4.57 6.156 17.781 1 96.56 11 ILE B C 1
ATOM 2780 O O . ILE B 1 11 ? 3.52 6.762 18.016 1 96.56 11 ILE B O 1
ATOM 2784 N N . VAL B 1 12 ? 5.715 6.797 17.547 1 97.38 12 VAL B N 1
ATOM 2785 C CA . VAL B 1 12 ? 5.82 8.25 17.656 1 97.38 12 VAL B CA 1
ATOM 2786 C C . VAL B 1 12 ? 6.309 8.836 16.328 1 97.38 12 VAL B C 1
ATOM 2788 O O . VAL B 1 12 ? 6.938 8.133 15.531 1 97.38 12 VAL B O 1
ATOM 2791 N N . ILE B 1 13 ? 5.891 10.047 16.062 1 98.19 13 ILE B N 1
ATOM 2792 C CA . ILE B 1 13 ? 6.5 10.867 15.031 1 98.19 13 ILE B CA 1
ATOM 2793 C C . ILE B 1 13 ? 7.711 11.602 15.602 1 98.19 13 ILE B C 1
ATOM 2795 O O . ILE B 1 13 ? 7.574 12.438 16.5 1 98.19 13 ILE B O 1
ATOM 2799 N N . SER B 1 14 ? 8.859 11.352 15.117 1 97.44 14 SER B N 1
ATOM 2800 C CA . SER B 1 14 ? 10.062 11.93 15.711 1 97.44 14 SER B CA 1
ATOM 2801 C C . SER B 1 14 ? 10.539 13.148 14.938 1 97.44 14 SER B C 1
ATOM 2803 O O . SER B 1 14 ? 11.188 14.039 15.492 1 97.44 14 SER B O 1
ATOM 2805 N N . GLU B 1 15 ? 10.25 13.109 13.672 1 97.44 15 GLU B N 1
ATOM 2806 C CA . GLU B 1 15 ? 10.656 14.25 12.859 1 97.44 15 GLU B CA 1
ATOM 2807 C C . GLU B 1 15 ? 9.727 14.445 11.672 1 97.44 15 GLU B C 1
ATOM 2809 O O . GLU B 1 15 ? 9.07 13.5 11.219 1 97.44 15 GLU B O 1
ATOM 2814 N N . ILE B 1 16 ? 9.664 15.672 11.219 1 97.88 16 ILE B N 1
ATOM 2815 C CA . ILE B 1 16 ? 8.945 16.047 10.008 1 97.88 16 ILE B CA 1
ATOM 2816 C C . ILE B 1 16 ? 9.891 16.703 9.023 1 97.88 16 ILE B C 1
ATOM 2818 O O . ILE B 1 16 ? 10.648 17.609 9.391 1 97.88 16 ILE B O 1
ATOM 2822 N N . GLY B 1 17 ? 9.953 16.141 7.805 1 96.5 17 GLY B N 1
ATOM 2823 C CA . GLY B 1 17 ? 10.562 16.844 6.684 1 96.5 17 GLY B CA 1
ATOM 2824 C C . GLY B 1 17 ? 9.547 17.562 5.812 1 96.5 17 GLY B C 1
ATOM 2825 O O . GLY B 1 17 ? 8.422 17.109 5.641 1 96.5 17 GLY B O 1
ATOM 2826 N N . PHE B 1 18 ? 9.945 18.719 5.246 1 94.44 18 PHE B N 1
ATOM 2827 C CA . PHE B 1 18 ? 9.023 19.531 4.457 1 94.44 18 PHE B CA 1
ATOM 2828 C C . PHE B 1 18 ? 9.773 20.312 3.387 1 94.44 18 PHE B C 1
ATOM 2830 O O . PHE B 1 18 ? 10.906 20.734 3.605 1 94.44 18 PHE B O 1
ATOM 2837 N N . ASN B 1 19 ? 9.086 20.328 2.26 1 89.12 19 ASN B N 1
ATOM 2838 C CA . ASN B 1 19 ? 9.617 21.109 1.156 1 89.12 19 ASN B CA 1
ATOM 2839 C C . ASN B 1 19 ? 8.5 21.812 0.379 1 89.12 19 ASN B C 1
ATOM 2841 O O . ASN B 1 19 ? 7.5 21.188 0.031 1 89.12 19 ASN B O 1
ATOM 2845 N N . SER B 1 20 ? 8.633 23.141 0.198 1 87.62 20 SER B N 1
ATOM 2846 C CA . SER B 1 20 ? 7.719 23.953 -0.611 1 87.62 20 SER B CA 1
ATOM 2847 C C . SER B 1 20 ? 8.438 25.156 -1.223 1 87.62 20 SER B C 1
ATOM 2849 O O . SER B 1 20 ? 9.578 25.453 -0.86 1 87.62 20 SER B O 1
ATOM 2851 N N . PRO B 1 21 ? 7.816 25.828 -2.184 1 82.69 21 PRO B N 1
ATOM 2852 C CA . PRO B 1 21 ? 8.422 27.047 -2.713 1 82.69 21 PRO B CA 1
ATOM 2853 C C . PRO B 1 21 ? 8.609 28.125 -1.644 1 82.69 21 PRO B C 1
ATOM 2855 O O . PRO B 1 21 ? 9.336 29.094 -1.861 1 82.69 21 PRO B O 1
ATOM 2858 N N . TYR B 1 22 ? 8.094 27.953 -0.483 1 84.44 22 TYR B N 1
ATOM 2859 C CA . TYR B 1 22 ? 8.172 28.938 0.588 1 84.44 22 TYR B CA 1
ATOM 2860 C C . TYR B 1 22 ? 9.195 28.516 1.639 1 84.44 22 TYR B C 1
ATOM 2862 O O . TYR B 1 22 ? 9.328 29.172 2.674 1 84.44 22 TYR B O 1
ATOM 2870 N N . GLY B 1 23 ? 9.867 27.391 1.334 1 84.06 23 GLY B N 1
ATOM 2871 C CA . GLY B 1 23 ? 10.906 26.953 2.248 1 84.06 23 GLY B CA 1
ATOM 2872 C C . GLY B 1 23 ? 10.68 25.547 2.775 1 84.06 23 GLY B C 1
ATOM 2873 O O . GLY B 1 23 ? 9.844 24.812 2.25 1 84.06 23 GLY B O 1
ATOM 2874 N N . THR B 1 24 ? 11.445 25.172 3.822 1 88.12 24 THR B N 1
ATOM 2875 C CA . THR B 1 24 ? 11.445 23.797 4.316 1 88.12 24 THR B CA 1
ATOM 2876 C C . THR B 1 24 ? 10.945 23.75 5.758 1 88.12 24 THR B C 1
ATOM 2878 O O . THR B 1 24 ? 10.961 22.688 6.387 1 88.12 24 THR B O 1
ATOM 2881 N N . ASP B 1 25 ? 10.539 24.922 6.285 1 89.25 25 ASP B N 1
ATOM 2882 C CA . ASP B 1 25 ? 9.984 24.953 7.637 1 89.25 25 ASP B CA 1
ATOM 2883 C C . ASP B 1 25 ? 8.461 24.969 7.605 1 89.25 25 ASP B C 1
ATOM 2885 O O . ASP B 1 25 ? 7.848 25.969 7.223 1 89.25 25 ASP B O 1
ATOM 2889 N N . ILE B 1 26 ? 7.898 23.906 8.156 1 92 26 ILE B N 1
ATOM 2890 C CA . ILE B 1 26 ? 6.461 23.703 7.996 1 92 26 ILE B CA 1
ATOM 2891 C C . ILE B 1 26 ? 5.695 24.719 8.844 1 92 26 ILE B C 1
ATOM 2893 O O . ILE B 1 26 ? 4.609 25.156 8.469 1 92 26 ILE B O 1
ATOM 2897 N N . ASN B 1 27 ? 6.219 25.125 9.992 1 92.62 27 ASN B N 1
ATOM 2898 C CA . ASN B 1 27 ? 5.543 26.125 10.82 1 92.62 27 ASN B CA 1
ATOM 2899 C C . ASN B 1 27 ? 5.543 27.5 10.156 1 92.62 27 ASN B C 1
ATOM 2901 O O . ASN B 1 27 ? 4.574 28.25 10.273 1 92.62 27 ASN B O 1
ATOM 2905 N N . SER B 1 28 ? 6.648 27.781 9.492 1 89.75 28 SER B N 1
ATOM 2906 C CA . SER B 1 28 ? 6.684 29 8.703 1 89.75 28 SER B CA 1
ATOM 2907 C C . SER B 1 28 ? 5.652 28.969 7.578 1 89.75 28 SER B C 1
ATOM 2909 O O . SER B 1 28 ? 5.047 30 7.258 1 89.75 28 SER B O 1
ATOM 2911 N N . TYR B 1 29 ? 5.488 27.812 6.988 1 90.88 29 TYR B N 1
ATOM 2912 C CA . TYR B 1 29 ? 4.473 27.641 5.957 1 90.88 29 TYR B CA 1
ATOM 2913 C C . TYR B 1 29 ? 3.078 27.891 6.512 1 90.88 29 TYR B C 1
ATOM 2915 O O . TYR B 1 29 ? 2.271 28.594 5.883 1 90.88 29 TYR B O 1
ATOM 2923 N N . PHE B 1 30 ? 2.75 27.375 7.723 1 93.31 30 PHE B N 1
ATOM 2924 C CA . PHE B 1 30 ? 1.436 27.516 8.336 1 93.31 30 PHE B CA 1
ATOM 2925 C C . PHE B 1 30 ? 1.195 28.953 8.781 1 93.31 30 PHE B C 1
ATOM 2927 O O . PHE B 1 30 ? 0.048 29.391 8.883 1 93.31 30 PHE B O 1
ATOM 2934 N N . SER B 1 31 ? 2.156 29.688 9.039 1 84.5 31 SER B N 1
ATOM 2935 C CA . SER B 1 31 ? 2.008 31.062 9.5 1 84.5 31 SER B CA 1
ATOM 2936 C C . SER B 1 31 ? 1.891 32.031 8.328 1 84.5 31 SER B C 1
ATOM 2938 O O . SER B 1 31 ? 1.64 33.219 8.516 1 84.5 31 SER B O 1
ATOM 2940 N N . GLN B 1 32 ? 1.685 31.359 6.996 1 66.62 32 GLN B N 1
ATOM 2941 C CA . GLN B 1 32 ? 1.541 32.156 5.773 1 66.62 32 GLN B CA 1
ATOM 2942 C C . GLN B 1 32 ? 2.508 33.312 5.762 1 66.62 32 GLN B C 1
ATOM 2944 O O . GLN B 1 32 ? 2.203 34.375 5.199 1 66.62 32 GLN B O 1
ATOM 2949 N N . VAL B 1 33 ? 3.43 33.25 6.629 1 52.16 33 VAL B N 1
ATOM 2950 C CA . VAL B 1 33 ? 4.359 34.375 6.555 1 52.16 33 VAL B CA 1
ATOM 2951 C C . VAL B 1 33 ? 4.949 34.469 5.148 1 52.16 33 VAL B C 1
ATOM 2953 O O . VAL B 1 33 ? 5.594 33.531 4.68 1 52.16 33 VAL B O 1
ATOM 2956 N N . ALA B 1 34 ? 4.078 34.875 4.172 1 47.25 34 ALA B N 1
ATOM 2957 C CA . ALA B 1 34 ? 4.32 35.188 2.766 1 47.25 34 ALA B CA 1
ATOM 2958 C C . ALA B 1 34 ? 5.816 35.344 2.492 1 47.25 34 ALA B C 1
ATOM 2960 O O . ALA B 1 34 ? 6.363 36.438 2.611 1 47.25 34 ALA B O 1
ATOM 2961 N N . SER B 1 35 ? 6.555 34.5 3.035 1 51.03 35 SER B N 1
ATOM 2962 C CA . SER B 1 35 ? 7.891 34.812 2.537 1 51.03 35 SER B CA 1
ATOM 2963 C C . SER B 1 35 ? 7.984 34.594 1.031 1 51.03 35 SER B C 1
ATOM 2965 O O . SER B 1 35 ? 7.152 33.875 0.449 1 51.03 35 SER B O 1
ATOM 2967 N N . LYS B 1 36 ? 8.828 35.438 0.329 1 51.81 36 LYS B N 1
ATOM 2968 C CA . LYS B 1 36 ? 9.242 35.375 -1.07 1 51.81 36 LYS B CA 1
ATOM 2969 C C . LYS B 1 36 ? 9.398 33.938 -1.54 1 51.81 36 LYS B C 1
ATOM 2971 O O . LYS B 1 36 ? 9.984 33.094 -0.839 1 51.81 36 LYS B O 1
ATOM 2976 N N . GLN B 1 37 ? 8.523 33.531 -2.414 1 53.34 37 GLN B N 1
ATOM 2977 C CA . GLN B 1 37 ? 8.594 32.25 -3.094 1 53.34 37 GLN B CA 1
ATOM 2978 C C . GLN B 1 37 ? 10.047 31.844 -3.359 1 53.34 37 GLN B C 1
ATOM 2980 O O . GLN B 1 37 ? 10.82 32.625 -3.908 1 53.34 37 GLN B O 1
ATOM 2985 N N . ILE B 1 38 ? 10.711 31 -2.578 1 47.44 38 ILE B N 1
ATOM 2986 C CA . ILE B 1 38 ? 12 30.438 -2.926 1 47.44 38 ILE B CA 1
ATOM 2987 C C . ILE B 1 38 ? 11.805 29.188 -3.775 1 47.44 38 ILE B C 1
ATOM 2989 O O . ILE B 1 38 ? 10.797 28.484 -3.631 1 47.44 38 ILE B O 1
ATOM 2993 N N . SER B 1 39 ? 12.5 28.984 -4.883 1 43.69 39 SER B N 1
ATOM 2994 C CA . SER B 1 39 ? 12.383 27.844 -5.77 1 43.69 39 SER B CA 1
ATOM 2995 C C . SER B 1 39 ? 12.32 26.531 -4.977 1 43.69 39 SER B C 1
ATOM 2997 O O . SER B 1 39 ? 13.18 26.281 -4.133 1 43.69 39 SER B O 1
ATOM 2999 N N . SER B 1 40 ? 11.266 25.906 -4.75 1 46.81 40 SER B N 1
ATOM 3000 C CA . SER B 1 40 ? 10.852 24.734 -3.996 1 46.81 40 SER B CA 1
ATOM 3001 C C . SER B 1 40 ? 11.82 23.578 -4.199 1 46.81 40 SER B C 1
ATOM 3003 O O . SER B 1 40 ? 11.797 22.594 -3.445 1 46.81 40 SER B O 1
ATOM 3005 N N . HIS B 1 41 ? 12.477 23.453 -5.387 1 44.97 41 HIS B N 1
ATOM 3006 C CA . HIS B 1 41 ? 13.227 22.25 -5.754 1 44.97 41 HIS B CA 1
ATOM 3007 C C . HIS B 1 41 ? 14.555 22.188 -5.012 1 44.97 41 HIS B C 1
ATOM 3009 O O . HIS B 1 41 ? 15.227 21.156 -5.023 1 44.97 41 HIS B O 1
ATOM 3015 N N . ILE B 1 42 ? 15.109 23.422 -4.629 1 40.47 42 ILE B N 1
ATOM 3016 C CA . ILE B 1 42 ? 16.484 23.453 -4.133 1 40.47 42 ILE B CA 1
ATOM 3017 C C . ILE B 1 42 ? 16.484 23.609 -2.613 1 40.47 42 ILE B C 1
ATOM 3019 O O . ILE B 1 42 ? 16.016 24.625 -2.088 1 40.47 42 ILE B O 1
ATOM 3023 N N . ILE B 1 43 ? 16.219 22.594 -1.975 1 45.78 43 ILE B N 1
ATOM 3024 C CA . ILE B 1 43 ? 16.609 22.766 -0.577 1 45.78 43 ILE B CA 1
ATOM 3025 C C . ILE B 1 43 ? 18.078 23.172 -0.49 1 45.78 43 ILE B C 1
ATOM 3027 O O . ILE B 1 43 ? 18.953 22.438 -0.933 1 45.78 43 ILE B O 1
ATOM 3031 N N . GLU B 1 44 ? 18.391 24.344 -0.436 1 39.16 44 GLU B N 1
ATOM 3032 C CA . GLU B 1 44 ? 19.734 24.891 -0.398 1 39.16 44 GLU B CA 1
ATOM 3033 C C . GLU B 1 44 ? 20.734 23.875 0.168 1 39.16 44 GLU B C 1
ATOM 3035 O O . GLU B 1 44 ? 21.828 23.688 -0.372 1 39.16 44 GLU B O 1
ATOM 3040 N N . ASP B 1 45 ? 20.531 23.531 1.339 1 39.03 45 ASP B N 1
ATOM 3041 C CA . ASP B 1 45 ? 21.594 22.812 2.035 1 39.03 45 ASP B CA 1
ATOM 3042 C C . ASP B 1 45 ? 21.656 21.359 1.584 1 39.03 45 ASP B C 1
ATOM 3044 O O . ASP B 1 45 ? 22.516 20.609 2.025 1 39.03 45 ASP B O 1
ATOM 3048 N N . HIS B 1 46 ? 20.594 20.812 1.069 1 37.28 46 HIS B N 1
ATOM 3049 C CA . HIS B 1 46 ? 20.688 19.422 0.662 1 37.28 46 HIS B CA 1
ATOM 3050 C C . HIS B 1 46 ? 20.547 19.266 -0.85 1 37.28 46 HIS B C 1
ATOM 3052 O O . HIS B 1 46 ? 19.453 19.438 -1.395 1 37.28 46 HIS B O 1
ATOM 3058 N N . ASP B 1 47 ? 21.281 19.703 -1.632 1 39.75 47 ASP B N 1
ATOM 3059 C CA . ASP B 1 47 ? 21.344 19.391 -3.055 1 39.75 47 ASP B CA 1
ATOM 3060 C C . ASP B 1 47 ? 21.047 17.906 -3.305 1 39.75 47 ASP B C 1
ATOM 3062 O O . ASP B 1 47 ? 21.828 17.031 -2.922 1 39.75 47 ASP B O 1
ATOM 3066 N N . PRO B 1 48 ? 19.766 17.625 -3.422 1 43.62 48 PRO B N 1
ATOM 3067 C CA . PRO B 1 48 ? 19.547 16.203 -3.693 1 43.62 48 PRO B CA 1
ATOM 3068 C C . PRO B 1 48 ? 20.688 15.586 -4.508 1 43.62 48 PRO B C 1
ATOM 3070 O O . PRO B 1 48 ? 20.969 14.391 -4.379 1 43.62 48 PRO B O 1
ATOM 3073 N N . GLN B 1 49 ? 21.156 16.453 -5.398 1 42.44 49 GLN B N 1
ATOM 3074 C CA . GLN B 1 49 ? 22.266 16 -6.227 1 42.44 49 GLN B CA 1
ATOM 3075 C C . GLN B 1 49 ? 23.484 15.625 -5.371 1 42.44 49 GLN B C 1
ATOM 3077 O O . GLN B 1 49 ? 24.359 14.883 -5.816 1 42.44 49 GLN B O 1
ATOM 3082 N N . LYS B 1 50 ? 23.453 16.328 -4.336 1 44.5 50 LYS B N 1
ATOM 3083 C CA . LYS B 1 50 ? 24.594 15.984 -3.506 1 44.5 50 LYS B CA 1
ATOM 3084 C C . LYS B 1 50 ? 24.453 14.602 -2.891 1 44.5 50 LYS B C 1
ATOM 3086 O O . LYS B 1 50 ? 25.438 13.953 -2.553 1 44.5 50 LYS B O 1
ATOM 3091 N N . PHE B 1 51 ? 23.312 14.336 -2.674 1 43.91 51 PHE B N 1
ATOM 3092 C CA . PHE B 1 51 ? 23.125 13.047 -2.018 1 43.91 51 PHE B CA 1
ATOM 3093 C C . PHE B 1 51 ? 22.75 11.969 -3.031 1 43.91 51 PHE B C 1
ATOM 3095 O O . PHE B 1 51 ? 22.719 10.781 -2.697 1 43.91 51 PHE B O 1
ATOM 3102 N N . LEU B 1 52 ? 22.234 12.492 -4.094 1 51.09 52 LEU B N 1
ATOM 3103 C CA . LEU B 1 52 ? 21.891 11.508 -5.117 1 51.09 52 LEU B CA 1
ATOM 3104 C C . LEU B 1 52 ? 23.125 11.07 -5.891 1 51.09 52 LEU B C 1
ATOM 3106 O O . LEU B 1 52 ? 23.969 11.898 -6.242 1 51.09 52 LEU B O 1
ATOM 3110 N N . LYS B 1 53 ? 23.391 9.977 -5.906 1 47.09 53 LYS B N 1
ATOM 3111 C CA . LYS B 1 53 ? 24.453 9.461 -6.766 1 47.09 53 LYS B CA 1
ATOM 3112 C C . LYS B 1 53 ? 24.25 9.891 -8.219 1 47.09 53 LYS B C 1
ATOM 3114 O O . LYS B 1 53 ? 23.109 10.062 -8.664 1 47.09 53 LYS B O 1
ATOM 3119 N N . PRO B 1 54 ? 25.25 10.516 -8.797 1 42.19 54 PRO B N 1
ATOM 3120 C CA . PRO B 1 54 ? 25.188 11.039 -10.164 1 42.19 54 PRO B CA 1
ATOM 3121 C C . PRO B 1 54 ? 24.344 10.172 -11.094 1 42.19 54 PRO B C 1
ATOM 3123 O O . PRO B 1 54 ? 23.641 10.695 -11.953 1 42.19 54 PRO B O 1
ATOM 3126 N N . LYS B 1 55 ? 24.641 9.016 -11.312 1 40.09 55 LYS B N 1
ATOM 3127 C CA . LYS B 1 55 ? 24 8.188 -12.328 1 40.09 55 LYS B CA 1
ATOM 3128 C C . LYS B 1 55 ? 22.484 8.18 -12.156 1 40.09 55 LYS B C 1
ATOM 3130 O O . LYS B 1 55 ? 21.75 7.906 -13.109 1 40.09 55 LYS B O 1
ATOM 3135 N N . GLY B 1 56 ? 21.969 8.531 -11.008 1 42.91 56 GLY B N 1
ATOM 3136 C CA . GLY B 1 56 ? 20.547 8.305 -10.758 1 42.91 56 GLY B CA 1
ATOM 3137 C C . GLY B 1 56 ? 19.703 9.555 -10.953 1 42.91 56 GLY B C 1
ATOM 3138 O O . GLY B 1 56 ? 18.469 9.477 -10.961 1 42.91 56 GLY B O 1
ATOM 3139 N N . GLN B 1 57 ? 20.359 10.781 -11 1 42.69 57 GLN B N 1
ATOM 3140 C CA . GLN B 1 57 ? 19.594 12.023 -10.945 1 42.69 57 GLN B CA 1
ATOM 3141 C C . GLN B 1 57 ? 19 12.367 -12.312 1 42.69 57 GLN B C 1
ATOM 3143 O O . GLN B 1 57 ? 17.938 12.984 -12.398 1 42.69 57 GLN B O 1
ATOM 3148 N N . ARG B 1 58 ? 19.812 12.031 -13.352 1 41.59 58 ARG B N 1
ATOM 3149 C CA . ARG B 1 58 ? 19.469 12.641 -14.633 1 41.59 58 ARG B CA 1
ATOM 3150 C C . ARG B 1 58 ? 18.078 12.227 -15.086 1 41.59 58 ARG B C 1
ATOM 3152 O O . ARG B 1 58 ? 17.469 12.898 -15.93 1 41.59 58 ARG B O 1
ATOM 3159 N N . PHE B 1 59 ? 17.578 11.25 -14.273 1 48.12 59 PHE B N 1
ATOM 3160 C CA . PHE B 1 59 ? 16.359 10.797 -14.93 1 48.12 59 PHE B CA 1
ATOM 3161 C C . PHE B 1 59 ? 15.219 10.703 -13.93 1 48.12 59 PHE B C 1
ATOM 3163 O O . PHE B 1 59 ? 14.25 9.969 -14.148 1 48.12 59 PHE B O 1
ATOM 3170 N N . LEU B 1 60 ? 15.406 11.773 -12.898 1 60.56 60 LEU B N 1
ATOM 3171 C CA . LEU B 1 60 ? 14.289 11.641 -11.969 1 60.56 60 LEU B CA 1
ATOM 3172 C C . LEU B 1 60 ? 13.211 12.68 -12.266 1 60.56 60 LEU B C 1
ATOM 3174 O O . LEU B 1 60 ? 13.516 13.828 -12.57 1 60.56 60 LEU B O 1
ATOM 3178 N N . ASN B 1 61 ? 12.016 12.227 -12.234 1 64.69 61 ASN B N 1
ATOM 3179 C CA . ASN B 1 61 ? 10.922 13.18 -12.398 1 64.69 61 ASN B CA 1
ATOM 3180 C C . ASN B 1 61 ? 10.766 14.07 -11.164 1 64.69 61 ASN B C 1
ATOM 3182 O O . ASN B 1 61 ? 11.344 13.789 -10.117 1 64.69 61 ASN B O 1
ATOM 3186 N N . LYS B 1 62 ? 10.117 15.164 -11.328 1 71.12 62 LYS B N 1
ATOM 3187 C CA . LYS B 1 62 ? 9.992 16.188 -10.305 1 71.12 62 LYS B CA 1
ATOM 3188 C C . LYS B 1 62 ? 9.406 15.625 -9.016 1 71.12 62 LYS B C 1
ATOM 3190 O O . LYS B 1 62 ? 9.867 15.961 -7.922 1 71.12 62 LYS B O 1
ATOM 3195 N N . ALA B 1 63 ? 8.375 14.781 -9.125 1 77.38 63 ALA B N 1
ATOM 3196 C CA . ALA B 1 63 ? 7.762 14.18 -7.941 1 77.38 63 ALA B CA 1
ATOM 3197 C C . ALA B 1 63 ? 8.781 13.352 -7.16 1 77.38 63 ALA B C 1
ATOM 3199 O O . ALA B 1 63 ? 8.797 13.375 -5.93 1 77.38 63 ALA B O 1
ATOM 3200 N N . THR B 1 64 ? 9.586 12.633 -7.871 1 77.75 64 THR B N 1
ATOM 3201 C CA . THR B 1 64 ? 10.617 11.812 -7.238 1 77.75 64 THR B CA 1
ATOM 3202 C C . THR B 1 64 ? 11.664 12.688 -6.555 1 77.75 64 THR B C 1
ATOM 3204 O O . THR B 1 64 ? 12.125 12.367 -5.457 1 77.75 64 THR B O 1
ATOM 3207 N N . LEU B 1 65 ? 11.992 13.781 -7.199 1 78 65 LEU B N 1
ATOM 3208 C CA . LEU B 1 65 ? 12.969 14.695 -6.617 1 78 65 LEU B CA 1
ATOM 3209 C C . LEU B 1 65 ? 12.445 15.297 -5.316 1 78 65 LEU B C 1
ATOM 3211 O O . LEU B 1 65 ? 13.172 15.359 -4.324 1 78 65 LEU B O 1
ATOM 3215 N N . ILE B 1 66 ? 11.227 15.742 -5.328 1 83.06 66 ILE B N 1
ATOM 3216 C CA . ILE B 1 66 ? 10.633 16.328 -4.137 1 83.06 66 ILE B CA 1
ATOM 3217 C C . ILE B 1 66 ? 10.508 15.281 -3.039 1 83.06 66 ILE B C 1
ATOM 3219 O O . ILE B 1 66 ? 10.766 15.562 -1.867 1 83.06 66 ILE B O 1
ATOM 3223 N N . TYR B 1 67 ? 10.133 14.07 -3.453 1 86.81 67 TYR B N 1
ATOM 3224 C CA . TYR B 1 67 ? 10.039 12.969 -2.51 1 86.81 67 TYR B CA 1
ATOM 3225 C C . TYR B 1 67 ? 11.367 12.727 -1.809 1 86.81 67 TYR B C 1
ATOM 3227 O O . TYR B 1 67 ? 11.422 12.648 -0.579 1 86.81 67 TYR B O 1
ATOM 3235 N N . CYS B 1 68 ? 12.422 12.594 -2.602 1 84.81 68 CYS B N 1
ATOM 3236 C CA . CYS B 1 68 ? 13.742 12.312 -2.057 1 84.81 68 CYS B CA 1
ATOM 3237 C C . CYS B 1 68 ? 14.227 13.453 -1.174 1 84.81 68 CYS B C 1
ATOM 3239 O O . CYS B 1 68 ? 14.766 13.227 -0.093 1 84.81 68 CYS B O 1
ATOM 3241 N N . ASN B 1 69 ? 13.977 14.664 -1.586 1 85.81 69 ASN B N 1
ATOM 3242 C CA . ASN B 1 69 ? 14.414 15.828 -0.825 1 85.81 69 ASN B CA 1
ATOM 3243 C C . ASN B 1 69 ? 13.75 15.891 0.547 1 85.81 69 ASN B C 1
ATOM 3245 O O . ASN B 1 69 ? 14.414 16.141 1.554 1 85.81 69 ASN B O 1
ATOM 3249 N N . THR B 1 70 ? 12.492 15.695 0.528 1 92.06 70 THR B N 1
ATOM 3250 C CA . THR B 1 70 ? 11.773 15.805 1.79 1 92.06 70 THR B CA 1
ATOM 3251 C C . THR B 1 70 ? 12.117 14.641 2.713 1 92.06 70 THR B C 1
ATOM 3253 O O . THR B 1 70 ? 12.234 14.82 3.928 1 92.06 70 THR B O 1
ATOM 3256 N N . ALA B 1 71 ? 12.273 13.43 2.166 1 92.69 71 ALA B N 1
ATOM 3257 C CA . ALA B 1 71 ? 12.656 12.266 2.957 1 92.69 71 ALA B CA 1
ATOM 3258 C C . ALA B 1 71 ? 14.047 12.453 3.568 1 92.69 71 ALA B C 1
ATOM 3260 O O . ALA B 1 71 ? 14.25 12.18 4.754 1 92.69 71 ALA B O 1
ATOM 3261 N N . PHE B 1 72 ? 14.984 12.977 2.795 1 90.31 72 PHE B N 1
ATOM 3262 C CA . PHE B 1 72 ? 16.328 13.219 3.295 1 90.31 72 PHE B CA 1
ATOM 3263 C C . PHE B 1 72 ? 16.328 14.297 4.367 1 90.31 72 PHE B C 1
ATOM 3265 O O . PHE B 1 72 ? 17.094 14.234 5.328 1 90.31 72 PHE B O 1
ATOM 3272 N N . HIS B 1 73 ? 15.5 15.281 4.121 1 91.94 73 HIS B N 1
ATOM 3273 C CA . HIS B 1 73 ? 15.375 16.344 5.121 1 91.94 73 HIS B CA 1
ATOM 3274 C C . HIS B 1 73 ? 14.992 15.766 6.48 1 91.94 73 HIS B C 1
ATOM 3276 O O . HIS B 1 73 ? 15.609 16.094 7.496 1 91.94 73 HIS B O 1
ATOM 3282 N N . ALA B 1 74 ? 14.039 14.867 6.523 1 95 74 ALA B N 1
ATOM 3283 C CA . ALA B 1 74 ? 13.602 14.25 7.773 1 95 74 ALA B CA 1
ATOM 3284 C C . ALA B 1 74 ? 14.688 13.336 8.344 1 95 74 ALA B C 1
ATOM 3286 O O . ALA B 1 74 ? 14.922 13.328 9.555 1 95 74 ALA B O 1
ATOM 3287 N N . ILE B 1 75 ? 15.344 12.562 7.512 1 94.38 75 ILE B N 1
ATOM 3288 C CA . ILE B 1 75 ? 16.391 11.633 7.926 1 94.38 75 ILE B CA 1
ATOM 3289 C C . ILE B 1 75 ? 17.531 12.391 8.586 1 94.38 75 ILE B C 1
ATOM 3291 O O . ILE B 1 75 ? 18.047 11.977 9.625 1 94.38 75 ILE B O 1
ATOM 3295 N N . HIS B 1 76 ? 17.875 13.523 8 1 91.75 76 HIS B N 1
ATOM 3296 C CA . HIS B 1 76 ? 18.953 14.344 8.531 1 91.75 76 HIS B CA 1
ATOM 3297 C C . HIS B 1 76 ? 18.578 14.969 9.867 1 91.75 76 HIS B C 1
ATOM 3299 O O . HIS B 1 76 ? 19.359 14.953 10.812 1 91.75 76 HIS B O 1
ATOM 3305 N N . LYS B 1 77 ? 17.406 15.531 9.898 1 92.38 77 LYS B N 1
ATOM 3306 C CA . LYS B 1 77 ? 16.938 16.156 11.125 1 92.38 77 LYS B CA 1
ATOM 3307 C C . LYS B 1 77 ? 16.875 15.156 12.273 1 92.38 77 LYS B C 1
ATOM 3309 O O . LYS B 1 77 ? 17.156 15.5 13.422 1 92.38 77 LYS B O 1
ATOM 3314 N N . ARG B 1 78 ? 16.531 13.898 11.961 1 95.69 78 ARG B N 1
ATOM 3315 C CA . ARG B 1 78 ? 16.422 12.852 12.977 1 95.69 78 ARG B CA 1
ATOM 3316 C C . ARG B 1 78 ? 17.781 12.211 13.25 1 95.69 78 ARG B C 1
ATOM 3318 O O . ARG B 1 78 ? 17.922 11.453 14.211 1 95.69 78 ARG B O 1
ATOM 3325 N N . ASN B 1 79 ? 18.828 12.516 12.398 1 93.62 79 ASN B N 1
ATOM 3326 C CA . ASN B 1 79 ? 20.156 11.898 12.469 1 93.62 79 ASN B CA 1
ATOM 3327 C C . ASN B 1 79 ? 20.062 10.375 12.367 1 93.62 79 ASN B C 1
ATOM 3329 O O . ASN B 1 79 ? 20.594 9.664 13.219 1 93.62 79 ASN B O 1
ATOM 3333 N N . LEU B 1 80 ? 19.375 9.852 11.312 1 94.25 80 LEU B N 1
ATOM 3334 C CA . LEU B 1 80 ? 19.109 8.43 11.156 1 94.25 80 LEU B CA 1
ATOM 3335 C C . LEU B 1 80 ? 20.141 7.781 10.242 1 94.25 80 LEU B C 1
ATOM 3337 O O . LEU B 1 80 ? 20.109 6.566 10.023 1 94.25 80 LEU B O 1
ATOM 3341 N N . SER B 1 81 ? 21.062 8.539 9.75 1 90.94 81 SER B N 1
ATOM 3342 C CA . SER B 1 81 ? 22.031 8.016 8.773 1 90.94 81 SER B CA 1
ATOM 3343 C C . SER B 1 81 ? 22.797 6.832 9.344 1 90.94 81 SER B C 1
ATOM 3345 O O . SER B 1 81 ? 23.016 5.836 8.648 1 90.94 81 SER B O 1
ATOM 3347 N N . ASP B 1 82 ? 23.156 6.949 10.547 1 91.94 82 ASP B N 1
ATOM 3348 C CA . ASP B 1 82 ? 23.906 5.871 11.172 1 91.94 82 ASP B CA 1
ATOM 3349 C C . ASP B 1 82 ? 23.062 4.605 11.297 1 91.94 82 ASP B C 1
ATOM 3351 O O . ASP B 1 82 ? 23.547 3.5 11.055 1 91.94 82 ASP B O 1
ATOM 3355 N N . GLU B 1 83 ? 21.844 4.785 11.727 1 93.38 83 GLU B N 1
ATOM 3356 C CA . GLU B 1 83 ? 20.953 3.643 11.859 1 93.38 83 GLU B CA 1
ATOM 3357 C C . GLU B 1 83 ? 20.688 2.979 10.516 1 93.38 83 GLU B C 1
ATOM 3359 O O . GLU B 1 83 ? 20.609 1.75 10.422 1 93.38 83 GLU B O 1
ATOM 3364 N N . ILE B 1 84 ? 20.547 3.787 9.477 1 92.44 84 ILE B N 1
ATOM 3365 C CA . ILE B 1 84 ? 20.328 3.266 8.133 1 92.44 84 ILE B CA 1
ATOM 3366 C C . ILE B 1 84 ? 21.531 2.439 7.699 1 92.44 84 ILE B C 1
ATOM 3368 O O . ILE B 1 84 ? 21.375 1.375 7.094 1 92.44 84 ILE B O 1
ATOM 3372 N N . ASN B 1 85 ? 22.719 2.842 8.062 1 90.69 85 ASN B N 1
ATOM 3373 C CA . ASN B 1 85 ? 23.938 2.129 7.699 1 90.69 85 ASN B CA 1
ATOM 3374 C C . ASN B 1 85 ? 24.094 0.831 8.484 1 90.69 85 ASN B C 1
ATOM 3376 O O . ASN B 1 85 ? 24.531 -0.181 7.941 1 90.69 85 ASN B O 1
ATOM 3380 N N . LYS B 1 86 ? 23.703 0.871 9.688 1 93.88 86 LYS B N 1
ATOM 3381 C CA . LYS B 1 86 ? 23.906 -0.275 10.57 1 93.88 86 LYS B CA 1
ATOM 3382 C C . LYS B 1 86 ?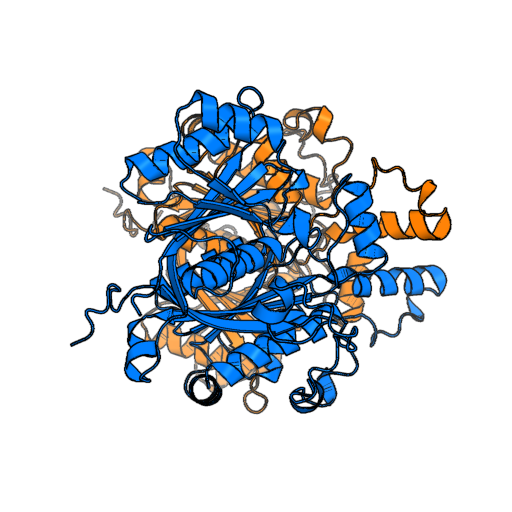 22.859 -1.358 10.297 1 93.88 86 LYS B C 1
ATOM 3384 O O . LYS B 1 86 ? 23.188 -2.547 10.289 1 93.88 86 LYS B O 1
ATOM 3389 N N . THR B 1 87 ? 21.625 -0.92 10.164 1 93.56 87 THR B N 1
ATOM 3390 C CA . THR B 1 87 ? 20.547 -1.882 9.977 1 93.56 87 THR B CA 1
ATOM 3391 C C . THR B 1 87 ? 19.625 -1.451 8.836 1 93.56 87 THR B C 1
ATOM 3393 O O . THR B 1 87 ? 18.438 -1.198 9.055 1 93.56 87 THR B O 1
ATOM 3396 N N . PRO B 1 88 ? 20.125 -1.476 7.57 1 91.81 88 PRO B N 1
ATOM 3397 C CA . PRO B 1 88 ? 19.344 -0.972 6.438 1 91.81 88 PRO B CA 1
ATOM 3398 C C . PRO B 1 88 ? 18.062 -1.777 6.191 1 91.81 88 PRO B C 1
ATOM 3400 O O . PRO B 1 88 ? 17.094 -1.245 5.664 1 91.81 88 PRO B O 1
ATOM 3403 N N . GLN B 1 89 ? 17.984 -3.031 6.664 1 88.69 89 GLN B N 1
ATOM 3404 C CA . GLN B 1 89 ? 16.844 -3.902 6.449 1 88.69 89 GLN B CA 1
ATOM 3405 C C . GLN B 1 89 ? 15.703 -3.559 7.41 1 88.69 89 GLN B C 1
ATOM 3407 O O . GLN B 1 89 ? 14.562 -3.979 7.207 1 88.69 89 GLN B O 1
ATOM 3412 N N . ARG B 1 90 ? 16.047 -2.789 8.469 1 94.75 90 ARG B N 1
ATOM 3413 C CA . ARG B 1 90 ? 15.062 -2.48 9.508 1 94.75 90 ARG B CA 1
ATOM 3414 C C . ARG B 1 90 ? 14.484 -1.085 9.32 1 94.75 90 ARG B C 1
ATOM 3416 O O . ARG B 1 90 ? 13.82 -0.554 10.211 1 94.75 90 ARG B O 1
ATOM 3423 N N . VAL B 1 91 ? 14.805 -0.479 8.195 1 95.44 91 VAL B N 1
ATOM 3424 C CA . VAL B 1 91 ? 14.25 0.824 7.844 1 95.44 91 VAL B CA 1
ATOM 3425 C C . VAL B 1 91 ? 13.344 0.688 6.621 1 95.44 91 VAL B C 1
ATOM 3427 O O . VAL B 1 91 ? 13.75 0.14 5.598 1 95.44 91 VAL B O 1
ATOM 3430 N N . GLY B 1 92 ? 12.062 1.135 6.746 1 94.62 92 GLY B N 1
ATOM 3431 C CA . GLY B 1 92 ? 11.117 1.063 5.645 1 94.62 92 GLY B CA 1
ATOM 3432 C C . GLY B 1 92 ? 10.867 2.406 4.988 1 94.62 92 GLY B C 1
ATOM 3433 O O . GLY B 1 92 ? 11.016 3.453 5.625 1 94.62 92 GLY B O 1
ATOM 3434 N N . LEU B 1 93 ? 10.523 2.348 3.668 1 93.5 93 LEU B N 1
ATOM 3435 C CA . LEU B 1 93 ? 10.188 3.52 2.869 1 93.5 93 LEU B CA 1
ATOM 3436 C C . LEU B 1 93 ? 8.766 3.416 2.324 1 93.5 93 LEU B C 1
ATOM 3438 O O . LEU B 1 93 ? 8.414 2.42 1.69 1 93.5 93 LEU B O 1
ATOM 3442 N N . TYR B 1 94 ? 7.965 4.465 2.592 1 93.19 94 TYR B N 1
ATOM 3443 C CA . TYR B 1 94 ? 6.559 4.461 2.211 1 93.19 94 TYR B CA 1
ATOM 3444 C C . TYR B 1 94 ? 6.191 5.738 1.462 1 93.19 94 TYR B C 1
ATOM 3446 O O . TYR B 1 94 ? 6.469 6.844 1.935 1 93.19 94 TYR B O 1
ATOM 3454 N N . ASP B 1 95 ? 5.609 5.52 0.334 1 91.25 95 ASP B N 1
ATOM 3455 C CA . ASP B 1 95 ? 5.168 6.645 -0.487 1 91.25 95 ASP B CA 1
ATOM 3456 C C . ASP B 1 95 ? 3.648 6.664 -0.618 1 91.25 95 ASP B C 1
ATOM 3458 O O . ASP B 1 95 ? 3.062 5.789 -1.256 1 91.25 95 ASP B O 1
ATOM 3462 N N . GLY B 1 96 ? 3.014 7.613 0.077 1 89.69 96 GLY B N 1
ATOM 3463 C CA . GLY B 1 96 ? 1.608 7.875 -0.185 1 89.69 96 GLY B CA 1
ATOM 3464 C C . GLY B 1 96 ? 1.381 8.742 -1.408 1 89.69 96 GLY B C 1
ATOM 3465 O O . GLY B 1 96 ? 1.757 9.914 -1.421 1 89.69 96 GLY B O 1
ATOM 3466 N N . THR B 1 97 ? 0.767 8.133 -2.506 1 80.19 97 THR B N 1
ATOM 3467 C CA . THR B 1 97 ? 0.717 8.883 -3.76 1 80.19 97 THR B CA 1
ATOM 3468 C C . THR B 1 97 ? -0.626 8.68 -4.453 1 80.19 97 THR B C 1
ATOM 3470 O O . THR B 1 97 ? -1.325 7.699 -4.195 1 80.19 97 THR B O 1
ATOM 3473 N N . GLU B 1 98 ? -1.076 9.75 -5.156 1 67.69 98 GLU B N 1
ATOM 3474 C CA . GLU B 1 98 ? -2.201 9.586 -6.074 1 67.69 98 GLU B CA 1
ATOM 3475 C C . GLU B 1 98 ? -1.723 9.469 -7.516 1 67.69 98 GLU B C 1
ATOM 3477 O O . GLU B 1 98 ? -2.521 9.562 -8.453 1 67.69 98 GLU B O 1
ATOM 3482 N N . LEU B 1 99 ? -0.493 9.008 -7.691 1 55.38 99 LEU B N 1
ATOM 3483 C CA . LEU B 1 99 ? 0.135 8.773 -8.984 1 55.38 99 LEU B CA 1
ATOM 3484 C C . LEU B 1 99 ? 0.326 10.078 -9.75 1 55.38 99 LEU B C 1
ATOM 3486 O O . LEU B 1 99 ? 0.204 10.109 -10.977 1 55.38 99 LEU B O 1
ATOM 3490 N N . SER B 1 100 ? 0.394 11.195 -9.102 1 49.19 100 SER B N 1
ATOM 3491 C CA . SER B 1 100 ? 0.643 12.492 -9.727 1 49.19 100 SER B CA 1
ATOM 3492 C C . SER B 1 100 ? 1.925 12.469 -10.547 1 49.19 100 SER B C 1
ATOM 3494 O O . SER B 1 100 ? 2.154 13.359 -11.375 1 49.19 100 SER B O 1
ATOM 3496 N N . ASN B 1 101 ? 2.717 11.508 -10.367 1 48.31 101 ASN B N 1
ATOM 3497 C CA . ASN B 1 101 ? 4.043 11.516 -10.977 1 48.31 101 ASN B CA 1
ATOM 3498 C C . ASN B 1 101 ? 4.02 10.93 -12.383 1 48.31 101 ASN B C 1
ATOM 3500 O O . ASN B 1 101 ? 5.07 10.672 -12.969 1 48.31 101 ASN B O 1
ATOM 3504 N N . LEU B 1 102 ? 2.781 10.766 -12.734 1 48.41 102 LEU B N 1
ATOM 3505 C CA . LEU B 1 102 ? 2.656 9.992 -13.969 1 48.41 102 LEU B CA 1
ATOM 3506 C C . LEU B 1 102 ? 3.008 10.844 -15.18 1 48.41 102 LEU B C 1
ATOM 3508 O O . LEU B 1 102 ? 3.049 10.344 -16.312 1 48.41 102 LEU B O 1
ATOM 3512 N N . GLU B 1 103 ? 3.244 12.102 -14.812 1 44.91 103 GLU B N 1
ATOM 3513 C CA . GLU B 1 103 ? 3.588 12.938 -15.961 1 44.91 103 GLU B CA 1
ATOM 3514 C C . GLU B 1 103 ? 4.633 12.258 -16.844 1 44.91 103 GLU B C 1
ATOM 3516 O O . GLU B 1 103 ? 4.574 12.352 -18.078 1 44.91 103 GLU B O 1
ATOM 3521 N N . ASP B 1 104 ? 5.59 11.734 -16.109 1 42.5 104 ASP B N 1
ATOM 3522 C CA . ASP B 1 104 ? 6.691 11.211 -16.906 1 42.5 104 ASP B CA 1
ATOM 3523 C C . ASP B 1 104 ? 6.223 10.055 -17.797 1 42.5 104 ASP B C 1
ATOM 3525 O O . ASP B 1 104 ? 6.742 9.867 -18.906 1 42.5 104 ASP B O 1
ATOM 3529 N N . CYS B 1 105 ? 5.258 9.406 -17.234 1 43.34 105 CYS B N 1
ATOM 3530 C CA . CYS B 1 105 ? 4.719 8.32 -18.031 1 43.34 105 CYS B CA 1
ATOM 3531 C C . CYS B 1 105 ? 4.035 8.859 -19.281 1 43.34 105 CYS B C 1
ATOM 3533 O O . CYS B 1 105 ? 4.125 8.2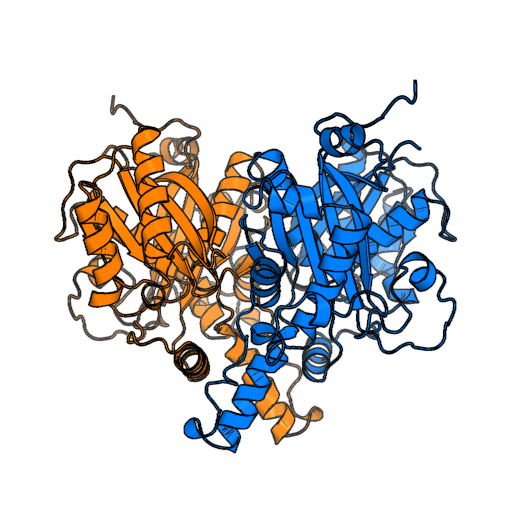5 -20.359 1 43.34 105 CYS B O 1
ATOM 3535 N N . PHE B 1 106 ? 3.514 10.102 -19.078 1 42.88 106 PHE B N 1
ATOM 3536 C CA . PHE B 1 106 ? 2.717 10.688 -20.156 1 42.88 106 PHE B CA 1
ATOM 3537 C C . PHE B 1 106 ? 3.611 11.352 -21.203 1 42.88 106 PHE B C 1
ATOM 3539 O O . PHE B 1 106 ? 3.287 11.367 -22.391 1 42.88 106 PHE B O 1
ATOM 3546 N N . VAL B 1 107 ? 4.496 11.922 -20.625 1 40.22 107 VAL B N 1
ATOM 3547 C CA . VAL B 1 107 ? 5.375 12.602 -21.578 1 40.22 107 VAL B CA 1
ATOM 3548 C C . VAL B 1 107 ? 5.945 11.594 -22.562 1 40.22 107 VAL B C 1
ATOM 3550 O O . VAL B 1 107 ? 6.098 11.898 -23.75 1 40.22 107 VAL B O 1
ATOM 3553 N N . PHE B 1 108 ? 6.07 10.43 -22.047 1 39.78 108 PHE B N 1
ATOM 3554 C CA . PHE B 1 108 ? 6.531 9.391 -22.953 1 39.78 108 PHE B CA 1
ATOM 3555 C C . PHE B 1 108 ? 5.527 9.164 -24.078 1 39.78 108 PHE B C 1
ATOM 3557 O O . PHE B 1 108 ? 5.914 9.008 -25.234 1 39.78 108 PHE B O 1
ATOM 3564 N N . ASP B 1 109 ? 4.324 9.055 -23.672 1 41.31 109 ASP B N 1
ATOM 3565 C CA . ASP B 1 109 ? 3.303 8.773 -24.672 1 41.31 109 ASP B CA 1
ATOM 3566 C C . ASP B 1 109 ? 3.252 9.875 -25.734 1 41.31 109 ASP B C 1
ATOM 3568 O O . ASP B 1 109 ? 3.143 9.594 -26.922 1 41.31 109 ASP B O 1
ATOM 3572 N N . LEU B 1 110 ? 3.332 11.07 -25.219 1 39.41 110 LEU B N 1
ATOM 3573 C CA . LEU B 1 110 ? 3.221 12.148 -26.188 1 39.41 110 LEU B CA 1
ATOM 3574 C C . LEU B 1 110 ? 4.379 12.109 -27.188 1 39.41 110 LEU B C 1
ATOM 3576 O O . LEU B 1 110 ? 4.188 12.344 -28.375 1 39.41 110 LEU B O 1
ATOM 3580 N N . THR B 1 111 ? 5.438 11.773 -26.609 1 38.38 111 THR B N 1
ATOM 3581 C CA . THR B 1 111 ? 6.586 11.742 -27.5 1 38.38 111 THR B CA 1
ATOM 3582 C C . THR B 1 111 ? 6.527 10.508 -28.406 1 38.38 111 THR B C 1
ATOM 3584 O O . THR B 1 111 ? 6.859 10.586 -29.594 1 38.38 111 THR B O 1
ATOM 3587 N N . ALA B 1 112 ? 6.059 9.391 -27.797 1 39.34 112 ALA B N 1
ATOM 3588 C CA . ALA B 1 112 ? 5.938 8.18 -28.594 1 39.34 112 ALA B CA 1
ATOM 3589 C C . ALA B 1 112 ? 4.879 8.344 -29.672 1 39.34 112 ALA B C 1
ATOM 3591 O O . ALA B 1 112 ? 5.059 7.867 -30.797 1 39.34 112 ALA B O 1
ATOM 3592 N N . LYS B 1 113 ? 3.738 8.852 -29.312 1 39.84 113 LYS B N 1
ATOM 3593 C CA . LYS B 1 113 ? 2.67 9.07 -30.281 1 39.84 113 LYS B CA 1
ATOM 3594 C C . LYS B 1 113 ? 3.092 10.078 -31.344 1 39.84 113 LYS B C 1
ATOM 3596 O O . LYS B 1 113 ? 2.773 9.906 -32.531 1 39.84 113 LYS B O 1
ATOM 3601 N N . ASN B 1 114 ? 3.617 11.07 -30.859 1 39.75 114 ASN B N 1
ATOM 3602 C CA . ASN B 1 114 ? 3.918 12.117 -31.828 1 39.75 114 ASN B CA 1
ATOM 3603 C C . ASN B 1 114 ? 5.164 11.789 -32.656 1 39.75 114 ASN B C 1
ATOM 3605 O O .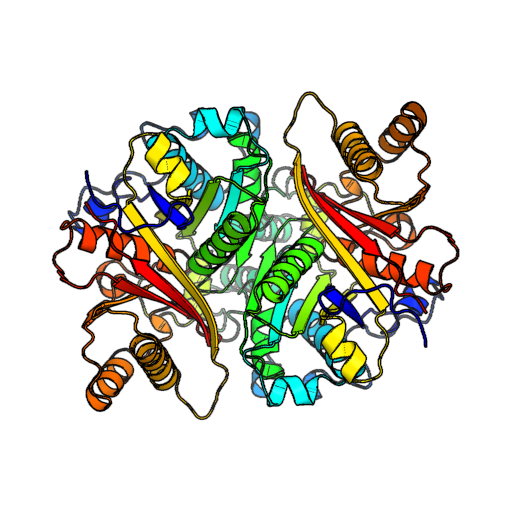 ASN B 1 114 ? 5.281 12.195 -33.812 1 39.75 114 ASN B O 1
ATOM 3609 N N . GLN B 1 115 ? 6.039 11.125 -31.984 1 40.59 115 GLN B N 1
ATOM 3610 C CA . GLN B 1 115 ? 7.27 10.969 -32.75 1 40.59 115 GLN B CA 1
ATOM 3611 C C . GLN B 1 115 ? 7.551 9.492 -33.031 1 40.59 115 GLN B C 1
ATOM 3613 O O . GLN B 1 115 ? 8.523 9.164 -33.719 1 40.59 115 GLN B O 1
ATOM 3618 N N . GLY B 1 116 ? 6.594 8.586 -32.906 1 37.5 116 GLY B N 1
ATOM 3619 C CA . GLY B 1 116 ? 6.742 7.16 -33.156 1 37.5 116 GLY B CA 1
ATOM 3620 C C . GLY B 1 116 ? 7.43 6.43 -32 1 37.5 116 GLY B C 1
ATOM 3621 O O . GLY B 1 116 ? 8.156 7.039 -31.219 1 37.5 116 GLY B O 1
ATOM 3622 N N . PRO B 1 117 ? 6.977 5.203 -31.75 1 39.16 117 PRO B N 1
ATOM 3623 C CA . PRO B 1 117 ? 7.566 4.395 -30.672 1 39.16 117 PRO B CA 1
ATOM 3624 C C . PRO B 1 117 ? 9.094 4.414 -30.688 1 39.16 117 PRO B C 1
ATOM 3626 O O . PRO B 1 117 ? 9.727 4.238 -29.656 1 39.16 117 PRO B O 1
ATOM 3629 N N . ASP B 1 118 ? 9.68 4.5 -31.781 1 33.47 118 ASP B N 1
ATOM 3630 C CA . ASP B 1 118 ? 11.117 4.387 -32 1 33.47 118 ASP B CA 1
ATOM 3631 C C . ASP B 1 118 ? 11.859 5.594 -31.422 1 33.47 118 ASP B C 1
ATOM 3633 O O . ASP B 1 118 ? 13.086 5.574 -31.281 1 33.47 118 ASP B O 1
ATOM 3637 N N . ARG B 1 119 ? 11.305 6.641 -31.547 1 31.83 119 ARG B N 1
ATOM 3638 C CA . ARG B 1 119 ? 12.078 7.793 -31.094 1 31.83 119 ARG B CA 1
ATOM 3639 C C . ARG B 1 119 ? 11.844 8.062 -29.609 1 31.83 119 ARG B C 1
ATOM 3641 O O . ARG B 1 119 ? 12.195 9.133 -29.109 1 31.83 119 ARG B O 1
ATOM 3648 N N . VAL B 1 120 ? 11.062 7.457 -29.016 1 37.12 120 VAL B N 1
ATOM 3649 C CA . VAL B 1 120 ? 11.016 7.539 -27.562 1 37.12 120 VAL B CA 1
ATOM 3650 C C . VAL B 1 120 ? 12.289 6.926 -26.969 1 37.12 120 VAL B C 1
ATOM 3652 O O . VAL B 1 120 ? 12.633 5.781 -27.281 1 37.12 120 VAL B O 1
ATOM 3655 N N . SER B 1 121 ? 13.305 7.719 -26.891 1 30.14 121 SER B N 1
ATOM 3656 C CA . SER B 1 121 ? 14.523 7.223 -26.266 1 30.14 121 SER B CA 1
ATOM 3657 C C . SER B 1 121 ? 14.211 6.309 -25.078 1 30.14 121 SER B C 1
ATOM 3659 O O . SER B 1 121 ? 13.383 6.645 -24.234 1 30.14 121 SER B O 1
ATOM 3661 N N . PRO B 1 122 ? 14.445 5.039 -25.297 1 33.75 122 PRO B N 1
ATOM 3662 C CA . PRO B 1 122 ? 14.359 4.074 -24.203 1 33.75 122 PRO B CA 1
ATOM 3663 C C . PRO B 1 122 ? 14.758 4.672 -22.859 1 33.75 122 PRO B C 1
ATOM 3665 O O . PRO B 1 122 ? 14.273 4.23 -21.812 1 33.75 122 PRO B O 1
ATOM 3668 N N . MET B 1 123 ? 15.82 5.516 -22.984 1 30.05 123 MET B N 1
ATOM 3669 C CA . MET B 1 123 ? 16.359 6.016 -21.719 1 30.05 123 MET B CA 1
ATOM 3670 C C . MET B 1 123 ? 15.312 6.844 -20.969 1 30.05 123 MET B C 1
ATOM 3672 O O . MET B 1 123 ? 15.422 7.051 -19.766 1 30.05 123 MET B O 1
ATOM 3676 N N . LYS B 1 124 ? 14.508 7.262 -21.891 1 32.22 124 LYS B N 1
ATOM 3677 C CA . LYS B 1 124 ? 13.5 8.141 -21.297 1 32.22 124 LYS B CA 1
ATOM 3678 C C . LYS B 1 124 ? 12.297 7.336 -20.797 1 32.22 124 LYS B C 1
ATOM 3680 O O . LYS B 1 124 ? 11.258 7.91 -20.469 1 32.22 124 LYS B O 1
ATOM 3685 N N . ALA B 1 125 ? 12.273 6.109 -21.25 1 32.81 125 ALA B N 1
ATOM 3686 C CA . ALA B 1 125 ? 11.25 5.203 -20.734 1 32.81 125 ALA B CA 1
ATOM 3687 C C . ALA B 1 125 ? 11.312 5.125 -19.203 1 32.81 125 ALA B C 1
ATOM 3689 O O . ALA B 1 125 ? 11.922 4.207 -18.641 1 32.81 125 ALA B O 1
ATOM 3690 N N . PRO B 1 126 ? 11.984 5.98 -18.641 1 35.88 126 PRO B N 1
ATOM 3691 C CA . PRO B 1 126 ? 12.289 5.926 -17.203 1 35.88 126 PRO B CA 1
ATOM 3692 C C . PRO B 1 126 ? 11.148 5.332 -16.391 1 35.88 126 PRO B C 1
ATOM 3694 O O . PRO B 1 126 ? 11.336 4.316 -15.711 1 35.88 126 PRO B O 1
ATOM 3697 N N . SER B 1 127 ? 10.875 6.336 -15.367 1 35.91 127 SER B N 1
ATOM 3698 C CA . SER B 1 127 ? 10.43 6.488 -13.984 1 35.91 127 SER B CA 1
ATOM 3699 C C . SER B 1 127 ? 8.922 6.285 -13.867 1 35.91 127 SER B C 1
ATOM 3701 O O . SER B 1 127 ? 8.281 6.871 -12.992 1 35.91 127 SER B O 1
ATOM 3703 N N . THR B 1 128 ? 8.414 5.797 -14.977 1 39.66 128 THR B N 1
ATOM 3704 C CA . THR B 1 128 ? 6.957 5.734 -14.961 1 39.66 128 THR B CA 1
ATOM 3705 C C . THR B 1 128 ? 6.473 4.707 -13.945 1 39.66 128 THR B C 1
ATOM 3707 O O . THR B 1 128 ? 5.301 4.324 -13.945 1 39.66 128 THR B O 1
ATOM 3710 N N . ILE B 1 129 ? 7.434 4.242 -13.211 1 46.91 129 ILE B N 1
ATOM 3711 C CA . ILE B 1 129 ? 6.969 3.252 -12.25 1 46.91 129 ILE B CA 1
ATOM 3712 C C . ILE B 1 129 ? 6.402 3.957 -11.016 1 46.91 129 ILE B C 1
ATOM 3714 O O . ILE B 1 129 ? 7.016 4.887 -10.492 1 46.91 129 ILE B O 1
ATOM 3718 N N . ALA B 1 130 ? 5.164 3.766 -10.836 1 54.59 130 ALA B N 1
ATOM 3719 C CA . ALA B 1 130 ? 4.441 4.359 -9.711 1 54.59 130 ALA B CA 1
ATOM 3720 C C . ALA B 1 130 ? 5.262 4.281 -8.43 1 54.59 130 ALA B C 1
ATOM 3722 O O . ALA B 1 130 ? 5.184 5.172 -7.574 1 54.59 130 ALA B O 1
ATOM 3723 N N . ASN B 1 131 ? 6.203 3.316 -8.391 1 59.22 131 ASN B N 1
ATOM 3724 C CA . ASN B 1 131 ? 6.953 3.232 -7.141 1 59.22 131 ASN B CA 1
ATOM 3725 C C . ASN B 1 131 ? 8.367 3.771 -7.301 1 59.22 131 ASN B C 1
ATOM 3727 O O . ASN B 1 131 ? 9.266 3.416 -6.531 1 59.22 131 ASN B O 1
ATOM 3731 N N . ALA B 1 132 ? 8.531 4.637 -8.188 1 64.94 132 ALA B N 1
ATOM 3732 C CA . ALA B 1 132 ? 9.852 5.145 -8.539 1 64.94 132 ALA B CA 1
ATOM 3733 C C . ALA B 1 132 ? 10.445 5.977 -7.402 1 64.94 132 ALA B C 1
ATOM 3735 O O . ALA B 1 132 ? 11.633 5.863 -7.098 1 64.94 132 ALA B O 1
ATOM 3736 N N . ALA B 1 133 ? 9.594 6.664 -6.816 1 75.62 133 ALA B N 1
ATOM 3737 C CA . ALA B 1 133 ? 10.094 7.578 -5.797 1 75.62 133 ALA B CA 1
ATOM 3738 C C . ALA B 1 133 ? 10.688 6.816 -4.617 1 75.62 133 ALA B C 1
ATOM 3740 O O . ALA B 1 133 ? 11.844 7.039 -4.246 1 75.62 133 ALA B O 1
ATOM 3741 N N . ALA B 1 134 ? 9.969 5.863 -4.121 1 77.81 134 ALA B N 1
ATOM 3742 C CA . ALA B 1 134 ? 10.438 5.086 -2.979 1 77.81 134 ALA B CA 1
ATOM 3743 C C . ALA B 1 134 ? 11.648 4.238 -3.357 1 77.81 134 ALA B C 1
ATOM 3745 O O . ALA B 1 134 ? 12.594 4.102 -2.572 1 77.81 134 ALA B O 1
ATOM 3746 N N . SER B 1 135 ? 11.625 3.74 -4.504 1 75.12 135 SER B N 1
ATOM 3747 C CA . SER B 1 135 ? 12.727 2.902 -4.957 1 75.12 135 SER B CA 1
ATOM 3748 C C . SER B 1 135 ? 14.008 3.717 -5.129 1 75.12 135 SER B C 1
ATOM 3750 O O . SER B 1 135 ? 15.094 3.268 -4.75 1 75.12 135 SER B O 1
ATOM 3752 N N . GLN B 1 136 ? 13.828 4.855 -5.711 1 75.19 136 GLN B N 1
ATOM 3753 C CA . GLN B 1 136 ? 14.992 5.727 -5.875 1 75.19 136 GLN B CA 1
ATOM 3754 C C . GLN B 1 136 ? 15.562 6.145 -4.527 1 75.19 136 GLN B C 1
ATOM 3756 O O . GLN B 1 136 ? 16.781 6.234 -4.363 1 75.19 136 GLN B O 1
ATOM 3761 N N . MET B 1 137 ? 14.703 6.391 -3.668 1 84.19 137 MET B N 1
ATOM 3762 C CA . MET B 1 137 ? 15.148 6.777 -2.33 1 84.19 137 MET B CA 1
ATOM 3763 C C . MET B 1 137 ? 15.898 5.633 -1.654 1 84.19 137 MET B C 1
ATOM 3765 O O . MET B 1 137 ? 16.844 5.867 -0.894 1 84.19 137 MET B O 1
ATOM 3769 N N . ALA B 1 138 ? 15.414 4.438 -1.858 1 83.5 138 ALA B N 1
ATOM 3770 C CA . ALA B 1 138 ? 16.078 3.266 -1.295 1 83.5 138 ALA B CA 1
ATOM 3771 C C . ALA B 1 138 ? 17.531 3.166 -1.788 1 83.5 138 ALA B C 1
ATOM 3773 O O . ALA B 1 138 ? 18.438 2.912 -1.002 1 83.5 138 ALA B O 1
ATOM 3774 N N . ILE B 1 139 ? 17.688 3.412 -3.025 1 77 139 ILE B N 1
ATOM 3775 C CA . ILE B 1 139 ? 19 3.357 -3.635 1 77 139 ILE B CA 1
ATOM 3776 C C . ILE B 1 139 ? 19.875 4.477 -3.07 1 77 139 ILE B C 1
ATOM 3778 O O . ILE B 1 139 ? 21.016 4.234 -2.662 1 77 139 ILE B O 1
ATOM 3782 N N . GLN B 1 140 ? 19.312 5.645 -2.975 1 77.56 140 GLN B N 1
ATOM 3783 C CA . GLN B 1 140 ? 20.078 6.82 -2.586 1 77.56 140 GLN B CA 1
ATOM 3784 C C . GLN B 1 140 ? 20.469 6.766 -1.109 1 77.56 140 GLN B C 1
ATOM 3786 O O . GLN B 1 140 ? 21.547 7.199 -0.728 1 77.56 140 GLN B O 1
ATOM 3791 N N . ALA B 1 141 ? 19.594 6.246 -0.306 1 85.69 141 ALA B N 1
ATOM 3792 C CA . ALA B 1 141 ? 19.812 6.277 1.137 1 85.69 141 ALA B CA 1
ATOM 3793 C C . ALA B 1 141 ? 20.391 4.957 1.632 1 85.69 141 ALA B C 1
ATOM 3795 O O . ALA B 1 141 ? 20.844 4.859 2.775 1 85.69 141 ALA B O 1
ATOM 3796 N N . GLY B 1 142 ? 20.406 3.951 0.759 1 83.44 142 GLY B N 1
ATOM 3797 C CA . GLY B 1 142 ? 20.891 2.635 1.15 1 83.44 142 GLY B CA 1
ATOM 3798 C C . GLY B 1 142 ? 19.922 1.889 2.047 1 83.44 142 GLY B C 1
ATOM 3799 O O . GLY B 1 142 ? 20.328 1.096 2.895 1 83.44 142 GLY B O 1
ATOM 3800 N N . ILE B 1 143 ? 18.688 2.168 1.95 1 89.06 143 ILE B N 1
ATOM 3801 C CA . ILE B 1 143 ? 17.656 1.518 2.748 1 89.06 143 ILE B CA 1
ATOM 3802 C C . ILE B 1 143 ? 17.25 0.198 2.092 1 89.06 143 ILE B C 1
ATOM 3804 O O . ILE B 1 143 ? 17.062 0.137 0.877 1 89.06 143 ILE B O 1
ATOM 3808 N N . LYS B 1 144 ? 17.109 -0.888 2.92 1 88.19 144 LYS B N 1
ATOM 3809 C CA . LYS B 1 144 ? 16.906 -2.217 2.346 1 88.19 144 LYS B CA 1
ATOM 3810 C C . LYS B 1 144 ? 15.664 -2.887 2.934 1 88.19 144 LYS B C 1
ATOM 3812 O O . LYS B 1 144 ? 15.43 -4.078 2.709 1 88.19 144 LYS B O 1
ATOM 3817 N N . GLY B 1 145 ? 14.859 -2.154 3.701 1 90.06 145 GLY B N 1
ATOM 3818 C CA . GLY B 1 145 ? 13.602 -2.668 4.203 1 90.06 145 GLY B CA 1
ATOM 3819 C C . GLY B 1 145 ? 12.469 -2.559 3.195 1 90.06 145 GLY B C 1
ATOM 3820 O O . GLY B 1 145 ? 12.711 -2.408 1.996 1 90.06 145 GLY B O 1
ATOM 3821 N N . PRO B 1 146 ? 11.242 -2.715 3.666 1 87.5 146 PRO B N 1
ATOM 3822 C CA . PRO B 1 146 ? 10.102 -2.594 2.762 1 87.5 146 PRO B CA 1
ATOM 3823 C C . PRO B 1 146 ? 10.039 -1.235 2.068 1 87.5 146 PRO B C 1
ATOM 3825 O O . PRO B 1 146 ? 10.32 -0.207 2.689 1 87.5 146 PRO B O 1
ATOM 3828 N N . ASN B 1 147 ? 9.742 -1.304 0.773 1 85.88 147 ASN B N 1
ATOM 3829 C CA . ASN B 1 147 ? 9.648 -0.095 -0.038 1 85.88 147 ASN B CA 1
ATOM 3830 C C . ASN B 1 147 ? 8.539 -0.206 -1.082 1 85.88 147 ASN B C 1
ATOM 3832 O O . ASN B 1 147 ? 8.586 -1.08 -1.949 1 85.88 147 ASN B O 1
ATOM 3836 N N . PHE B 1 148 ? 7.496 0.689 -0.95 1 83 148 PHE B N 1
ATOM 3837 C CA . PHE B 1 148 ? 6.422 0.66 -1.937 1 83 148 PHE B CA 1
ATOM 3838 C C . PHE B 1 148 ? 5.57 1.921 -1.849 1 83 148 PHE B C 1
ATOM 3840 O O . PHE B 1 148 ? 5.773 2.752 -0.961 1 83 148 PHE B O 1
ATOM 3847 N N . SER B 1 149 ? 4.777 2.08 -2.863 1 85.62 149 SER B N 1
ATOM 3848 C CA . SER B 1 149 ? 3.828 3.186 -2.91 1 85.62 149 SER B CA 1
ATOM 3849 C C . SER B 1 149 ? 2.398 2.697 -2.699 1 85.62 149 SER B C 1
ATOM 3851 O O . SER B 1 149 ? 2.047 1.592 -3.117 1 85.62 149 SER B O 1
ATOM 3853 N N . VAL B 1 150 ? 1.686 3.502 -2.016 1 87.38 150 VAL B N 1
ATOM 3854 C CA . VAL B 1 150 ? 0.287 3.168 -1.768 1 87.38 150 VAL B CA 1
ATOM 3855 C C . VAL B 1 150 ? -0.611 4.293 -2.277 1 87.38 150 VAL B C 1
ATOM 3857 O O . VAL B 1 150 ? -0.275 5.473 -2.146 1 87.38 150 VAL B O 1
ATOM 3860 N N . CYS B 1 151 ? -1.693 3.855 -2.896 1 82.94 151 CYS B N 1
ATOM 3861 C CA . CYS B 1 151 ? -2.678 4.793 -3.426 1 82.94 151 CYS B CA 1
ATOM 3862 C C . CYS B 1 151 ? -4.055 4.531 -2.83 1 82.94 151 CYS B C 1
ATOM 3864 O O . CYS B 1 151 ? -4.617 3.449 -3.008 1 82.94 151 CYS B O 1
ATOM 3866 N N . ALA B 1 152 ? -4.543 5.52 -2.088 1 82.06 152 ALA B N 1
ATOM 3867 C CA . ALA B 1 152 ? -5.887 5.504 -1.52 1 82.06 152 ALA B CA 1
ATOM 3868 C C . ALA B 1 152 ? -6.609 6.824 -1.779 1 82.06 152 ALA B C 1
ATOM 3870 O O . ALA B 1 152 ? -7.164 7.43 -0.858 1 82.06 152 ALA B O 1
ATOM 3871 N N . GLY B 1 153 ? -6.512 7.281 -3.023 1 78.88 153 GLY B N 1
ATOM 3872 C CA . GLY B 1 153 ? -7.078 8.586 -3.342 1 78.88 153 GLY B CA 1
ATOM 3873 C C . GLY B 1 153 ? -6.461 9.719 -2.537 1 78.88 153 GLY B C 1
ATOM 3874 O O . GLY B 1 153 ? -5.234 9.82 -2.439 1 78.88 153 GLY B O 1
ATOM 3875 N N . MET B 1 154 ? -7.355 10.531 -2.002 1 81.56 154 MET B N 1
ATOM 3876 C CA . MET B 1 154 ? -6.887 11.688 -1.244 1 81.56 154 MET B CA 1
ATOM 3877 C C . MET B 1 154 ? -6.434 11.273 0.152 1 81.56 154 MET B C 1
ATOM 3879 O O . MET B 1 154 ? -5.793 12.055 0.856 1 81.56 154 MET B O 1
ATOM 3883 N N . ALA B 1 155 ? -6.605 10.016 0.466 1 88.56 155 ALA B N 1
ATOM 3884 C CA . ALA B 1 155 ? -6.219 9.531 1.789 1 88.56 155 ALA B CA 1
ATOM 3885 C C . ALA B 1 155 ? -4.906 8.766 1.729 1 88.56 155 ALA B C 1
ATOM 3887 O O . ALA B 1 155 ? -4.531 8.086 2.691 1 88.56 155 ALA B O 1
ATOM 3888 N N . GLY B 1 156 ? -4.23 8.906 0.697 1 89.06 156 GLY B N 1
ATOM 3889 C CA . GLY B 1 156 ? -3.053 8.102 0.431 1 89.06 156 GLY B CA 1
ATOM 3890 C C . GLY B 1 156 ? -1.954 8.281 1.462 1 89.06 156 GLY B C 1
ATOM 3891 O O . GLY B 1 156 ? -1.278 7.324 1.835 1 89.06 156 GLY B O 1
ATOM 3892 N N . SER B 1 157 ? -1.706 9.477 1.921 1 95.06 157 SER B N 1
ATOM 3893 C CA . SER B 1 157 ? -0.615 9.711 2.85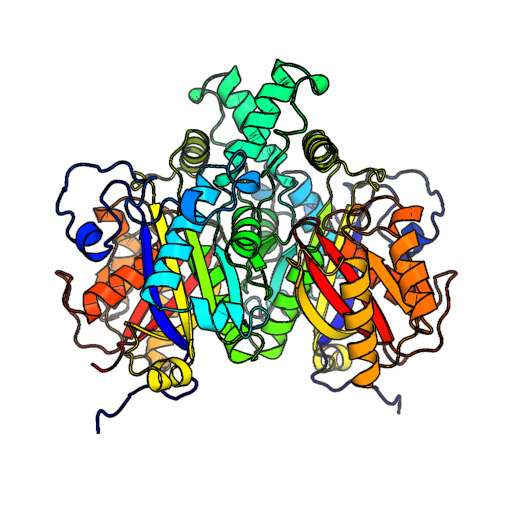9 1 95.06 157 SER B CA 1
ATOM 3894 C C . SER B 1 157 ? -0.911 9.094 4.219 1 95.06 157 SER B C 1
ATOM 3896 O O . SER B 1 157 ? -0.015 8.547 4.867 1 95.06 157 SER B O 1
ATOM 3898 N N . LEU B 1 158 ? -2.164 9.102 4.668 1 96.56 158 LEU B N 1
ATOM 3899 C CA . LEU B 1 158 ? -2.516 8.453 5.926 1 96.56 158 LEU B CA 1
ATOM 3900 C C . LEU B 1 158 ? -2.457 6.934 5.785 1 96.56 158 LEU B C 1
ATOM 3902 O O . LEU B 1 158 ? -2.109 6.23 6.738 1 96.56 158 LEU B O 1
ATOM 3906 N N . GLN B 1 159 ? -2.797 6.508 4.617 1 92 159 GLN B N 1
ATOM 3907 C CA . GLN B 1 159 ? -2.697 5.07 4.383 1 92 159 GLN B CA 1
ATOM 3908 C C . GLN B 1 159 ? -1.252 4.598 4.488 1 92 159 GLN B C 1
ATOM 3910 O O . GLN B 1 159 ? -0.984 3.525 5.039 1 92 159 GLN B O 1
ATOM 3915 N N . ALA B 1 160 ? -0.392 5.379 3.861 1 93.81 160 ALA B N 1
ATOM 3916 C CA . ALA B 1 160 ? 1.026 5.043 3.961 1 93.81 160 ALA B CA 1
ATOM 3917 C C . ALA B 1 160 ? 1.481 5.02 5.418 1 93.81 160 ALA B C 1
ATOM 3919 O O . ALA B 1 160 ? 2.242 4.137 5.82 1 93.81 160 ALA B O 1
ATOM 3920 N N . LEU B 1 161 ? 1.031 5.938 6.234 1 97.19 161 LEU B N 1
ATOM 3921 C CA . LEU B 1 161 ? 1.361 5.977 7.652 1 97.19 161 LEU B CA 1
ATOM 3922 C C . LEU B 1 161 ? 0.813 4.746 8.367 1 97.19 161 LEU B C 1
ATOM 3924 O O . LEU B 1 161 ? 1.487 4.172 9.227 1 97.19 161 LEU B O 1
ATOM 3928 N N . ASP B 1 162 ? -0.35 4.383 8.039 1 94.19 162 ASP B N 1
ATOM 3929 C CA . ASP B 1 162 ? -0.991 3.225 8.656 1 94.19 162 ASP B CA 1
ATOM 3930 C C . ASP B 1 162 ? -0.168 1.957 8.43 1 94.19 162 ASP B C 1
ATOM 3932 O O . ASP B 1 162 ? 0.047 1.178 9.359 1 94.19 162 ASP B O 1
ATOM 3936 N N . ILE B 1 163 ? 0.279 1.791 7.172 1 91.94 163 ILE B N 1
ATOM 3937 C CA . ILE B 1 163 ? 1.057 0.604 6.832 1 91.94 163 ILE B CA 1
ATOM 3938 C C . ILE B 1 163 ? 2.385 0.626 7.582 1 91.94 163 ILE B C 1
ATOM 3940 O O . ILE B 1 163 ? 2.826 -0.399 8.109 1 91.94 163 ILE B O 1
ATOM 3944 N N . ALA B 1 164 ? 2.988 1.769 7.668 1 95.38 164 ALA B N 1
ATOM 3945 C CA . ALA B 1 164 ? 4.242 1.883 8.406 1 95.38 164 ALA B CA 1
ATOM 3946 C C . ALA B 1 164 ? 4.043 1.531 9.883 1 95.38 164 ALA B C 1
ATOM 3948 O O . ALA B 1 164 ? 4.883 0.855 10.484 1 95.38 164 ALA B O 1
ATOM 3949 N N . CYS B 1 165 ? 2.93 1.978 10.453 1 94.81 165 CYS B N 1
ATOM 3950 C CA . CYS B 1 165 ? 2.623 1.661 11.844 1 94.81 165 CYS B CA 1
ATOM 3951 C C . CYS B 1 165 ? 2.469 0.157 12.039 1 94.81 165 CYS B C 1
ATOM 3953 O O . CYS B 1 165 ? 2.934 -0.393 13.039 1 94.81 165 CYS B O 1
ATOM 3955 N N . MET B 1 166 ? 1.895 -0.478 11.102 1 89.56 166 MET B N 1
ATOM 3956 C CA . MET B 1 166 ? 1.702 -1.922 11.195 1 89.56 166 MET B CA 1
ATOM 3957 C C . MET B 1 166 ? 3.039 -2.654 11.125 1 89.56 166 MET B C 1
ATOM 3959 O O . MET B 1 166 ? 3.266 -3.613 11.867 1 89.56 166 MET B O 1
ATOM 3963 N N . HIS B 1 167 ? 3.912 -2.197 10.219 1 91 167 HIS B N 1
ATOM 3964 C CA . HIS B 1 167 ? 5.227 -2.818 10.109 1 91 167 HIS B CA 1
ATOM 3965 C C . HIS B 1 167 ? 6.031 -2.635 11.391 1 91 167 HIS B C 1
ATOM 3967 O O . HIS B 1 167 ? 6.754 -3.541 11.812 1 91 167 HIS B O 1
ATOM 3973 N N . LEU B 1 168 ? 5.879 -1.474 12.008 1 93.5 168 LEU B N 1
ATOM 3974 C CA . LEU B 1 168 ? 6.535 -1.222 13.281 1 93.5 168 LEU B CA 1
ATOM 3975 C C . LEU B 1 168 ? 5.977 -2.131 14.375 1 93.5 168 LEU B C 1
ATOM 3977 O O . LEU B 1 168 ? 6.734 -2.758 15.117 1 93.5 168 LEU B O 1
ATOM 3981 N N . ASN B 1 169 ? 4.691 -2.268 14.43 1 89.81 169 ASN B N 1
ATOM 3982 C CA . ASN B 1 169 ? 4.027 -3.072 15.453 1 89.81 169 ASN B CA 1
ATOM 3983 C C . ASN B 1 169 ? 4.395 -4.551 15.328 1 89.81 169 ASN B C 1
ATOM 3985 O O . ASN B 1 169 ? 4.465 -5.262 16.328 1 89.81 169 ASN B O 1
ATOM 3989 N N . GLN B 1 170 ? 4.695 -4.949 14.094 1 85.25 170 GLN B N 1
ATOM 3990 C CA . GLN B 1 170 ? 5.008 -6.352 13.859 1 85.25 170 GLN B CA 1
ATOM 3991 C C . GLN B 1 170 ? 6.508 -6.613 13.984 1 85.25 170 GLN B C 1
ATOM 3993 O O . GLN B 1 170 ? 6.965 -7.746 13.828 1 85.25 170 GLN B O 1
ATOM 3998 N N . GLY B 1 171 ? 7.254 -5.566 14.195 1 87.38 171 GLY B N 1
ATOM 3999 C CA . GLY B 1 171 ? 8.688 -5.711 14.375 1 87.38 171 GLY B CA 1
ATOM 4000 C C . GLY B 1 171 ? 9.438 -5.914 13.07 1 87.38 171 GLY B C 1
ATOM 4001 O O . GLY B 1 171 ? 10.594 -6.344 13.078 1 87.38 171 GLY B O 1
ATOM 4002 N N . MET B 1 172 ? 8.773 -5.613 11.984 1 85.81 172 MET B N 1
ATOM 4003 C CA . MET B 1 172 ? 9.414 -5.762 10.68 1 85.81 172 MET B CA 1
ATOM 4004 C C . MET B 1 172 ? 10.461 -4.68 10.461 1 85.81 172 MET B C 1
ATOM 4006 O O . MET B 1 172 ? 11.453 -4.902 9.766 1 85.81 172 MET B O 1
ATOM 4010 N N . ILE B 1 173 ? 10.156 -3.521 11.039 1 93.94 173 ILE B N 1
ATOM 4011 C CA . ILE B 1 173 ? 11.078 -2.395 10.93 1 93.94 173 ILE B CA 1
ATOM 4012 C C . ILE B 1 173 ? 11.234 -1.717 12.289 1 93.94 173 ILE B C 1
ATOM 4014 O O . ILE B 1 173 ? 10.422 -1.932 13.188 1 93.94 173 ILE B O 1
ATOM 4018 N N . ASP B 1 174 ? 12.281 -0.898 12.406 1 96.31 174 ASP B N 1
ATOM 4019 C CA . ASP B 1 174 ? 12.492 -0.071 13.594 1 96.31 174 ASP B CA 1
ATOM 4020 C C . ASP B 1 174 ? 12.219 1.401 13.289 1 96.31 174 ASP B C 1
ATOM 4022 O O . ASP B 1 174 ? 11.883 2.174 14.18 1 96.31 174 ASP B O 1
ATOM 4026 N N . TYR B 1 175 ? 12.391 1.737 11.992 1 97.5 175 TYR B N 1
ATOM 4027 C CA . TYR B 1 175 ? 12.156 3.104 11.539 1 97.5 175 TYR B CA 1
ATOM 4028 C C . TYR B 1 175 ? 11.367 3.117 10.234 1 97.5 175 TYR B C 1
ATOM 4030 O O . TYR B 1 175 ? 11.648 2.334 9.32 1 97.5 175 TYR B O 1
ATOM 4038 N N . GLY B 1 176 ? 10.359 3.924 10.227 1 97.88 176 GLY B N 1
ATOM 4039 C CA . GLY B 1 176 ? 9.633 4.176 8.992 1 97.88 176 GLY B CA 1
ATOM 4040 C C . GLY B 1 176 ? 9.82 5.586 8.469 1 97.88 176 GLY B C 1
ATOM 4041 O O . GLY B 1 176 ? 9.711 6.555 9.219 1 97.88 176 GLY B O 1
ATOM 4042 N N . VAL B 1 177 ? 10.195 5.688 7.195 1 97.81 177 VAL B N 1
ATOM 4043 C CA . VAL B 1 177 ? 10.242 6.969 6.5 1 97.81 177 VAL B CA 1
ATOM 4044 C C . VAL B 1 177 ? 9.062 7.078 5.535 1 97.81 177 VAL B C 1
ATOM 4046 O O . VAL B 1 177 ? 9.031 6.391 4.512 1 97.81 177 VAL B O 1
ATOM 4049 N N . ILE B 1 178 ? 8.078 7.898 5.859 1 97.69 178 ILE B N 1
ATOM 4050 C CA . ILE B 1 178 ? 6.887 8.094 5.035 1 97.69 178 ILE B CA 1
ATOM 4051 C C . ILE B 1 178 ? 6.945 9.461 4.363 1 97.69 178 ILE B C 1
ATOM 4053 O O . ILE B 1 178 ? 7.312 10.461 4.992 1 97.69 178 ILE B O 1
ATOM 4057 N N . ALA B 1 179 ? 6.664 9.484 3.082 1 95.56 179 ALA B N 1
ATOM 4058 C CA . ALA B 1 179 ? 6.633 10.781 2.406 1 95.56 179 ALA B CA 1
ATOM 4059 C C . ALA B 1 179 ? 5.5 10.844 1.383 1 95.56 179 ALA B C 1
ATOM 4061 O O . ALA B 1 179 ? 5.023 9.805 0.917 1 95.56 179 ALA B O 1
ATOM 4062 N N . SER B 1 180 ? 5.004 11.945 1.171 1 93.69 180 SER B N 1
ATOM 4063 C CA . SER B 1 180 ? 3.994 12.25 0.163 1 93.69 180 SER B CA 1
ATOM 4064 C C . SER B 1 180 ? 4.277 13.586 -0.516 1 93.69 180 SER B C 1
ATOM 4066 O O . SER B 1 180 ? 4.773 14.516 0.12 1 93.69 180 SER B O 1
ATOM 4068 N N . THR B 1 181 ? 4.02 13.586 -1.84 1 88.38 181 THR B N 1
ATOM 4069 C CA . THR B 1 181 ? 4.352 14.766 -2.631 1 88.38 181 THR B CA 1
ATOM 4070 C C . THR B 1 181 ? 3.174 15.18 -3.51 1 88.38 181 THR B C 1
ATOM 4072 O O . THR B 1 181 ? 2.371 14.336 -3.914 1 88.38 181 THR B O 1
ATOM 4075 N N . GLU B 1 182 ? 3.08 16.453 -3.688 1 85.88 182 GLU B N 1
ATOM 4076 C CA . GLU B 1 182 ? 2.127 17 -4.648 1 85.88 182 GLU B CA 1
ATOM 4077 C C . GLU B 1 182 ? 2.809 17.969 -5.609 1 85.88 182 GLU B C 1
ATOM 4079 O O . GLU B 1 182 ? 3.297 19.016 -5.195 1 85.88 182 GLU B O 1
ATOM 4084 N N . VAL B 1 183 ? 2.828 17.469 -6.855 1 78.69 183 VAL B N 1
ATOM 4085 C CA . VAL B 1 183 ? 3.367 18.328 -7.902 1 78.69 183 VAL B CA 1
ATOM 4086 C C . VAL B 1 183 ? 2.229 19.078 -8.594 1 78.69 183 VAL B C 1
ATOM 4088 O O . VAL B 1 183 ? 1.086 18.609 -8.602 1 78.69 183 VAL B O 1
ATOM 4091 N N . ARG B 1 184 ? 2.545 20.328 -9.031 1 78.06 184 ARG B N 1
ATOM 4092 C CA . ARG B 1 184 ? 1.555 21.109 -9.758 1 78.06 184 ARG B CA 1
ATOM 4093 C C . ARG B 1 184 ? 1.927 21.25 -11.227 1 78.06 184 ARG B C 1
ATOM 4095 O O . ARG B 1 184 ? 2.764 22.078 -11.594 1 78.06 184 ARG B O 1
ATOM 4102 N N . ASN B 1 185 ? 1.416 20.266 -11.922 1 65.31 185 ASN B N 1
ATOM 4103 C CA . ASN B 1 185 ? 1.619 20.281 -13.367 1 65.31 185 ASN B CA 1
ATOM 4104 C C . ASN B 1 185 ? 0.3 20.125 -14.117 1 65.31 185 ASN B C 1
ATOM 4106 O O . ASN B 1 185 ? -0.772 20.172 -13.516 1 65.31 185 ASN B O 1
ATOM 4110 N N . PHE B 1 186 ? 0.369 20.141 -15.328 1 60.5 186 PHE B N 1
ATOM 4111 C CA . PHE B 1 186 ? -0.823 20.125 -16.172 1 60.5 186 PHE B CA 1
ATOM 4112 C C . PHE B 1 186 ? -1.627 18.844 -15.938 1 60.5 186 PHE B C 1
ATOM 4114 O O . PHE B 1 186 ? -2.857 18.859 -15.992 1 60.5 186 PHE B O 1
ATOM 4121 N N . TYR B 1 187 ? -0.937 17.859 -15.648 1 59.5 187 TYR B N 1
ATOM 4122 C CA . TYR B 1 187 ? -1.619 16.594 -15.422 1 59.5 187 TYR B CA 1
ATOM 4123 C C . TYR B 1 187 ? -2.443 16.641 -14.141 1 59.5 187 TYR B C 1
ATOM 4125 O O . TYR B 1 187 ? -3.592 16.188 -14.117 1 59.5 187 TYR B O 1
ATOM 4133 N N . GLN B 1 188 ? -1.828 17.125 -13.242 1 66.5 188 GLN B N 1
ATOM 4134 C CA . GLN B 1 188 ? -2.533 17.266 -11.969 1 66.5 188 GLN B CA 1
ATOM 4135 C C . GLN B 1 188 ? -3.736 18.203 -12.109 1 66.5 188 GLN B C 1
ATOM 4137 O O . GLN B 1 188 ? -4.77 17.984 -11.469 1 66.5 188 GLN B O 1
ATOM 4142 N N . GLN B 1 189 ? -3.518 19.141 -12.859 1 66.31 189 GLN B N 1
ATOM 4143 C CA . GLN B 1 189 ? -4.621 20.062 -13.109 1 66.31 189 GLN B CA 1
ATOM 4144 C C . GLN B 1 189 ? -5.785 19.359 -13.805 1 66.31 189 GLN B C 1
ATOM 4146 O O . GLN B 1 189 ? -6.949 19.625 -13.5 1 66.31 189 GLN B O 1
ATOM 4151 N N . SER B 1 190 ? -5.449 18.516 -14.68 1 61.59 190 SER B N 1
ATOM 4152 C CA . SER B 1 190 ? -6.469 17.766 -15.406 1 61.59 190 SER B CA 1
ATOM 4153 C C . SER B 1 190 ? -7.223 16.812 -14.484 1 61.59 190 SER B C 1
ATOM 4155 O O . SER B 1 190 ? -8.438 16.656 -14.609 1 61.59 190 SER B O 1
ATOM 4157 N N . ILE B 1 191 ? -6.477 16.203 -13.594 1 62.34 191 ILE B N 1
ATOM 4158 C CA . ILE B 1 191 ? -7.09 15.305 -12.625 1 62.34 191 ILE B CA 1
ATOM 4159 C C . ILE B 1 191 ? -8.039 16.094 -11.719 1 62.34 191 ILE B C 1
ATOM 4161 O O . ILE B 1 191 ? -9.164 15.648 -11.461 1 62.34 191 ILE B O 1
ATOM 4165 N N . ARG B 1 192 ? -7.645 17.172 -11.312 1 67.44 192 ARG B N 1
ATOM 4166 C CA . ARG B 1 192 ? -8.445 18 -10.414 1 67.44 192 ARG B CA 1
ATOM 4167 C C . ARG B 1 192 ? -9.727 18.469 -11.094 1 67.44 192 ARG B C 1
ATOM 4169 O O . ARG B 1 192 ? -10.789 18.516 -10.469 1 67.44 192 ARG B O 1
ATOM 4176 N N . LYS B 1 193 ? -9.555 18.859 -12.312 1 63.56 193 LYS B N 1
ATOM 4177 C CA . LYS B 1 193 ? -10.727 19.297 -13.078 1 63.56 193 LYS B CA 1
ATOM 4178 C C . LYS B 1 193 ? -11.719 18.141 -13.25 1 63.56 193 LYS B C 1
ATOM 4180 O O . LYS B 1 193 ? -12.93 18.344 -13.141 1 63.56 193 LYS B O 1
ATOM 4185 N N . GLY B 1 194 ? -11.125 17.047 -13.477 1 59.62 194 GLY B N 1
ATOM 4186 C CA . GLY B 1 194 ? -11.977 15.875 -13.609 1 59.62 194 GLY B CA 1
ATOM 4187 C C . GLY B 1 194 ? -12.727 15.539 -12.344 1 59.62 194 GLY B C 1
ATOM 4188 O O . GLY B 1 194 ? -13.875 15.086 -12.398 1 59.62 194 GLY B O 1
ATOM 4189 N N . HIS B 1 195 ? -12.031 15.812 -11.242 1 60.09 195 HIS B N 1
ATOM 4190 C CA . HIS B 1 195 ? -12.641 15.508 -9.945 1 60.09 195 HIS B CA 1
ATOM 4191 C C . HIS B 1 195 ? -13.578 16.625 -9.5 1 60.09 195 HIS B C 1
ATOM 4193 O O . HIS B 1 195 ? -14.203 16.531 -8.438 1 60.09 195 HIS B O 1
ATOM 4199 N N . GLN B 1 196 ? -13.688 17.578 -10.328 1 59 196 GLN B N 1
ATOM 4200 C CA . GLN B 1 196 ? -14.5 18.734 -9.984 1 59 196 GLN B CA 1
ATOM 4201 C C . GLN B 1 196 ? -14.125 19.281 -8.609 1 59 196 GLN B C 1
ATOM 4203 O O . GLN B 1 196 ? -14.992 19.562 -7.781 1 59 196 GLN B O 1
ATOM 4208 N N . ASN B 1 197 ? -12.836 19.156 -8.5 1 62.56 197 ASN B N 1
ATOM 4209 C CA . ASN B 1 197 ? -12.312 19.719 -7.258 1 62.56 197 ASN B CA 1
ATOM 4210 C C . ASN B 1 197 ? -12.375 21.25 -7.258 1 62.56 197 ASN B C 1
ATOM 4212 O O . ASN B 1 197 ? -11.672 21.906 -8.031 1 62.56 197 ASN B O 1
ATOM 4216 N N . GLU B 1 198 ? -13.203 21.703 -6.406 1 68.44 198 GLU B N 1
ATOM 4217 C CA . GLU B 1 198 ? -13.5 23.141 -6.449 1 68.44 198 GLU B CA 1
ATOM 4218 C C . GLU B 1 198 ? -12.477 23.938 -5.645 1 68.44 198 GLU B C 1
ATOM 4220 O O . GLU B 1 198 ? -12.391 25.156 -5.773 1 68.44 198 GLU B O 1
ATOM 4225 N N . LEU B 1 199 ? -11.695 23.25 -4.945 1 80.62 199 LEU B N 1
ATOM 4226 C CA . LEU B 1 199 ? -10.727 23.969 -4.137 1 80.62 199 LEU B CA 1
ATOM 4227 C C . LEU B 1 199 ? -9.469 24.281 -4.941 1 80.62 199 LEU B C 1
ATOM 4229 O O . LEU B 1 199 ? -9.008 23.453 -5.723 1 80.62 199 LEU B O 1
ATOM 4233 N N . ASN B 1 200 ? -9.047 25.469 -4.777 1 85.81 200 ASN B N 1
ATOM 4234 C CA . ASN B 1 200 ? -7.758 25.797 -5.383 1 85.81 200 ASN B CA 1
ATOM 4235 C C . ASN B 1 200 ? -6.637 24.938 -4.816 1 85.81 200 ASN B C 1
ATOM 4237 O O . ASN B 1 200 ? -6.609 24.656 -3.617 1 85.81 200 ASN B O 1
ATOM 4241 N N . PRO B 1 201 ? -5.781 24.531 -5.715 1 87.69 201 PRO B N 1
ATOM 4242 C CA . PRO B 1 201 ? -4.676 23.703 -5.23 1 87.69 201 PRO B CA 1
ATOM 4243 C C . PRO B 1 201 ? -3.684 24.484 -4.371 1 87.69 201 PRO B C 1
ATOM 4245 O O . PRO B 1 201 ? -3.475 25.672 -4.598 1 87.69 201 PRO B O 1
ATOM 4248 N N . SER B 1 202 ? -3.139 23.844 -3.439 1 88.81 202 SER B N 1
ATOM 4249 C CA . SER B 1 202 ? -1.994 24.406 -2.73 1 88.81 202 SER B CA 1
ATOM 4250 C C . SER B 1 202 ? -0.782 24.531 -3.646 1 88.81 202 SER B C 1
ATOM 4252 O O . SER B 1 202 ? -0.822 24.094 -4.801 1 88.81 202 SER B O 1
ATOM 4254 N N . SER B 1 203 ? 0.242 25.172 -3.096 1 86.88 203 SER B N 1
ATOM 4255 C CA . SER B 1 203 ? 1.529 25.125 -3.781 1 86.88 203 SER B CA 1
ATOM 4256 C C . SER B 1 203 ? 2.055 23.688 -3.857 1 86.88 203 SER B C 1
ATOM 4258 O O . SER B 1 203 ? 1.605 22.812 -3.113 1 86.88 203 SER B O 1
ATOM 4260 N N . GLU B 1 204 ? 2.961 23.469 -4.777 1 87.06 204 GLU B N 1
ATOM 4261 C CA . GLU B 1 204 ? 3.703 22.219 -4.789 1 87.06 204 GLU B CA 1
ATOM 4262 C C . GLU B 1 204 ? 4.41 21.984 -3.459 1 87.06 204 GLU B C 1
ATOM 4264 O O . GLU B 1 204 ? 4.918 22.922 -2.844 1 87.06 204 GLU B O 1
ATOM 4269 N N . LEU B 1 205 ? 4.418 20.719 -3.07 1 90.56 205 LEU B N 1
ATOM 4270 C CA . LEU B 1 205 ? 5.055 20.5 -1.777 1 90.56 205 LEU B CA 1
ATOM 4271 C C . LEU B 1 205 ? 5.379 19.016 -1.581 1 90.56 205 LEU B C 1
ATOM 4273 O O . LEU B 1 205 ? 4.883 18.156 -2.32 1 90.56 205 LEU B O 1
ATOM 4277 N N . GLY B 1 206 ? 6.289 18.766 -0.718 1 91.62 206 GLY B N 1
ATOM 4278 C CA . GLY B 1 206 ? 6.602 17.453 -0.171 1 91.62 206 GLY B CA 1
ATOM 4279 C C . GLY B 1 206 ? 6.641 17.438 1.346 1 91.62 206 GLY B C 1
ATOM 4280 O O . GLY B 1 206 ? 7.109 18.391 1.972 1 91.62 206 GLY B O 1
ATOM 4281 N N . ILE B 1 207 ? 6.062 16.422 1.931 1 96.56 207 ILE B N 1
ATOM 4282 C CA . ILE B 1 207 ? 6.113 16.234 3.377 1 96.56 207 ILE B CA 1
ATOM 4283 C C . ILE B 1 207 ? 6.566 14.82 3.711 1 96.56 207 ILE B C 1
ATOM 4285 O O . ILE B 1 207 ? 6.238 13.875 2.994 1 96.56 207 ILE B O 1
ATOM 4289 N N . SER B 1 208 ? 7.371 14.664 4.734 1 97.44 208 SER B N 1
ATOM 4290 C CA . SER B 1 208 ? 7.805 13.359 5.215 1 97.44 208 SER B CA 1
ATOM 4291 C C . SER B 1 208 ? 7.734 13.273 6.738 1 97.44 208 SER B C 1
ATOM 4293 O O . SER B 1 208 ? 7.711 14.305 7.418 1 97.44 208 SER B O 1
ATOM 4295 N N . MET B 1 209 ? 7.625 12.102 7.242 1 98.62 209 MET B N 1
ATOM 4296 C CA . MET B 1 209 ? 7.625 11.836 8.68 1 98.62 209 MET B CA 1
ATOM 4297 C C . MET B 1 209 ? 8.453 10.594 9 1 98.62 209 MET B C 1
ATOM 4299 O O . MET B 1 209 ? 8.43 9.617 8.25 1 98.62 209 MET B O 1
ATOM 4303 N N . ILE B 1 210 ? 9.188 10.695 10.078 1 98.5 210 ILE B N 1
ATOM 4304 C CA . ILE B 1 210 ? 9.867 9.523 10.617 1 98.5 210 ILE B CA 1
ATOM 4305 C C . ILE B 1 210 ? 9.055 8.93 11.766 1 98.5 210 ILE B C 1
ATOM 4307 O O . ILE B 1 210 ? 8.734 9.625 12.727 1 98.5 210 ILE B O 1
ATOM 4311 N N . LEU B 1 211 ? 8.688 7.637 11.609 1 98.38 211 LEU B N 1
ATOM 4312 C CA . LEU B 1 211 ? 8.016 6.902 12.672 1 98.38 211 LEU B CA 1
ATOM 4313 C C . LEU B 1 211 ? 8.961 5.914 13.336 1 98.38 211 LEU B C 1
ATOM 4315 O O . LEU B 1 211 ? 9.773 5.273 12.664 1 98.38 211 LEU B O 1
ATOM 4319 N N . GLU B 1 212 ? 8.898 5.789 14.578 1 97.5 212 GLU B N 1
ATOM 4320 C CA . GLU B 1 212 ? 9.656 4.82 15.367 1 97.5 212 GLU B CA 1
ATOM 4321 C C . GLU B 1 212 ? 9 4.578 16.719 1 97.5 212 GLU B C 1
ATOM 4323 O O . GLU B 1 212 ? 8.047 5.27 17.094 1 97.5 212 GLU B O 1
ATOM 4328 N N . HIS B 1 213 ? 9.445 3.58 17.422 1 95.81 213 HIS B N 1
ATOM 4329 C CA . HIS B 1 213 ? 8.953 3.371 18.781 1 95.81 213 HIS B CA 1
ATOM 4330 C C . HIS B 1 213 ? 9.508 4.43 19.734 1 95.81 213 HIS B C 1
ATOM 4332 O O . HIS B 1 213 ? 10.633 4.891 19.578 1 95.81 213 HIS B O 1
ATOM 4338 N N . GLY B 1 214 ? 8.703 4.766 20.734 1 93.12 214 GLY B N 1
ATOM 4339 C CA . GLY B 1 214 ? 9.117 5.738 21.719 1 93.12 214 GLY B CA 1
ATOM 4340 C C . GLY B 1 214 ? 10.422 5.363 22.422 1 93.12 214 GLY B C 1
ATOM 4341 O O . GLY B 1 214 ? 11.227 6.234 22.75 1 93.12 214 GLY B O 1
ATOM 4342 N N . GLU B 1 215 ? 10.648 4.125 22.562 1 89.62 215 GLU B N 1
ATOM 4343 C CA . GLU B 1 215 ? 11.844 3.629 23.234 1 89.62 215 GLU B CA 1
ATOM 4344 C C . GLU B 1 215 ? 13.109 4.035 22.484 1 89.62 215 GLU B C 1
ATOM 4346 O O . GLU B 1 215 ? 14.086 4.473 23.094 1 89.62 215 GLU B O 1
ATOM 4351 N N . SER B 1 216 ? 13.086 3.838 21.203 1 90.31 216 SER B N 1
ATOM 4352 C CA . SER B 1 216 ? 14.25 4.18 20.391 1 90.31 216 SER B CA 1
ATOM 4353 C C . SER B 1 216 ? 14.555 5.672 20.453 1 90.31 216 SER B C 1
ATOM 4355 O O . SER B 1 216 ? 15.719 6.074 20.484 1 90.31 216 SER B O 1
ATOM 4357 N N . LEU B 1 217 ? 13.562 6.426 20.484 1 90.88 217 LEU B N 1
ATOM 4358 C CA . LEU B 1 217 ? 13.719 7.875 20.531 1 90.88 217 LEU B CA 1
ATOM 4359 C C . LEU B 1 217 ? 14.25 8.32 21.891 1 90.88 217 LEU B C 1
ATOM 4361 O O . LEU B 1 217 ? 15.117 9.195 21.953 1 90.88 217 LEU B O 1
ATOM 4365 N N . GLN B 1 218 ? 13.734 7.742 22.906 1 86.12 218 GLN B N 1
ATOM 4366 C CA . GLN B 1 218 ? 14.164 8.07 24.266 1 86.12 218 GLN B CA 1
ATOM 4367 C C . GLN B 1 218 ? 15.633 7.707 24.484 1 86.12 218 GLN B C 1
ATOM 4369 O O . GLN B 1 218 ? 16.375 8.445 25.141 1 86.12 218 GLN B O 1
ATOM 4374 N N . LYS B 1 219 ? 16.016 6.617 23.984 1 87.5 219 LYS B N 1
ATOM 4375 C CA . LYS B 1 219 ? 17.406 6.164 24.094 1 87.5 219 LYS B CA 1
ATOM 4376 C C . LYS B 1 219 ? 18.359 7.18 23.469 1 87.5 219 LYS B C 1
ATOM 4378 O O . LYS B 1 219 ? 19.516 7.309 23.922 1 87.5 219 LYS B O 1
ATOM 4383 N N . ASN B 1 220 ? 17.859 7.914 22.547 1 88.69 220 ASN B N 1
ATOM 4384 C CA . ASN B 1 220 ? 18.703 8.906 21.891 1 88.69 220 ASN B CA 1
ATOM 4385 C C . ASN B 1 220 ? 18.531 10.289 22.5 1 88.69 220 ASN B C 1
ATOM 4387 O O . ASN B 1 220 ? 19.047 11.273 21.984 1 88.69 220 ASN B O 1
ATOM 4391 N N . GLY B 1 221 ? 17.734 10.453 23.594 1 87.44 221 GLY B N 1
ATOM 4392 C CA . GLY B 1 221 ? 17.578 11.695 24.312 1 87.44 221 GLY B CA 1
ATOM 4393 C C . GLY B 1 221 ? 16.688 12.703 23.594 1 87.44 221 GLY B C 1
ATOM 4394 O O . GLY B 1 221 ? 16.812 13.914 23.828 1 87.44 221 GLY B O 1
ATOM 4395 N N . ARG B 1 222 ? 15.891 12.195 22.781 1 91.19 222 ARG B N 1
ATOM 4396 C CA . ARG B 1 222 ? 15.023 13.086 22.016 1 91.19 222 ARG B CA 1
ATOM 4397 C C . ARG B 1 222 ? 13.562 12.938 22.453 1 91.19 222 ARG B C 1
ATOM 4399 O O . ARG B 1 222 ? 13.188 11.93 23.031 1 91.19 222 ARG B O 1
ATOM 4406 N N . LYS B 1 223 ? 12.828 13.938 22.156 1 91.31 223 LYS B N 1
ATOM 4407 C CA . LYS B 1 223 ? 11.398 13.93 22.438 1 91.31 223 LYS B CA 1
ATOM 4408 C C . LYS B 1 223 ? 10.586 13.781 21.156 1 91.31 223 LYS B C 1
ATOM 4410 O O . LYS B 1 223 ? 10.938 14.336 20.109 1 91.31 223 LYS B O 1
ATOM 4415 N N . PRO B 1 224 ? 9.5 13.023 21.312 1 95.44 224 PRO B N 1
ATOM 4416 C CA . PRO B 1 224 ? 8.641 12.891 20.125 1 95.44 224 PRO B CA 1
ATOM 4417 C C . PRO B 1 224 ? 7.875 14.172 19.812 1 95.44 224 PRO B C 1
ATOM 4419 O O . PRO B 1 224 ? 7.598 14.969 20.703 1 95.44 224 PRO B O 1
ATOM 4422 N N . LEU B 1 225 ? 7.57 14.375 18.562 1 96.44 225 LEU B N 1
ATOM 4423 C CA . LEU B 1 225 ? 6.691 15.461 18.156 1 96.44 225 LEU B CA 1
ATOM 4424 C C . LEU B 1 225 ? 5.238 15.148 18.516 1 96.44 225 LEU B C 1
ATOM 4426 O O . LEU B 1 225 ? 4.484 16.031 18.906 1 96.44 225 LEU B O 1
ATOM 4430 N N . ALA B 1 226 ? 4.867 13.906 18.359 1 97.12 226 ALA B N 1
ATOM 4431 C CA . ALA B 1 226 ? 3.527 13.422 18.672 1 97.12 226 ALA B CA 1
ATOM 4432 C C . ALA B 1 226 ? 3.496 11.891 18.703 1 97.12 226 ALA B C 1
ATOM 4434 O O . ALA B 1 226 ? 4.465 11.234 18.312 1 97.12 226 ALA B O 1
ATOM 4435 N N . ILE B 1 227 ? 2.445 11.359 19.266 1 96.75 227 ILE B N 1
ATOM 4436 C CA . ILE B 1 227 ? 2.199 9.93 19.328 1 96.75 227 ILE B CA 1
ATOM 4437 C C . ILE B 1 227 ? 1.036 9.555 18.422 1 96.75 227 ILE B C 1
ATOM 4439 O O . ILE B 1 227 ? 0.019 10.258 18.375 1 96.75 227 ILE B O 1
ATOM 4443 N N . ILE B 1 228 ? 1.244 8.547 17.594 1 97 228 ILE B N 1
ATOM 4444 C CA . ILE B 1 228 ? 0.125 8 16.828 1 97 228 ILE B CA 1
ATOM 4445 C C . ILE B 1 228 ? -0.612 6.957 17.656 1 97 228 ILE B C 1
ATOM 4447 O O . ILE B 1 228 ? -0.137 5.828 17.812 1 97 228 ILE B O 1
ATOM 4451 N N . GLN B 1 229 ? -1.776 7.273 18.078 1 93.69 229 GLN B N 1
ATOM 4452 C CA . GLN B 1 229 ? -2.537 6.359 18.938 1 93.69 229 GLN B CA 1
ATOM 4453 C C . GLN B 1 229 ? -3.225 5.281 18.094 1 93.69 229 GLN B C 1
ATOM 4455 O O . GLN B 1 229 ? -3.266 4.113 18.484 1 93.69 229 GLN B O 1
ATOM 4460 N N . LYS B 1 230 ? -3.789 5.797 17.031 1 90.31 230 LYS B N 1
ATOM 4461 C CA . LYS B 1 230 ? -4.562 4.871 16.203 1 90.31 230 LYS B CA 1
ATOM 4462 C C . LYS B 1 230 ? -4.805 5.438 14.812 1 90.31 230 LYS B C 1
ATOM 4464 O O . LYS B 1 230 ? -4.977 6.648 14.648 1 90.31 230 LYS B O 1
ATOM 4469 N N . ILE B 1 231 ? -4.684 4.594 13.844 1 92.38 231 ILE B N 1
ATOM 4470 C CA . ILE B 1 231 ? -5.148 4.906 12.5 1 92.38 231 ILE B CA 1
ATOM 4471 C C . ILE B 1 231 ? -6.195 3.879 12.062 1 92.38 231 ILE B C 1
ATOM 4473 O O . ILE B 1 231 ? -6.008 2.676 12.25 1 92.38 231 ILE B O 1
ATOM 4477 N N . GLN B 1 232 ? -7.262 4.422 11.586 1 86.44 232 GLN B N 1
ATOM 4478 C CA . GLN B 1 232 ? -8.359 3.555 11.172 1 86.44 232 GLN B CA 1
ATOM 4479 C C . GLN B 1 232 ? -8.844 3.902 9.773 1 86.44 232 GLN B C 1
ATOM 4481 O O . GLN B 1 232 ? -8.953 5.078 9.414 1 86.44 232 GLN B O 1
ATOM 4486 N N . SER B 1 233 ? -9.062 2.873 9.016 1 86.69 233 SER B N 1
ATOM 4487 C CA . SER B 1 233 ? -9.539 3.055 7.645 1 86.69 233 SER B CA 1
ATOM 4488 C C . SER B 1 233 ? -10.891 2.385 7.434 1 86.69 233 SER B C 1
ATOM 4490 O O . SER B 1 233 ? -11.133 1.292 7.949 1 86.69 233 SER B O 1
ATOM 4492 N N . GLU B 1 234 ? -11.789 3.086 6.73 1 83.69 234 GLU B N 1
ATOM 4493 C CA . GLU B 1 234 ? -13.094 2.568 6.34 1 83.69 234 GLU B CA 1
ATOM 4494 C C . GLU B 1 234 ? -13.523 3.121 4.984 1 83.69 234 GLU B C 1
ATOM 4496 O O . GLU B 1 234 ? -12.93 4.074 4.48 1 83.69 234 GLU B O 1
ATOM 4501 N N . THR B 1 235 ? -14.484 2.408 4.426 1 83.56 235 THR B N 1
ATOM 4502 C CA . THR B 1 235 ? -15.055 2.869 3.166 1 83.56 235 THR B CA 1
ATOM 4503 C C . THR B 1 235 ? -16.562 3.1 3.305 1 83.56 235 THR B C 1
ATOM 4505 O O . THR B 1 235 ? -17.281 2.236 3.805 1 83.56 235 THR B O 1
ATOM 4508 N N . HIS B 1 236 ? -16.953 4.289 2.967 1 84.94 236 HIS B N 1
ATOM 4509 C CA . HIS B 1 236 ? -18.375 4.629 2.975 1 84.94 236 HIS B CA 1
ATOM 4510 C C . HIS B 1 236 ? -18.984 4.441 1.595 1 84.94 236 HIS B C 1
ATOM 4512 O O . HIS B 1 236 ? -18.688 5.191 0.665 1 84.94 236 HIS B O 1
ATOM 4518 N N . THR B 1 237 ? -19.812 3.447 1.482 1 76.75 237 THR B N 1
ATOM 4519 C CA . THR B 1 237 ? -20.469 3.176 0.212 1 76.75 237 THR B CA 1
ATOM 4520 C C . THR B 1 237 ? -21.984 3.289 0.358 1 76.75 237 THR B C 1
ATOM 4522 O O . THR B 1 237 ? -22.734 3.049 -0.598 1 76.75 237 THR B O 1
ATOM 4525 N N . ASP B 1 238 ? -22.469 3.736 1.45 1 76.19 238 ASP B N 1
ATOM 4526 C CA . ASP B 1 238 ? -23.906 3.756 1.739 1 76.19 238 ASP B CA 1
ATOM 4527 C C . ASP B 1 238 ? -24.609 4.848 0.94 1 76.19 238 ASP B C 1
ATOM 4529 O O . ASP B 1 238 ? -24.141 5.988 0.886 1 76.19 238 ASP B O 1
ATOM 4533 N N . GLU B 1 239 ? -25.688 4.422 0.395 1 74 239 GLU B N 1
ATOM 4534 C CA . GLU B 1 239 ? -26.469 5.375 -0.394 1 74 239 GLU B CA 1
ATOM 4535 C C . GLU B 1 239 ? -27.516 6.082 0.464 1 74 239 GLU B C 1
ATOM 4537 O O . GLU B 1 239 ? -27.984 7.164 0.109 1 74 239 GLU B O 1
ATOM 4542 N N . VAL B 1 240 ? -27.766 5.516 1.562 1 82.19 240 VAL B N 1
ATOM 4543 C CA . VAL B 1 240 ? -28.844 6.035 2.4 1 82.19 240 VAL B CA 1
ATOM 4544 C C . VAL B 1 240 ? -28.281 7.012 3.426 1 82.19 240 VAL B C 1
ATOM 4546 O O . VAL B 1 240 ? -28.828 8.102 3.623 1 82.19 240 VAL B O 1
ATOM 4549 N N . VAL B 1 241 ? -27.234 6.664 4.02 1 88.12 241 VAL B N 1
ATOM 4550 C CA . VAL B 1 241 ? -26.594 7.508 5.02 1 88.12 241 VAL B CA 1
ATOM 4551 C C . VAL B 1 241 ? -25.562 8.406 4.344 1 88.12 241 VAL B C 1
ATOM 4553 O O . VAL B 1 241 ? -24.672 7.922 3.645 1 88.12 241 VAL B O 1
ATOM 4556 N N . SER B 1 242 ? -25.75 9.672 4.547 1 91.88 242 SER B N 1
ATOM 4557 C CA . SER B 1 242 ? -24.797 10.602 3.953 1 91.88 242 SER B CA 1
ATOM 4558 C C . SER B 1 242 ? -23.391 10.422 4.543 1 91.88 242 SER B C 1
ATOM 4560 O O . SER B 1 242 ? -23.25 9.906 5.652 1 91.88 242 SER B O 1
ATOM 4562 N N . LEU B 1 243 ? -22.391 10.836 3.826 1 92.38 243 LEU B N 1
ATOM 4563 C CA . LEU B 1 243 ? -21 10.797 4.297 1 92.38 243 LEU B CA 1
ATOM 4564 C C . LEU B 1 243 ? -20.844 11.578 5.594 1 92.38 243 LEU B C 1
ATOM 4566 O O . LEU B 1 243 ? -20.172 11.125 6.52 1 92.38 243 LEU B O 1
ATOM 4570 N N . GLU B 1 244 ? -21.484 12.781 5.688 1 94.81 244 GLU B N 1
ATOM 4571 C CA . GLU B 1 244 ? -21.375 13.664 6.844 1 94.81 244 GLU B CA 1
ATOM 4572 C C . GLU B 1 244 ? -21.953 13.016 8.094 1 94.81 244 GLU B C 1
ATOM 4574 O O . GLU B 1 244 ? -21.375 13.109 9.18 1 94.81 244 GLU B O 1
ATOM 4579 N N . ASN B 1 245 ? -23.047 12.344 7.891 1 94.81 245 ASN B N 1
ATOM 4580 C CA . ASN B 1 245 ? -23.641 11.625 9.008 1 94.81 245 ASN B CA 1
ATOM 4581 C C . ASN B 1 245 ? -22.75 10.469 9.469 1 94.81 245 ASN B C 1
ATOM 4583 O O . ASN B 1 245 ? -22.594 10.242 10.672 1 94.81 245 ASN B O 1
ATOM 4587 N N . HIS B 1 246 ? -22.25 9.797 8.477 1 93.62 246 HIS B N 1
ATOM 4588 C CA . HIS B 1 246 ? -21.359 8.68 8.789 1 93.62 246 HIS B CA 1
ATOM 4589 C C . HIS B 1 246 ? -20.141 9.156 9.562 1 93.62 246 HIS B C 1
ATOM 4591 O O . HIS B 1 246 ? -19.734 8.531 10.539 1 93.62 246 HIS B O 1
ATOM 4597 N N . LEU B 1 247 ? -19.562 10.242 9.086 1 95.12 247 LEU B N 1
ATOM 4598 C CA . LEU B 1 247 ? -18.391 10.82 9.758 1 95.12 247 LEU B CA 1
ATOM 4599 C C . LEU B 1 247 ? -18.734 11.211 11.195 1 95.12 247 LEU B C 1
ATOM 4601 O O . LEU B 1 247 ? -17.938 10.961 12.109 1 95.12 247 LEU B O 1
ATOM 4605 N N . CYS B 1 248 ? -19.875 11.797 11.422 1 95.62 248 CYS B N 1
ATOM 4606 C CA . CYS B 1 248 ? -20.297 12.195 12.758 1 95.62 248 CYS B CA 1
ATOM 4607 C C . CYS B 1 248 ? -20.438 10.984 13.672 1 95.62 248 CYS B C 1
ATOM 4609 O O . CYS B 1 248 ? -20.016 11.031 14.828 1 95.62 248 CYS B O 1
ATOM 4611 N N . VAL B 1 249 ? -21 9.938 13.125 1 93.62 249 VAL B N 1
ATOM 4612 C CA . VAL B 1 249 ? -21.172 8.719 13.898 1 93.62 249 VAL B CA 1
ATOM 4613 C C . VAL B 1 249 ? -19.812 8.148 14.289 1 93.62 249 VAL B C 1
ATOM 4615 O O . VAL B 1 249 ? -19.609 7.684 15.414 1 93.62 249 VAL B O 1
ATOM 4618 N N . MET B 1 250 ? -18.875 8.18 13.375 1 92.5 250 MET B N 1
ATOM 4619 C CA . MET B 1 250 ? -17.531 7.668 13.648 1 92.5 250 MET B CA 1
ATOM 4620 C C . MET B 1 250 ? -16.875 8.453 14.766 1 92.5 250 MET B C 1
ATOM 4622 O O . MET B 1 250 ? -16.234 7.875 15.656 1 92.5 250 MET B O 1
ATOM 4626 N N . LEU B 1 251 ? -17 9.758 14.734 1 95.56 251 LEU B N 1
ATOM 4627 C CA . LEU B 1 251 ? -16.422 10.609 15.773 1 95.56 251 LEU B CA 1
ATOM 4628 C C . LEU B 1 251 ? -17.078 10.344 17.125 1 95.56 251 LEU B C 1
ATOM 4630 O O . LEU B 1 251 ? -16.391 10.242 18.141 1 95.56 251 LEU B O 1
ATOM 4634 N N . SER B 1 252 ? -18.406 10.18 17.094 1 95.06 252 SER B N 1
ATOM 4635 C CA . SER B 1 252 ? -19.125 9.883 18.312 1 95.06 252 SER B CA 1
ATOM 4636 C C . SER B 1 252 ? -18.672 8.562 18.922 1 95.06 252 SER B C 1
ATOM 4638 O O . SER B 1 252 ? -18.531 8.453 20.141 1 95.06 252 SER B O 1
ATOM 4640 N N . ASN B 1 253 ? -18.469 7.598 18.047 1 92.19 253 ASN B N 1
ATOM 4641 C CA . ASN B 1 253 ? -18 6.293 18.516 1 92.19 253 ASN B CA 1
ATOM 4642 C C . ASN B 1 253 ? -16.625 6.387 19.156 1 92.19 253 ASN B C 1
ATOM 4644 O O . ASN B 1 253 ? -16.344 5.684 20.141 1 92.19 253 ASN B O 1
ATOM 4648 N N . MET B 1 254 ? -15.758 7.215 18.609 1 92.25 254 MET B N 1
ATOM 4649 C CA . MET B 1 254 ? -14.43 7.41 19.188 1 92.25 254 MET B CA 1
ATOM 4650 C C . MET B 1 254 ? -14.523 8.008 20.594 1 92.25 254 MET B C 1
ATOM 4652 O O . MET B 1 254 ? -13.789 7.602 21.5 1 92.25 254 MET B O 1
ATOM 4656 N N . MET B 1 255 ? -15.414 8.914 20.766 1 92.38 255 MET B N 1
ATOM 4657 C CA . MET B 1 255 ? -15.617 9.531 22.078 1 92.38 255 MET B CA 1
ATOM 4658 C C . MET B 1 255 ? -16.188 8.516 23.078 1 92.38 255 MET B C 1
ATOM 4660 O O . MET B 1 255 ? -15.766 8.492 24.234 1 92.38 255 MET B O 1
ATOM 4664 N N . LEU B 1 256 ? -17.047 7.676 22.594 1 92.19 256 LEU B N 1
ATOM 4665 C CA . LEU B 1 256 ? -17.656 6.656 23.438 1 92.19 256 LEU B CA 1
ATOM 4666 C C . LEU B 1 256 ? -16.625 5.633 23.891 1 92.19 256 LEU B C 1
ATOM 4668 O O . LEU B 1 256 ? -16.75 5.055 24.969 1 92.19 256 LEU B O 1
ATOM 4672 N N . LEU B 1 257 ? -15.641 5.473 23.062 1 90.44 257 LEU B N 1
ATOM 4673 C CA . LEU B 1 257 ? -14.57 4.527 23.391 1 90.44 257 LEU B CA 1
ATOM 4674 C C . LEU B 1 257 ? -13.555 5.148 24.344 1 90.44 257 LEU B C 1
ATOM 4676 O O . LEU B 1 257 ? -12.555 4.523 24.688 1 90.44 257 LEU B O 1
ATOM 4680 N N . GLY B 1 258 ? -13.734 6.41 24.688 1 91.75 258 GLY B N 1
ATOM 4681 C CA . GLY B 1 258 ? -12.914 7.027 25.719 1 91.75 258 GLY B CA 1
ATOM 4682 C C . GLY B 1 258 ? -11.789 7.883 25.156 1 91.75 258 GLY B C 1
ATOM 4683 O O . GLY B 1 258 ? -10.906 8.32 25.891 1 91.75 258 GLY B O 1
ATOM 4684 N N . ILE B 1 259 ? -11.758 8.117 23.875 1 92 259 ILE B N 1
ATOM 4685 C CA . ILE B 1 259 ? -10.75 9 23.297 1 92 259 ILE B CA 1
ATOM 4686 C C . ILE B 1 259 ? -11.125 10.453 23.578 1 92 259 ILE B C 1
ATOM 4688 O O . ILE B 1 259 ? -12.188 10.922 23.156 1 92 259 ILE B O 1
ATOM 4692 N N . ALA B 1 260 ? -10.281 11.172 24.266 1 93.62 260 ALA B N 1
ATOM 4693 C CA . ALA B 1 260 ? -10.555 12.555 24.641 1 93.62 260 ALA B CA 1
ATOM 4694 C C . ALA B 1 260 ? -10.039 13.531 23.594 1 93.62 260 ALA B C 1
ATOM 4696 O O . ALA B 1 260 ? -8.828 13.719 23.453 1 93.62 260 ALA B O 1
ATOM 4697 N N . PHE B 1 261 ? -10.883 14.078 22.844 1 96.25 261 PHE B N 1
ATOM 4698 C CA . PHE B 1 261 ? -10.531 15.102 21.875 1 96.25 261 PHE B CA 1
ATOM 4699 C C . PHE B 1 261 ? -11.656 16.125 21.734 1 96.25 261 PHE B C 1
ATOM 4701 O O . PHE B 1 261 ? -12.812 15.828 22.062 1 96.25 261 PHE B O 1
ATOM 4708 N N . ASP B 1 262 ? -11.312 17.328 21.328 1 97.06 262 ASP B N 1
ATOM 4709 C CA . ASP B 1 262 ? -12.297 18.359 21.031 1 97.06 262 ASP B CA 1
ATOM 4710 C C . ASP B 1 262 ? -11.992 19.047 19.703 1 97.06 262 ASP B C 1
ATOM 4712 O O . ASP B 1 262 ? -12.555 20.109 19.406 1 97.06 262 ASP B O 1
ATOM 4716 N N . THR B 1 263 ? -10.992 18.547 19.016 1 98.06 263 THR B N 1
ATOM 4717 C CA . THR B 1 263 ? -10.547 19.125 17.75 1 98.06 263 THR B CA 1
ATOM 4718 C C . THR B 1 263 ? -10.461 18.047 16.656 1 98.06 263 THR B C 1
ATOM 4720 O O . THR B 1 263 ? -9.875 16.984 16.875 1 98.06 263 THR B O 1
ATOM 4723 N N . VAL B 1 264 ? -11.094 18.297 15.508 1 98.06 264 VAL B N 1
ATOM 4724 C CA . VAL B 1 264 ? -11.016 17.438 14.32 1 98.06 264 VAL B CA 1
ATOM 4725 C C . VAL B 1 264 ? -10.445 18.25 13.156 1 98.06 264 VAL B C 1
ATOM 4727 O O . VAL B 1 264 ? -10.891 19.359 12.883 1 98.06 264 VAL B O 1
ATOM 4730 N N . ILE B 1 265 ? -9.461 17.719 12.516 1 98.19 265 ILE B N 1
ATOM 4731 C CA . ILE B 1 265 ? -8.859 18.344 11.344 1 98.19 265 ILE B CA 1
ATOM 4732 C C . ILE B 1 265 ? -9.172 17.531 10.094 1 98.19 265 ILE B C 1
ATOM 4734 O O . ILE B 1 265 ? -8.758 16.375 9.984 1 98.19 265 ILE B O 1
ATOM 4738 N N . PHE B 1 266 ? -9.945 18.078 9.211 1 97.56 266 PHE B N 1
ATOM 4739 C CA . PHE B 1 266 ? -10.102 17.469 7.891 1 97.56 266 PHE B CA 1
ATOM 4740 C C . PHE B 1 266 ? -9.062 18 6.918 1 97.56 266 PHE B C 1
ATOM 4742 O O . PHE B 1 266 ? -9.016 19.203 6.652 1 97.56 266 PHE B O 1
ATOM 4749 N N . SER B 1 267 ? -8.219 17.156 6.5 1 96.75 267 SER B N 1
ATOM 4750 C CA . SER B 1 267 ? -7.145 17.469 5.562 1 96.75 267 SER B CA 1
ATOM 4751 C C . SER B 1 267 ? -6.898 16.312 4.594 1 96.75 267 SER B C 1
ATOM 4753 O O . SER B 1 267 ? -6.664 15.18 5.016 1 96.75 267 SER B O 1
ATOM 4755 N N . GLY B 1 268 ? -6.934 16.562 3.326 1 92.44 268 GLY B N 1
ATOM 4756 C CA . GLY B 1 268 ? -6.969 15.547 2.287 1 92.44 268 GLY B CA 1
ATOM 4757 C C . GLY B 1 268 ? -8.375 15.148 1.886 1 92.44 268 GLY B C 1
ATOM 4758 O O . GLY B 1 268 ? -9.023 14.352 2.566 1 92.44 268 GLY B O 1
ATOM 4759 N N . GLY B 1 269 ? -8.883 15.719 0.792 1 88.5 269 GLY B N 1
ATOM 4760 C CA . GLY B 1 269 ? -10.195 15.352 0.277 1 88.5 269 GLY B CA 1
ATOM 4761 C C . GLY B 1 269 ? -11.312 16.234 0.817 1 88.5 269 GLY B C 1
ATOM 4762 O O . GLY B 1 269 ? -12.461 15.797 0.906 1 88.5 269 GLY B O 1
ATOM 4763 N N . LEU B 1 270 ? -10.969 17.406 1.255 1 89.94 270 LEU B N 1
ATOM 4764 C CA . LEU B 1 270 ? -11.969 18.312 1.802 1 89.94 270 LEU B CA 1
ATOM 4765 C C . LEU B 1 270 ? -13.117 18.516 0.819 1 89.94 270 LEU B C 1
ATOM 4767 O O . LEU B 1 270 ? -14.266 18.703 1.229 1 89.94 270 LEU B O 1
ATOM 4771 N N . SER B 1 271 ? -12.844 18.453 -0.445 1 85.81 271 SER B N 1
ATOM 4772 C CA . SER B 1 271 ? -13.852 18.672 -1.477 1 85.81 271 SER B CA 1
ATOM 4773 C C . SER B 1 271 ? -14.922 17.578 -1.446 1 85.81 271 SER B C 1
ATOM 4775 O O . SER B 1 271 ? -16 17.75 -2.002 1 85.81 271 SER B O 1
ATOM 4777 N N . ALA B 1 272 ? -14.617 16.531 -0.817 1 85.88 272 ALA B N 1
ATOM 4778 C CA . ALA B 1 272 ? -15.562 15.414 -0.756 1 85.88 272 ALA B CA 1
ATOM 4779 C C . ALA B 1 272 ? -16.594 15.633 0.35 1 85.88 272 ALA B C 1
ATOM 4781 O O . ALA B 1 272 ? -17.625 14.953 0.391 1 85.88 272 ALA B O 1
ATOM 4782 N N . ILE B 1 273 ? -16.344 16.594 1.227 1 91.44 273 ILE B N 1
ATOM 4783 C CA . ILE B 1 273 ? -17.188 16.797 2.402 1 91.44 273 ILE B CA 1
ATOM 4784 C C . ILE B 1 273 ? -18.031 18.062 2.227 1 91.44 273 ILE B C 1
ATOM 4786 O O . ILE B 1 273 ? -17.5 19.125 1.903 1 91.44 273 ILE B O 1
ATOM 4790 N N . ALA B 1 274 ? -19.312 17.906 2.354 1 92.56 274 ALA B N 1
ATOM 4791 C CA . ALA B 1 274 ? -20.141 19.094 2.508 1 92.56 274 ALA B CA 1
ATOM 4792 C C . ALA B 1 274 ? -19.969 19.703 3.891 1 92.56 274 ALA B C 1
ATOM 4794 O O . ALA B 1 274 ? -20.703 19.375 4.828 1 92.56 274 ALA B O 1
ATOM 4795 N N . GLN B 1 275 ? -19.125 20.719 3.957 1 92.94 275 GLN B N 1
ATOM 4796 C CA . GLN B 1 275 ? -18.625 21.25 5.223 1 92.94 275 GLN B CA 1
ATOM 4797 C C . GLN B 1 275 ? -19.766 21.781 6.078 1 92.94 275 GLN B C 1
ATOM 4799 O O . GLN B 1 275 ? -19.875 21.453 7.262 1 92.94 275 GLN B O 1
ATOM 4804 N N . SER B 1 276 ? -20.641 22.594 5.5 1 94.25 276 SER B N 1
ATOM 4805 C CA . SER B 1 276 ? -21.734 23.203 6.242 1 94.25 276 SER B CA 1
ATOM 4806 C C . SER B 1 276 ? -22.688 22.141 6.789 1 94.25 276 SER B C 1
ATOM 4808 O O . SER B 1 276 ? -23.156 22.25 7.926 1 94.25 276 SER B O 1
ATOM 4810 N N . SER B 1 277 ? -22.953 21.172 5.902 1 95 277 SER B N 1
ATOM 4811 C CA . SER B 1 277 ? -23.828 20.078 6.332 1 95 277 SER B CA 1
ATOM 4812 C C . SER B 1 277 ? -23.203 19.312 7.488 1 95 277 SER B C 1
ATOM 4814 O O . SER B 1 277 ? -23.906 18.938 8.438 1 95 277 SER B O 1
ATOM 4816 N N . PHE B 1 278 ? -21.938 19.062 7.391 1 96.56 278 PHE B N 1
ATOM 4817 C CA . PHE B 1 278 ? -21.25 18.312 8.438 1 96.56 278 PHE B CA 1
ATOM 4818 C C . PHE B 1 278 ? -21.281 19.062 9.758 1 96.56 278 PHE B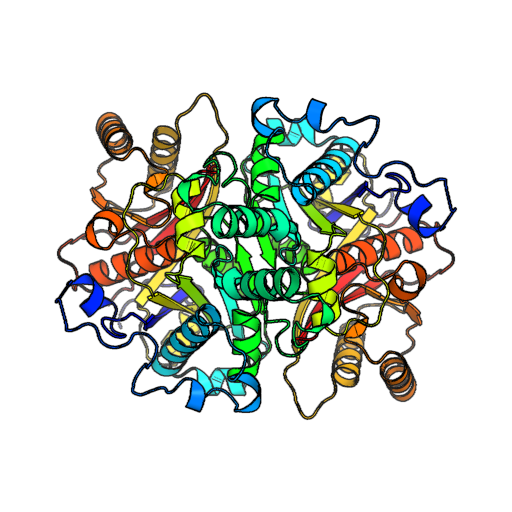 C 1
ATOM 4820 O O . PHE B 1 278 ? -21.609 18.484 10.805 1 96.56 278 PHE B O 1
ATOM 4827 N N . GLU B 1 279 ? -20.984 20.328 9.734 1 95.25 279 GLU B N 1
ATOM 4828 C CA . GLU B 1 279 ? -20.984 21.141 10.945 1 95.25 279 GLU B CA 1
ATOM 4829 C C . GLU B 1 279 ? -22.375 21.219 11.578 1 95.25 279 GLU B C 1
ATOM 4831 O O . GLU B 1 279 ? -22.5 21.219 12.805 1 95.25 279 GLU B O 1
ATOM 4836 N N . GLN B 1 280 ? -23.391 21.266 10.734 1 95.88 280 GLN B N 1
ATOM 4837 C CA . GLN B 1 280 ? -24.766 21.266 11.234 1 95.88 280 GLN B CA 1
ATOM 4838 C C . GLN B 1 280 ? -25.094 19.953 11.938 1 95.88 280 GLN B C 1
ATOM 4840 O O . GLN B 1 280 ? -25.703 19.953 13 1 95.88 280 GLN B O 1
ATOM 4845 N N . ILE B 1 281 ? -24.641 18.875 11.312 1 96.06 281 ILE B N 1
ATOM 4846 C CA . ILE B 1 281 ? -24.906 17.547 11.867 1 96.06 281 ILE B CA 1
ATOM 4847 C C . ILE B 1 281 ? -24.188 17.406 13.211 1 96.06 281 ILE B C 1
ATOM 4849 O O . ILE B 1 281 ? -24.734 16.844 14.156 1 96.06 281 ILE B O 1
ATOM 4853 N N . VAL B 1 282 ? -23 17.875 13.289 1 95.75 282 VAL B N 1
ATOM 4854 C CA . VAL B 1 282 ? -22.203 17.812 14.516 1 95.75 282 VAL B CA 1
ATOM 4855 C C . VAL B 1 282 ? -22.922 18.594 15.617 1 95.75 282 VAL B C 1
ATOM 4857 O O . VAL B 1 282 ? -23.016 18.125 16.75 1 95.75 282 VAL B O 1
ATOM 4860 N N . LYS B 1 283 ? -23.438 19.766 15.266 1 93.94 283 LYS B N 1
ATOM 4861 C CA . LYS B 1 283 ? -24.172 20.594 16.219 1 93.94 283 LYS B CA 1
ATOM 4862 C C . LYS B 1 283 ? -25.453 19.906 16.672 1 93.94 283 LYS B C 1
ATOM 4864 O O . LYS B 1 283 ? -25.781 19.906 17.875 1 93.94 283 LYS B O 1
ATOM 4869 N N . GLU B 1 284 ? -26.125 19.328 15.805 1 95.5 284 GLU B N 1
ATOM 4870 C CA . GLU B 1 284 ? -27.391 18.672 16.094 1 95.5 284 GLU B CA 1
ATOM 4871 C C . GLU B 1 284 ? -27.203 17.453 16.984 1 95.5 284 GLU B C 1
ATOM 4873 O O . GLU B 1 284 ? -28.094 17.094 17.75 1 95.5 284 GLU B O 1
ATOM 4878 N N . ASN B 1 285 ? -26.094 16.859 16.875 1 94.88 285 ASN B N 1
ATOM 4879 C CA . ASN B 1 285 ? -25.812 15.672 17.672 1 94.88 285 ASN B CA 1
ATOM 4880 C C . ASN B 1 285 ? -25.078 16.031 18.953 1 94.88 285 ASN B C 1
ATOM 4882 O O . ASN B 1 285 ? -24.641 15.141 19.688 1 94.88 285 ASN B O 1
ATOM 4886 N N . ASP B 1 286 ? -24.828 17.297 19.281 1 92.5 286 ASP B N 1
ATOM 4887 C CA . ASP B 1 286 ? -24.234 17.844 20.5 1 92.5 286 ASP B CA 1
ATOM 4888 C C . ASP B 1 286 ? -22.812 17.328 20.703 1 92.5 286 ASP B C 1
ATOM 4890 O O . ASP B 1 286 ? -22.438 16.953 21.812 1 92.5 286 ASP B O 1
ATOM 4894 N N . LEU B 1 287 ? -22.156 17.125 19.547 1 92.69 287 LEU B N 1
ATOM 4895 C CA . LEU B 1 287 ? -20.734 16.797 19.672 1 92.69 287 LEU B CA 1
ATOM 4896 C C . LEU B 1 287 ? -19.906 18.062 19.922 1 92.69 287 LEU B C 1
ATOM 4898 O O . LEU B 1 287 ? -19.953 19 19.125 1 92.69 287 LEU B O 1
ATOM 4902 N N . ASN B 1 288 ? -19.281 18.188 21 1 90.75 288 ASN B N 1
ATOM 4903 C CA . ASN B 1 288 ? -18.469 19.344 21.359 1 90.75 288 ASN B CA 1
ATOM 4904 C C . ASN B 1 288 ? -17.094 19.297 20.719 1 90.75 288 ASN B C 1
ATOM 4906 O O . ASN B 1 288 ? -16.078 19.109 21.391 1 90.75 288 ASN B O 1
ATOM 4910 N N . VAL B 1 289 ? -17.047 19.469 19.406 1 95.12 289 VAL B N 1
ATOM 4911 C CA . VAL B 1 289 ? -15.781 19.422 18.688 1 95.12 289 VAL B CA 1
ATOM 4912 C C . VAL B 1 289 ? -15.648 20.641 17.797 1 95.12 289 VAL B C 1
ATOM 4914 O O . VAL B 1 289 ? -16.641 21.125 17.234 1 95.12 289 VAL B O 1
ATOM 4917 N N . SER B 1 290 ? -14.477 21.219 17.766 1 95.94 290 SER B N 1
ATOM 4918 C CA . SER B 1 290 ? -14.094 22.219 16.766 1 95.94 290 SER B CA 1
ATOM 4919 C C . SER B 1 290 ? -13.523 21.547 15.516 1 95.94 290 SER B C 1
ATOM 4921 O O . SER B 1 290 ? -12.688 20.641 15.617 1 95.94 290 SER B O 1
ATOM 4923 N N . VAL B 1 291 ? -14 21.969 14.336 1 97.06 291 VAL B N 1
ATOM 4924 C CA . VAL B 1 291 ? -13.539 21.391 13.078 1 97.06 291 VAL B CA 1
ATOM 4925 C C . VAL B 1 291 ? -12.648 22.391 12.336 1 97.06 291 VAL B C 1
ATOM 4927 O O . VAL B 1 291 ? -13.047 23.531 12.109 1 97.06 291 VAL B O 1
ATOM 4930 N N . LEU B 1 292 ? -11.461 21.953 12 1 97.06 292 LEU B N 1
ATOM 4931 C CA . LEU B 1 292 ? -10.5 22.797 11.289 1 97.06 292 LEU B CA 1
ATOM 4932 C C . LEU B 1 292 ? -10.289 22.281 9.867 1 97.06 292 LEU B C 1
ATOM 4934 O O . LEU B 1 292 ? -10.266 21.078 9.633 1 97.06 292 LEU B O 1
ATOM 4938 N N . TYR B 1 293 ? -10.125 23.25 8.945 1 95.5 293 TYR B N 1
ATOM 4939 C CA . TYR B 1 293 ? -9.93 22.953 7.527 1 95.5 293 TYR B CA 1
ATOM 4940 C C . TYR B 1 293 ? -8.703 23.672 6.984 1 95.5 293 TYR B C 1
ATOM 4942 O O . TYR B 1 293 ? -8.82 24.656 6.254 1 95.5 293 TYR B O 1
ATOM 4950 N N . PRO B 1 294 ? -7.527 23.109 7.258 1 95.31 294 PRO B N 1
ATOM 4951 C CA . PRO B 1 294 ? -6.324 23.797 6.77 1 95.31 294 PRO B CA 1
ATOM 4952 C C . PRO B 1 294 ? -6.348 24.031 5.262 1 95.31 294 PRO B C 1
ATOM 4954 O O . PRO B 1 294 ? -5.789 25.016 4.777 1 95.31 294 PRO B O 1
ATOM 4957 N N . GLU B 1 295 ? -7.043 23.203 4.551 1 93.69 295 GLU B N 1
ATOM 4958 C CA . GLU B 1 295 ? -7.051 23.328 3.096 1 93.69 295 GLU B CA 1
ATOM 4959 C C . GLU B 1 295 ? -7.852 24.547 2.643 1 93.69 295 GLU B C 1
ATOM 4961 O O . GLU B 1 295 ? -7.727 24.984 1.498 1 93.69 295 GLU B O 1
ATOM 4966 N N . LYS B 1 296 ? -8.688 25.109 3.479 1 91.25 296 LYS B N 1
ATOM 4967 C CA . LYS B 1 296 ? -9.367 26.359 3.178 1 91.25 296 LYS B CA 1
ATOM 4968 C C . LYS B 1 296 ? -8.391 27.531 3.209 1 91.25 296 LYS B C 1
ATOM 4970 O O . LYS B 1 296 ? -8.602 28.547 2.533 1 91.25 296 LYS B O 1
ATOM 4975 N N . ILE B 1 297 ? -7.398 27.375 3.977 1 90.44 297 ILE B N 1
ATOM 4976 C CA . ILE B 1 297 ? -6.426 28.453 4.164 1 90.44 297 ILE B CA 1
ATOM 4977 C C . ILE B 1 297 ? -5.293 28.297 3.152 1 90.44 297 ILE B C 1
ATOM 4979 O O . ILE B 1 297 ? -4.891 29.266 2.512 1 90.44 297 ILE B O 1
ATOM 4983 N N . PHE B 1 298 ? -4.82 27.078 2.891 1 92 298 PHE B N 1
ATOM 4984 C CA . PHE B 1 298 ? -3.561 26.891 2.182 1 92 298 PHE B CA 1
ATOM 4985 C C . PHE B 1 298 ? -3.805 26.312 0.792 1 92 298 PHE B C 1
ATOM 4987 O O . PHE B 1 298 ? -2.873 26.172 -0.004 1 92 298 PHE B O 1
ATOM 4994 N N . GLY B 1 299 ? -5.047 25.984 0.523 1 90.44 299 GLY B N 1
ATOM 4995 C CA . GLY B 1 299 ? -5.367 25.281 -0.707 1 90.44 299 GLY B CA 1
ATOM 4996 C C . GLY B 1 299 ? -5.402 23.766 -0.537 1 90.44 299 GLY B C 1
ATOM 4997 O O . GLY B 1 299 ? -4.965 23.25 0.49 1 90.44 299 GLY B O 1
ATOM 4998 N N . ASP B 1 300 ? -5.848 23.078 -1.528 1 91.31 300 ASP B N 1
ATOM 4999 C CA . ASP B 1 300 ? -5.992 21.625 -1.512 1 91.31 300 ASP B CA 1
ATOM 5000 C C . ASP B 1 300 ? -4.625 20.938 -1.525 1 91.31 300 ASP B C 1
ATOM 5002 O O . ASP B 1 300 ? -3.863 21.078 -2.482 1 91.31 300 ASP B O 1
ATOM 5006 N N . PHE B 1 301 ? -4.418 20.125 -0.502 1 91.88 301 PHE B N 1
ATOM 5007 C CA . PHE B 1 301 ? -3.15 19.422 -0.38 1 91.88 301 PHE B CA 1
ATOM 5008 C C . PHE B 1 301 ? -3.197 18.094 -1.144 1 91.88 301 PHE B C 1
ATOM 5010 O O . PHE B 1 301 ? -2.191 17.391 -1.231 1 91.88 301 PHE B O 1
ATOM 5017 N N . ASP B 1 302 ? -4.316 17.734 -1.636 1 88.25 302 ASP B N 1
ATOM 5018 C CA . ASP B 1 302 ? -4.516 16.469 -2.354 1 88.25 302 ASP B CA 1
ATOM 5019 C C . ASP B 1 302 ? -4.008 15.289 -1.538 1 88.25 302 ASP B C 1
ATOM 5021 O O . ASP B 1 302 ? -4.348 15.141 -0.363 1 88.25 302 ASP B O 1
ATOM 5025 N N . ASN B 1 303 ? -3.266 14.414 -2.088 1 85.44 303 ASN B N 1
ATOM 5026 C CA . ASN B 1 303 ? -2.898 13.18 -1.412 1 85.44 303 ASN B CA 1
ATOM 5027 C C . ASN B 1 303 ? -1.97 13.438 -0.23 1 85.44 303 ASN B C 1
ATOM 5029 O O . ASN B 1 303 ? -1.88 12.617 0.685 1 85.44 303 ASN B O 1
ATOM 5033 N N . ALA B 1 304 ? -1.261 14.57 -0.214 1 93.19 304 ALA B N 1
ATOM 5034 C CA . ALA B 1 304 ? -0.389 14.906 0.909 1 93.19 304 ALA B CA 1
ATOM 5035 C C . ALA B 1 304 ? -1.197 15.43 2.094 1 93.19 304 ALA B C 1
ATOM 5037 O O . ALA B 1 304 ? -0.652 15.641 3.18 1 93.19 304 ALA B O 1
ATOM 5038 N N . GLY B 1 305 ? -2.473 15.562 1.923 1 95.5 305 GLY B N 1
ATOM 5039 C CA . GLY B 1 305 ? -3.338 16.266 2.859 1 95.5 305 GLY B CA 1
ATOM 5040 C C . GLY B 1 305 ? -3.355 15.633 4.238 1 95.5 305 GLY B C 1
ATOM 5041 O O . GLY B 1 305 ? -3.371 16.344 5.25 1 95.5 305 GLY B O 1
ATOM 5042 N N . GLY B 1 306 ? -3.387 14.336 4.309 1 97.69 306 GLY B N 1
ATOM 5043 C CA . GLY B 1 306 ? -3.42 13.664 5.602 1 97.69 306 GLY B CA 1
ATOM 5044 C C . GLY B 1 306 ? -2.229 14 6.477 1 97.69 306 GLY B C 1
ATOM 5045 O O . GLY B 1 306 ? -2.391 14.383 7.637 1 97.69 306 GLY B O 1
ATOM 5046 N N . MET B 1 307 ? -1.055 13.906 5.918 1 98.5 307 MET B N 1
ATOM 5047 C CA . MET B 1 307 ? 0.166 14.195 6.664 1 98.5 307 MET B CA 1
ATOM 5048 C C . MET B 1 307 ? 0.268 15.688 6.98 1 98.5 307 MET B C 1
ATOM 5050 O O . MET B 1 307 ? 0.779 16.062 8.031 1 98.5 307 MET B O 1
ATOM 5054 N N . MET B 1 308 ? -0.244 16.5 6.074 1 97.62 308 MET B N 1
ATOM 5055 C CA . MET B 1 308 ? -0.296 17.938 6.359 1 97.62 308 MET B CA 1
ATOM 5056 C C . MET B 1 308 ? -1.219 18.219 7.539 1 97.62 308 MET B C 1
ATOM 5058 O O . MET B 1 308 ? -0.941 19.109 8.344 1 97.62 308 MET B O 1
ATOM 5062 N N . GLY B 1 309 ? -2.307 17.484 7.605 1 98.44 309 GLY B N 1
ATOM 5063 C CA . GLY B 1 309 ? -3.195 17.594 8.75 1 98.44 309 GLY B CA 1
ATOM 5064 C C . GLY B 1 309 ? -2.533 17.219 10.062 1 98.44 309 GLY B C 1
ATOM 5065 O O . GLY B 1 309 ? -2.727 17.891 11.078 1 98.44 309 GLY B O 1
ATOM 5066 N N . ILE B 1 310 ? -1.77 16.188 10.031 1 98.69 310 ILE B N 1
ATOM 5067 C CA . ILE B 1 310 ? -1.057 15.758 11.227 1 98.69 310 ILE B CA 1
ATOM 5068 C C . ILE B 1 310 ? -0.026 16.812 11.625 1 98.69 310 ILE B C 1
ATOM 5070 O O . ILE B 1 310 ? 0.112 17.141 12.805 1 98.69 310 ILE B O 1
ATOM 5074 N N . ALA B 1 311 ? 0.68 17.328 10.633 1 98.5 311 ALA B N 1
ATOM 5075 C CA . ALA B 1 311 ? 1.639 18.406 10.922 1 98.5 311 ALA B CA 1
ATOM 5076 C C . ALA B 1 311 ? 0.944 19.609 11.523 1 98.5 311 ALA B C 1
ATOM 5078 O O . ALA B 1 311 ? 1.492 20.281 12.406 1 98.5 311 ALA B O 1
ATOM 5079 N N . TYR B 1 312 ? -0.231 19.906 10.984 1 97.88 312 TYR B N 1
ATOM 5080 C CA . TYR B 1 312 ? -1.022 21 11.516 1 97.88 312 TYR B CA 1
ATOM 5081 C C . TYR B 1 312 ? -1.396 20.766 12.969 1 97.88 312 TYR B C 1
ATOM 5083 O O . TYR B 1 312 ? -1.318 21.672 13.797 1 97.88 312 TYR B O 1
ATOM 5091 N N . ALA B 1 313 ? -1.761 19.547 13.297 1 98.38 313 ALA B N 1
ATOM 5092 C CA . ALA B 1 313 ? -2.068 19.172 14.672 1 98.38 313 ALA B CA 1
ATOM 5093 C C . ALA B 1 313 ? -0.849 19.344 15.578 1 98.38 313 ALA B C 1
ATOM 5095 O O . ALA B 1 313 ? -0.963 19.844 16.703 1 98.38 313 ALA B O 1
ATOM 5096 N N . ILE B 1 314 ? 0.278 18.938 15.109 1 97.88 314 ILE B N 1
ATOM 5097 C CA . ILE B 1 314 ? 1.513 19.031 15.875 1 97.88 314 ILE B CA 1
ATOM 5098 C C . ILE B 1 314 ? 1.849 20.5 16.125 1 97.88 314 ILE B C 1
ATOM 5100 O O . ILE B 1 314 ? 2.27 20.875 17.234 1 97.88 314 ILE B O 1
ATOM 5104 N N . SER B 1 315 ? 1.634 21.312 15.078 1 96.88 315 SER B N 1
ATOM 5105 C CA . SER B 1 315 ? 1.846 22.75 15.234 1 96.88 315 SER B CA 1
ATOM 5106 C C . SER B 1 315 ? 0.976 23.312 16.359 1 96.88 315 SER B C 1
ATOM 5108 O O . SER B 1 315 ? 1.411 24.188 17.109 1 96.88 315 SER B O 1
ATOM 5110 N N . ILE B 1 316 ? -0.226 22.797 16.469 1 96.69 316 ILE B N 1
ATOM 5111 C CA . ILE B 1 316 ? -1.144 23.219 17.516 1 96.69 316 ILE B CA 1
ATOM 5112 C C . ILE B 1 316 ? -0.605 22.766 18.875 1 96.69 316 ILE B C 1
ATOM 5114 O O . ILE B 1 316 ? -0.554 23.562 19.828 1 96.69 316 ILE B O 1
ATOM 5118 N N . PHE B 1 317 ? -0.174 21.531 18.969 1 96.5 317 PHE B N 1
ATOM 5119 C CA . PHE B 1 317 ? 0.362 21 20.219 1 96.5 317 PHE B CA 1
ATOM 5120 C C . PHE B 1 317 ? 1.572 21.812 20.672 1 96.5 317 PHE B C 1
ATOM 5122 O O . PHE B 1 317 ? 1.783 22 21.875 1 96.5 317 PHE B O 1
ATOM 5129 N N . GLU B 1 318 ? 2.365 22.312 19.719 1 94.38 318 GLU B N 1
ATOM 5130 C CA . GLU B 1 318 ? 3.607 23.016 20.016 1 94.38 318 GLU B CA 1
ATOM 5131 C C . GLU B 1 318 ? 3.35 24.5 20.297 1 94.38 318 GLU B C 1
ATOM 5133 O O . GLU B 1 318 ? 4.277 25.25 20.609 1 94.38 318 GLU B O 1
ATOM 5138 N N . GLY B 1 319 ? 2.199 24.922 20.141 1 93.44 319 GLY B N 1
ATOM 5139 C CA . GLY B 1 319 ? 1.86 26.312 20.375 1 93.44 319 GLY B CA 1
ATOM 5140 C C . GLY B 1 319 ? 2.293 27.234 19.25 1 93.44 319 GLY B C 1
ATOM 5141 O O . GLY B 1 319 ? 2.504 28.422 19.469 1 93.44 319 GLY B O 1
ATOM 5142 N N . LYS B 1 320 ? 2.418 26.703 18.109 1 93.25 320 LYS B N 1
ATOM 5143 C CA . LYS B 1 320 ? 2.891 27.484 16.969 1 93.25 320 LYS B CA 1
ATOM 5144 C C . LYS B 1 320 ? 1.755 27.766 15.992 1 93.25 320 LYS B C 1
ATOM 5146 O O . LYS B 1 320 ? 1.998 28.141 14.844 1 93.25 320 LYS B O 1
ATOM 5151 N N . ASN B 1 321 ? 0.549 27.453 16.453 1 91.62 321 ASN B N 1
ATOM 5152 C CA . ASN B 1 321 ? -0.676 27.703 15.695 1 91.62 321 ASN B CA 1
ATOM 5153 C C . ASN B 1 321 ? -1.607 28.656 16.422 1 91.62 321 ASN B C 1
ATOM 5155 O O . ASN B 1 321 ? -1.532 28.781 17.656 1 91.62 321 ASN B O 1
ATOM 5159 N N . GLU B 1 322 ? -2.463 29.359 15.648 1 91.06 322 GLU B N 1
ATOM 5160 C CA . GLU B 1 322 ? -3.422 30.266 16.266 1 91.06 322 GLU B CA 1
ATOM 5161 C C . GLU B 1 322 ? -4.469 29.5 17.078 1 91.06 322 GLU B C 1
ATOM 5163 O O . GLU B 1 322 ? -4.934 29.969 18.109 1 91.06 322 GLU B O 1
ATOM 5168 N N . TYR B 1 323 ? -4.777 28.328 16.562 1 95.25 323 TYR B N 1
ATOM 5169 C CA . TYR B 1 323 ? -5.746 27.5 17.266 1 95.25 323 TYR B CA 1
ATOM 5170 C C . TYR B 1 323 ? -5.098 26.781 18.453 1 95.25 323 TYR B C 1
ATOM 5172 O O . TYR B 1 323 ? -3.945 26.359 18.375 1 95.25 323 TYR B O 1
ATOM 5180 N N . LYS B 1 324 ? -5.855 26.719 19.609 1 95.62 324 LYS B N 1
ATOM 5181 C CA . LYS B 1 324 ? -5.363 26.078 20.812 1 95.62 324 LYS B CA 1
ATOM 5182 C C . LYS B 1 324 ? -6.371 25.047 21.344 1 95.62 324 LYS B C 1
ATOM 5184 O O . LYS B 1 324 ? -7.574 25.203 21.125 1 95.62 324 LYS B O 1
ATOM 5189 N N . THR B 1 325 ? -5.852 24 21.859 1 95.94 325 THR B N 1
ATOM 5190 C CA . THR B 1 325 ? -6.68 23.016 22.562 1 95.94 325 THR B CA 1
ATOM 5191 C C . THR B 1 325 ? -5.965 22.5 23.797 1 95.94 325 THR B C 1
ATOM 5193 O O . THR B 1 325 ? -4.734 22.422 23.828 1 95.94 325 THR B O 1
ATOM 5196 N N . ASP B 1 326 ? -6.703 22.156 24.859 1 93.38 326 ASP B N 1
ATOM 5197 C CA . ASP B 1 326 ? -6.148 21.594 26.078 1 93.38 326 ASP B CA 1
ATOM 5198 C C . ASP B 1 326 ? -6.297 20.062 26.094 1 93.38 326 ASP B C 1
ATOM 5200 O O . ASP B 1 326 ? -5.789 19.391 27 1 93.38 326 ASP B O 1
ATOM 5204 N N . LYS B 1 327 ? -6.961 19.547 25.078 1 94.62 327 LYS B N 1
ATOM 5205 C CA . LYS B 1 327 ? -7.137 18.094 25.031 1 94.62 327 LYS B CA 1
ATOM 5206 C C . LYS B 1 327 ? -5.859 17.406 24.562 1 94.62 327 LYS B C 1
ATOM 5208 O O . LYS B 1 327 ? -5.031 18.016 23.875 1 94.62 327 LYS B O 1
ATOM 5213 N N . LYS B 1 328 ? -5.801 16.188 24.922 1 94.25 328 LYS B N 1
ATOM 5214 C CA . LYS B 1 328 ? -4.586 15.414 24.688 1 94.25 328 LYS B CA 1
ATOM 5215 C C . LYS B 1 328 ? -4.535 14.906 23.25 1 94.25 328 LYS B C 1
ATOM 5217 O O . LYS B 1 328 ? -3.457 14.617 22.719 1 94.25 328 LYS B O 1
ATOM 5222 N N . ASN B 1 329 ? -5.723 14.766 22.625 1 97.12 329 ASN B N 1
ATOM 5223 C CA . ASN B 1 329 ? -5.773 14.172 21.297 1 97.12 329 ASN B CA 1
ATOM 5224 C C . ASN B 1 329 ? -6.402 15.125 20.281 1 97.12 329 ASN B C 1
ATOM 5226 O O . ASN B 1 329 ? -7.246 15.945 20.641 1 97.12 329 ASN B O 1
ATOM 5230 N N . ILE B 1 330 ? -5.922 15.07 19.094 1 98.25 330 ILE B N 1
ATOM 5231 C CA . ILE B 1 330 ? -6.559 15.664 17.922 1 98.25 330 ILE B CA 1
ATOM 5232 C C . ILE B 1 330 ? -6.832 14.586 16.875 1 98.25 330 ILE B C 1
ATOM 5234 O O . ILE B 1 330 ? -5.996 13.703 16.656 1 98.25 330 ILE B O 1
ATOM 5238 N N . VAL B 1 331 ? -8.039 14.539 16.312 1 98.12 331 VAL B N 1
ATOM 5239 C CA . VAL B 1 331 ? -8.391 13.586 15.266 1 98.12 331 VAL B CA 1
ATOM 5240 C C . VAL B 1 331 ? -8.156 14.219 13.898 1 98.12 331 VAL B C 1
ATOM 5242 O O . VAL B 1 331 ? -8.648 15.312 13.617 1 98.12 331 VAL B O 1
ATOM 5245 N N . VAL B 1 332 ? -7.34 13.586 13.117 1 98.5 332 VAL B N 1
ATOM 5246 C CA . VAL B 1 332 ? -7.098 13.992 11.734 1 98.5 332 VAL B CA 1
ATOM 5247 C C . VAL B 1 332 ? -7.777 13.016 10.781 1 98.5 332 VAL B C 1
ATOM 5249 O O . VAL B 1 332 ? -7.672 11.797 10.953 1 98.5 332 VAL B O 1
ATOM 5252 N N . ALA B 1 333 ? -8.469 13.539 9.789 1 97.25 333 ALA B N 1
ATOM 5253 C CA . ALA B 1 333 ? -9.203 12.656 8.883 1 97.25 333 ALA B CA 1
ATOM 5254 C C . ALA B 1 333 ? -8.992 13.07 7.426 1 97.25 333 ALA B C 1
ATOM 5256 O O . ALA B 1 333 ? -8.953 14.266 7.117 1 97.25 333 ALA B O 1
ATOM 5257 N N . SER B 1 334 ? -8.82 12.125 6.539 1 95.38 334 SER B N 1
ATOM 5258 C CA . SER B 1 334 ? -8.859 12.281 5.09 1 95.38 334 SER B CA 1
ATOM 5259 C C . SER B 1 334 ? -10 11.484 4.477 1 95.38 334 SER B C 1
ATOM 5261 O O . SER B 1 334 ? -10.312 10.383 4.93 1 95.38 334 SER B O 1
ATOM 5263 N N . VAL B 1 335 ? -10.602 12.125 3.523 1 90 335 VAL B N 1
ATOM 5264 C CA . VAL B 1 335 ? -11.75 11.5 2.873 1 90 335 VAL B CA 1
ATOM 5265 C C . VAL B 1 335 ? -11.586 11.578 1.355 1 90 335 VAL B C 1
ATOM 5267 O O . VAL B 1 335 ? -11.141 12.594 0.825 1 90 335 VAL B O 1
ATOM 5270 N N . ASP B 1 336 ? -11.914 10.508 0.737 1 81.69 336 ASP B N 1
ATOM 5271 C CA . ASP B 1 336 ? -11.883 10.469 -0.722 1 81.69 336 ASP B CA 1
ATOM 5272 C C . ASP B 1 336 ? -13.297 10.367 -1.298 1 81.69 336 ASP B C 1
ATOM 5274 O O . ASP B 1 336 ? -14.188 9.789 -0.671 1 81.69 336 ASP B O 1
ATOM 5278 N N . LYS B 1 337 ? -13.484 10.922 -2.492 1 74.25 337 LYS B N 1
ATOM 5279 C CA . LYS B 1 337 ? -14.797 10.953 -3.135 1 74.25 337 LYS B CA 1
ATOM 5280 C C . LYS B 1 337 ? -15.312 9.539 -3.393 1 74.25 337 LYS B C 1
ATOM 5282 O O . LYS B 1 337 ? -16.516 9.32 -3.508 1 74.25 337 LYS B O 1
ATOM 5287 N N . THR B 1 338 ? -14.438 8.633 -3.439 1 70.19 338 THR B N 1
ATOM 5288 C CA . THR B 1 338 ? -14.844 7.25 -3.674 1 70.19 338 THR B CA 1
ATOM 5289 C C . THR B 1 338 ? -15.359 6.613 -2.389 1 70.19 338 THR B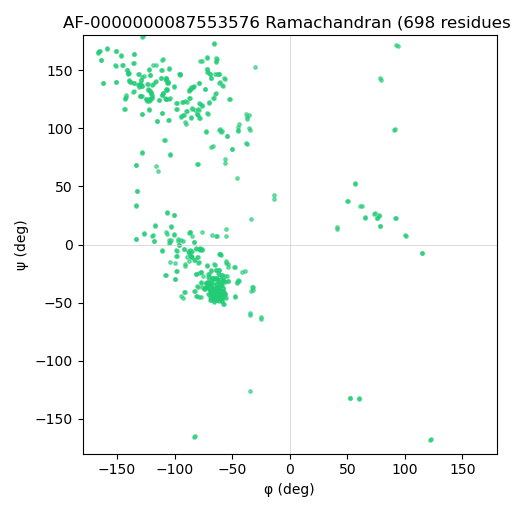 C 1
ATOM 5291 O O . THR B 1 338 ? -15.898 5.504 -2.412 1 70.19 338 THR B O 1
ATOM 5294 N N . GLY B 1 339 ? -15.148 7.309 -1.289 1 78.81 339 GLY B N 1
ATOM 5295 C CA . GLY B 1 339 ? -15.711 6.832 -0.037 1 78.81 339 GLY B CA 1
ATOM 5296 C C . GLY B 1 339 ? -14.656 6.434 0.98 1 78.81 339 GLY B C 1
ATOM 5297 O O . GLY B 1 339 ? -14.977 6.18 2.143 1 78.81 339 GLY B O 1
ATOM 5298 N N . THR B 1 340 ? -13.422 6.41 0.602 1 83.62 340 THR B N 1
ATOM 5299 C CA . THR B 1 340 ? -12.359 6.043 1.535 1 83.62 340 THR B CA 1
ATOM 5300 C C . THR B 1 340 ? -12.234 7.09 2.641 1 83.62 340 THR B C 1
ATOM 5302 O O . THR B 1 340 ? -12.188 8.289 2.365 1 83.62 340 THR B O 1
ATOM 5305 N N . ILE B 1 341 ? -12.297 6.602 3.859 1 90.56 341 ILE B N 1
ATOM 5306 C CA . ILE B 1 341 ? -12.125 7.449 5.035 1 90.56 341 ILE B CA 1
ATOM 5307 C C . ILE B 1 341 ? -10.984 6.902 5.898 1 90.56 341 ILE B C 1
ATOM 5309 O O . ILE B 1 341 ? -10.984 5.719 6.254 1 90.56 341 ILE B O 1
ATOM 5313 N N . ILE B 1 342 ? -9.992 7.711 6.18 1 93.75 342 ILE B N 1
ATOM 5314 C CA . ILE B 1 342 ? -8.953 7.305 7.121 1 93.75 342 ILE B CA 1
ATOM 5315 C C . ILE B 1 342 ? -8.836 8.336 8.234 1 93.75 342 ILE B C 1
ATOM 5317 O O . ILE B 1 342 ? -8.672 9.531 7.973 1 93.75 342 ILE B O 1
ATOM 5321 N N . PHE B 1 343 ? -8.945 7.895 9.516 1 94.94 343 PHE B N 1
ATOM 5322 C CA . PHE B 1 343 ? -8.758 8.711 10.711 1 94.94 343 PHE B CA 1
ATOM 5323 C C . PHE B 1 343 ? -7.43 8.383 11.383 1 94.94 343 PHE B C 1
ATOM 5325 O O . PHE B 1 343 ? -7.031 7.215 11.445 1 94.94 343 PHE B O 1
ATOM 5332 N N . ALA B 1 344 ? -6.824 9.359 11.797 1 97.06 344 ALA B N 1
ATOM 5333 C CA . ALA B 1 344 ? -5.66 9.211 12.672 1 97.06 344 ALA B CA 1
ATOM 5334 C C . ALA B 1 344 ? -5.859 9.953 13.984 1 97.06 344 ALA B C 1
ATOM 5336 O O . ALA B 1 344 ? -6.215 11.141 13.992 1 97.06 344 ALA B O 1
ATOM 5337 N N . ILE B 1 345 ? -5.723 9.281 15.094 1 97.31 345 ILE B N 1
ATOM 5338 C CA . ILE B 1 345 ? -5.746 9.906 16.406 1 97.31 345 ILE B CA 1
ATOM 5339 C C . ILE B 1 345 ? -4.32 10.258 16.844 1 97.31 345 ILE B C 1
ATOM 5341 O O . ILE B 1 345 ? -3.504 9.367 17.078 1 97.31 345 ILE B O 1
ATOM 5345 N N . ILE B 1 346 ? -4.074 11.555 16.891 1 98.06 346 ILE B N 1
ATOM 5346 C CA . ILE B 1 346 ? -2.742 12.055 17.203 1 98.06 346 ILE B CA 1
ATOM 5347 C C . ILE B 1 346 ? -2.715 12.586 18.641 1 98.06 346 ILE B C 1
ATOM 5349 O O . ILE B 1 346 ? -3.516 13.445 19 1 98.06 346 ILE B O 1
ATOM 5353 N N . GLU B 1 347 ? -1.813 12.094 19.406 1 96.5 347 GLU B N 1
ATOM 5354 C CA . GLU B 1 347 ? -1.715 12.453 20.812 1 96.5 347 GLU B CA 1
ATOM 5355 C C . GLU B 1 347 ? -0.513 13.359 21.062 1 96.5 347 GLU B C 1
ATOM 5357 O O . GLU B 1 347 ? 0.563 13.148 20.5 1 96.5 347 GLU B O 1
ATOM 5362 N N . ARG B 1 348 ? -0.72 14.305 21.938 1 94.38 348 ARG B N 1
ATOM 5363 C CA . ARG B 1 348 ? 0.34 15.219 22.359 1 94.38 348 ARG B CA 1
ATOM 5364 C C . ARG B 1 348 ? 1.449 14.477 23.094 1 94.38 348 ARG B C 1
ATOM 5366 O O . ARG B 1 348 ? 1.175 13.625 23.938 1 94.38 348 ARG B O 1
ATOM 5373 N N . ALA B 1 349 ? 2.695 14.805 22.562 1 88.06 349 ALA B N 1
ATOM 5374 C CA . ALA B 1 349 ? 3.826 14.227 23.281 1 88.06 349 ALA B CA 1
ATOM 5375 C C . ALA B 1 349 ? 4.125 15 24.562 1 88.06 349 ALA B C 1
ATOM 5377 O O . ALA B 1 349 ? 3.998 16.234 24.594 1 88.06 349 ALA B O 1
ATOM 5378 N N . ASN B 1 350 ? 3.854 14.43 25.688 1 69.94 350 ASN B N 1
ATOM 5379 C CA . ASN B 1 350 ? 4.078 15.148 26.938 1 69.94 350 ASN B CA 1
ATOM 5380 C C . ASN B 1 350 ? 5.434 15.844 26.938 1 69.94 350 ASN B C 1
ATOM 5382 O O . ASN B 1 350 ? 6.449 15.242 26.594 1 69.94 350 ASN B O 1
ATOM 5386 N N . GLN B 1 351 ? 5.477 17.156 26.641 1 51.62 351 GLN B N 1
ATOM 5387 C CA . GLN B 1 351 ? 6.652 17.984 26.906 1 51.62 351 GLN B CA 1
ATOM 5388 C C . GLN B 1 351 ? 7.074 17.891 28.359 1 51.62 351 GLN B C 1
ATOM 5390 O O . GLN B 1 351 ? 6.23 17.734 29.25 1 51.62 351 GLN B O 1
#

Solvent-accessible surface area (backbone atoms only — not comparable to full-atom values): 34979 Å² total; per-residue (Å²): 129,83,75,67,83,58,54,55,78,35,43,21,34,58,31,72,11,32,31,24,32,67,44,55,51,64,61,52,56,72,62,60,59,76,49,73,75,40,73,43,85,57,47,77,89,53,44,54,68,72,56,32,54,73,92,61,52,86,63,55,51,70,46,33,48,40,35,42,44,8,43,48,46,17,38,57,75,60,61,40,65,63,55,32,69,74,42,19,52,30,30,28,33,29,24,6,30,50,58,71,54,41,50,49,43,42,54,38,47,54,42,18,70,71,57,35,72,79,62,38,50,50,86,54,40,42,65,42,45,70,25,35,41,32,42,50,39,24,58,51,68,49,38,18,11,46,57,31,20,28,19,33,46,18,21,2,22,45,50,28,49,44,52,44,51,50,36,43,73,69,62,61,26,61,36,29,43,35,29,18,46,36,67,82,46,72,61,44,50,49,52,36,56,29,64,64,49,78,60,55,66,30,77,45,36,15,38,16,38,32,36,30,36,38,43,67,40,47,75,71,75,48,71,53,60,26,31,56,75,44,66,48,60,34,29,54,66,61,86,81,56,52,69,49,57,49,51,46,49,53,53,51,50,43,45,73,72,67,54,58,54,41,40,36,32,45,15,10,30,59,78,58,49,62,61,70,61,30,55,50,50,34,57,74,67,69,52,78,58,48,80,43,52,62,38,80,77,59,22,40,43,42,21,27,8,24,52,51,29,50,51,51,50,41,32,30,72,71,64,69,40,93,58,80,77,90,55,56,27,38,37,29,34,12,30,21,80,76,22,42,35,36,40,34,38,38,28,59,41,70,125,128,84,76,65,83,58,55,57,76,35,43,22,33,57,31,73,12,31,29,23,33,69,43,54,51,62,62,53,57,74,63,59,59,76,50,75,75,40,72,42,87,58,48,80,89,55,44,54,70,73,57,31,54,72,92,63,53,86,61,55,50,68,48,33,50,40,36,42,44,8,41,50,46,18,38,57,76,61,62,39,63,62,54,33,70,73,41,18,52,30,30,28,35,29,24,6,30,50,59,72,53,40,52,55,44,41,52,40,47,53,41,17,69,72,56,36,72,81,62,37,53,48,82,60,40,53,54,48,43,71,25,36,39,34,42,50,38,24,56,53,65,50,38,18,11,44,56,33,21,27,19,33,46,18,22,2,22,45,50,28,49,43,52,44,51,50,36,43,75,69,62,61,26,61,35,30,43,35,28,18,46,36,68,82,46,71,62,45,50,48,52,36,56,34,63,62,50,79,58,55,67,30,75,42,36,15,38,15,37,32,36,30,36,39,43,66,40,48,76,69,74,48,71,53,60,26,30,56,77,45,68,48,62,33,29,54,67,60,86,81,57,51,70,51,58,52,52,48,50,52,53,51,51,42,45,72,73,64,52,60,53,42,40,36,32,46,16,10,31,57,77,58,51,63,60,70,60,30,55,49,52,34,56,74,66,68,52,78,57,48,80,43,51,64,38,78,77,58,22,39,45,42,20,26,8,25,52,49,29,48,51,51,50,41,33,30,73,70,64,69,40,93,59,81,76,90,55,56,29,39,39,28,33,12,29,20,80,76,22,43,34,35,40,35,36,38,29,60,40,69,125

Radius of gyration: 24.13 Å; Cα contacts (8 Å, |Δi|>4): 1638; chains: 2; bounding box: 58×72×69 Å

Nearest PDB structures (foldseek):
  4ddo-assembly1_A-2  TM=8.110E-01  e=1.227E-18  Burkholderia vietnamiensis G4
  4f32-assembly1_A  TM=8.107E-01  e=3.217E-18  Burkholderia vietnamiensis G4
  4qav-assembly1_B  TM=8.022E-01  e=5.735E-18  Neisseria meningitidis alpha14
  2iwy-assembly1_B  TM=7.938E-01  e=6.521E-18  Homo sapiens
  2ix4-assembly1_B  TM=7.773E-01  e=3.464E-17  Arabidopsis thaliana

Sequence (702 aa):
MIQNNFSAESIVISEIGFNSPYGTDINSYFSQVASKQISSHIIEDHDPQKFLKPKGQRFLNKATLIYCNTAFHAIHKRNLSDEINKTPQRVGLYDGTELSNLEDCFVFDLTAKNQGPDRVSPMKAPSTIANAAASQMAIQAGIKGPNFSVCAGMAGSLQALDIACMHLNQGMIDYGVIASTEVRNFYQQSIRKGHQNELNPSSELGISMILEHGESLQKNGRKPLAIIQKIQSETHTDEVVSLENHLCVMLSNMMLLGIAFDTVIFSGGLSAIAQSSFEQIVKENDLNVSVLYPEKIFGDFDNAGGMMGIAYAISIFEGKNEYKTDKKNIVVASVDKTGTIIFAIIERANQMIQNNFSAESIVISEIGFNSPYGTDINSYFSQVASKQISSHIIED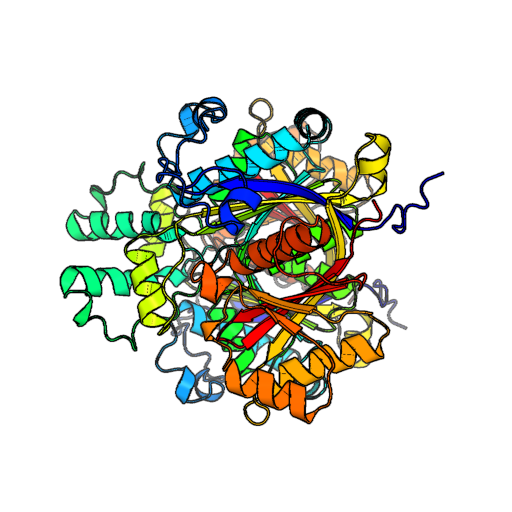HDPQKFLKPKGQRFLNKATLIYCNTAFHAIHKRNLSDEINKTPQRVGLYDGTELSNLEDCFVFDLTAKNQGPDRVSPMKAPSTIANAAASQMAIQAGIKGPNFSVCAGMAGSLQALDIACMHLNQGMIDYGVIASTEVRNFYQQSIRKGHQNELNPSSELGISMILEHGESLQKNGRKPLAIIQKIQSETHTDEVVSLENHLCVMLSNMMLLGIAFDTVIFSGGLSAIAQSSFEQIVKENDLNVSVLYPEKIFGDFDNAGGMMGIAYAISIFEGKNEYKTDKKNIVVASVDKTGTIIFAIIERANQ

InterPro domains:
  IPR000794 Beta-ketoacyl synthase [PTHR11712] (27-182)
  IPR014030 Beta-ketoacyl synthase-like, N-terminal domain [PF00109] (43-180)
  IPR016039 Thiolase-like [G3DSA:3.40.47.10] (2-191)
  IPR016039 Thiolase-like [SSF53901] (9-184)

Organism: NCBI:txid2305228